Protein AF-0000000069596252 (afdb_homodimer)

Foldseek 3Di:
DDDPPPPPPLPLPPPPPDPPCPPDPPPPQPQPQPQPDDPDDPSRPRPGDGDQDKDAAPVRLAIATWDAPVVLVVQVFDFHDADPSRRTTGTAAEDKAPEEDQDFFYKYKYPPPPFWDFFADQDKGKYWYAHDPPFQFFKKKKAWQFWAAFFAQQQHPPFKWKDKDQADPVQDDDIAHGGAHGDMFMTGHRPTNGIMMIIIGGHGGDTTITIMTMGTDGPPHPPDDPPQAGAEEEDQKDKDWAGQQDLVCQPPNRGFHHAFDKGKHFYPQDPQFQKKKKFAPDLSQAAWFDADPVRHTLDDAQWKAWACSNAVFWFKAFLHITIHHREDAEPPPDDGNDHDMYMNRDRDTGMMITGHHNGGGGNTHMMMMGTHGDD/DDDPPPDPPLPLPPDPPDPPCPPPPPPPQPQPQPQPDDPDDPRRPRPGDGDQDKDAAPVRLAIFTWDAPVVLVVQVFDFHDADPSRRTTGTAAEDKAPEEDQDFFYKYKYPPPPFWDFFADQDKGKYWYAHDPPFQFFKKKKAWQFWAAFFAQQQHPPFKWKDKDQADPVQDDDIAHGGAHGDMFMTTRRPTNGIMMIIIGGHGGDTTITIMTMGTDGPPHPPDDPPQAGAEEEDQKDKDWAGQQDLVCQPPNRGFHHAFDKGKHFYPQDPQFQKKKKFAPDLSQAAWFDADPVRHTLDDAQWKAWACSNAVFWFKAFLHITIHHREDAEPPPGDGNDHDMYMNRDRDTGMMITGHHHGGGGNTHMMMMGTHGDD

Sequence (750 aa):
MPTRSSQWIFCVSTSVVLPHVLDGVASRLSVINSTLRLRSDRSVFTLVRFLNIPCSSPNGQLTGVCYSLSDCLRMQGTQIGTCASGFGVCCIFQRTCGATTNQNVTHFTNPGYPNPVSDSSDIACTLKLLRPNKLSICQVRLDFLDFSIANPTDGDCLDDRFNVQGTNINAPVPTLCGRNTGQHMYLDVDNTISPILLTVSTRGLGRRTWNIRVSYIECGSPSRAPSNCFQYYTGIQGRFSSFNFVQDEASAPNGGYLNNLNYAICFRKEVGRCSQTYIADSIDSFVLLNLNPNNSPTVGSGEAGLGIAECPHDYLRLEGDRYCGARLNPSTDRNPTTNAPVTDTSAGPFIARFRTNSENNAAGFNLQYTQNPCTMPTRSSQWIFCVSTSVVLPHVLDGVASRLSVINSTLRLRSDRSVFTLVRFLNIPCSSPNGQLTGVCYSLSDCLRMQGTQIGTCASGFGVCCIFQRTCGATTNQNVTHFTNPGYPNPVSDSSDIACTLKLLRPNKLSICQVRLDFLDFSIANPTDGDCLDDRFNVQGTNINAPVPTLCGRNTGQHMYLDVDNTISPILLTVSTRGLGRRTWNIRVSYIECGSPSRAPSNCFQYYTGIQGRFSSFNFVQDEASAPNGGYLNNLNYAICFRKEVGRCSQTYIADSIDSFVLLNLNPNNSPTVGSGEAGLGIAECPHDYLRLEGDRYCGARLNPSTDRNPTTNAPVTDTSAGPFIARFRTNSENNAAGFNLQYTQNPCT

InterPro domains:
  IPR000859 CUB domain [PS01180] (97-219)
  IPR000859 CUB domain [SM00042] (97-217)
  IPR035914 Spermadhesin, CUB domain superfamily [G3DSA:2.60.120.290] (92-212)
  IPR035914 Spermadhesin, CUB domain superfamily [G3DSA:2.60.120.290] (223-370)
  IPR035914 Spermadhesin, CUB domain superfamily [SSF49854] (97-195)
  IPR058698 CUB domain, metazoa [PF26080] (226-372)

Organism: Araneus ventricosus (NCBI:txid182803)

Structure (mmCIF, N/CA/C/O backbone):
data_AF-0000000069596252-model_v1
#
loop_
_entity.id
_entity.type
_entity.pdbx_description
1 polymer 'CUB domain-containing protein'
#
loop_
_atom_site.group_PDB
_atom_site.id
_atom_site.type_symbol
_atom_site.label_atom_id
_atom_site.label_alt_id
_atom_site.label_comp_id
_atom_site.label_asym_id
_atom_site.label_entity_id
_atom_site.label_seq_id
_atom_site.pdbx_PDB_ins_code
_atom_site.Cartn_x
_atom_site.Cartn_y
_atom_site.Cartn_z
_atom_site.occupancy
_atom_site.B_iso_or_equiv
_atom_site.auth_seq_id
_atom_site.auth_comp_id
_atom_site.auth_asym_id
_atom_site.auth_atom_id
_atom_site.pdbx_PDB_model_num
ATOM 1 N N . MET A 1 1 ? 51.969 -32.25 3.348 1 22 1 MET A N 1
ATOM 2 C CA . MET A 1 1 ? 51.5 -30.875 3.398 1 22 1 MET A CA 1
ATOM 3 C C . MET A 1 1 ? 51.406 -30.266 1.999 1 22 1 MET A C 1
ATOM 5 O O . MET A 1 1 ? 52.438 -29.953 1.403 1 22 1 MET A O 1
ATOM 9 N N . PRO A 1 2 ? 50.562 -30.734 1.054 1 26.08 2 PRO A N 1
ATOM 10 C CA . PRO A 1 2 ? 50.625 -30.484 -0.391 1 26.08 2 PRO A CA 1
ATOM 11 C C . PRO A 1 2 ? 50.344 -29.047 -0.766 1 26.08 2 PRO A C 1
ATOM 13 O O . PRO A 1 2 ? 49.469 -28.406 -0.157 1 26.08 2 PRO A O 1
ATOM 16 N N . THR A 1 3 ? 51.406 -28.281 -1.151 1 24.41 3 THR A N 1
ATOM 17 C CA . THR A 1 3 ? 51.469 -26.859 -1.48 1 24.41 3 THR A CA 1
ATOM 18 C C . THR A 1 3 ? 50.594 -26.531 -2.674 1 24.41 3 THR A C 1
ATOM 20 O O . THR A 1 3 ? 50.75 -27.125 -3.748 1 24.41 3 THR A O 1
ATOM 23 N N . ARG A 1 4 ? 49.281 -26.219 -2.432 1 24.34 4 ARG A N 1
ATOM 24 C CA . ARG A 1 4 ? 48.219 -25.891 -3.396 1 24.34 4 ARG A CA 1
ATOM 25 C C . ARG A 1 4 ? 48.688 -24.781 -4.348 1 24.34 4 ARG A C 1
ATOM 27 O O . ARG A 1 4 ? 48.875 -23.641 -3.934 1 24.34 4 ARG A O 1
ATOM 34 N N . SER A 1 5 ? 49.594 -25.172 -5.371 1 23.11 5 SER A N 1
ATOM 35 C CA . SER A 1 5 ? 50.188 -24.281 -6.348 1 23.11 5 SER A CA 1
ATOM 36 C C . SER A 1 5 ? 49.125 -23.562 -7.172 1 23.11 5 SER A C 1
ATOM 38 O O . SER A 1 5 ? 48.219 -24.188 -7.699 1 23.11 5 SER A O 1
ATOM 40 N N . SER A 1 6 ? 48.719 -22.328 -6.816 1 23.28 6 SER A N 1
ATOM 41 C CA . SER A 1 6 ? 47.812 -21.391 -7.453 1 23.28 6 SER A CA 1
ATOM 42 C C . SER A 1 6 ? 48.156 -21.172 -8.914 1 23.28 6 SER A C 1
ATOM 44 O O . SER A 1 6 ? 49.25 -20.719 -9.227 1 23.28 6 SER A O 1
ATOM 46 N N . GLN A 1 7 ? 47.844 -22.156 -9.852 1 21.23 7 GLN A N 1
ATOM 47 C CA . GLN A 1 7 ? 48.219 -22.094 -11.266 1 21.23 7 GLN A CA 1
ATOM 48 C C . GLN A 1 7 ? 47.594 -20.859 -11.93 1 21.23 7 GLN A C 1
ATOM 50 O O . GLN A 1 7 ? 46.406 -20.625 -11.805 1 21.23 7 GLN A O 1
ATOM 55 N N . TRP A 1 8 ? 48.438 -19.797 -12.141 1 23.69 8 TRP A N 1
ATOM 56 C CA . TRP A 1 8 ? 48.219 -18.531 -12.852 1 23.69 8 TRP A CA 1
ATOM 57 C C . TRP A 1 8 ? 48 -18.781 -14.336 1 23.69 8 TRP A C 1
ATOM 59 O O . TRP A 1 8 ? 48.75 -19.516 -14.977 1 23.69 8 TRP A O 1
ATOM 69 N N . ILE A 1 9 ? 46.812 -19.141 -14.812 1 22.77 9 ILE A N 1
ATOM 70 C CA . ILE A 1 9 ? 46.625 -19.344 -16.25 1 22.77 9 ILE A CA 1
ATOM 71 C C . ILE A 1 9 ? 46.688 -18 -16.969 1 22.77 9 ILE A C 1
ATOM 73 O O . ILE A 1 9 ? 45.938 -17.078 -16.641 1 22.77 9 ILE A O 1
ATOM 77 N N . PHE A 1 10 ? 47.844 -17.688 -17.641 1 24.67 10 PHE A N 1
ATOM 78 C CA . PHE A 1 10 ? 48.281 -16.562 -18.469 1 24.67 10 PHE A CA 1
ATOM 79 C C . PHE A 1 10 ? 47.625 -16.594 -19.828 1 24.67 10 PHE A C 1
ATOM 81 O O . PHE A 1 10 ? 47.875 -17.516 -20.625 1 24.67 10 PHE A O 1
ATOM 88 N N . CYS A 1 11 ? 46.281 -16.391 -20.047 1 22.62 11 CYS A N 1
ATOM 89 C CA . CYS A 1 11 ? 45.812 -16.469 -21.422 1 22.62 11 CYS A CA 1
ATOM 90 C C . CYS A 1 11 ? 46.125 -15.188 -22.188 1 22.62 11 CYS A C 1
ATOM 92 O O . CYS A 1 11 ? 45.719 -14.094 -21.75 1 22.62 11 CYS A O 1
ATOM 94 N N . VAL A 1 12 ? 47.219 -15.055 -22.969 1 24.88 12 VAL A N 1
ATOM 95 C CA . VAL A 1 12 ? 47.75 -13.992 -23.812 1 24.88 12 VAL A CA 1
ATOM 96 C C . VAL A 1 12 ? 46.875 -13.836 -25.047 1 24.88 12 VAL A C 1
ATOM 98 O O . VAL A 1 12 ? 46.969 -14.625 -25.984 1 24.88 12 VAL A O 1
ATOM 101 N N . SER A 1 13 ? 45.531 -13.875 -25.141 1 23.28 13 SER A N 1
ATOM 102 C CA . SER A 1 13 ? 44.969 -13.836 -26.484 1 23.28 13 SER A CA 1
ATOM 103 C C . SER A 1 13 ? 45 -12.422 -27.062 1 23.28 13 SER A C 1
ATOM 105 O O . SER A 1 13 ? 44.656 -11.461 -26.391 1 23.28 13 SER A O 1
ATOM 107 N N . THR A 1 14 ? 45.875 -12.078 -28.078 1 24.56 14 THR A N 1
ATOM 108 C CA . THR A 1 14 ? 46.156 -10.891 -28.875 1 24.56 14 THR A CA 1
ATOM 109 C C . THR A 1 14 ? 44.938 -10.531 -29.734 1 24.56 14 THR A C 1
ATOM 111 O O . THR A 1 14 ? 45.031 -9.672 -30.609 1 24.56 14 THR A O 1
ATOM 114 N N . SER A 1 15 ? 43.688 -11.016 -29.641 1 23.95 15 SER A N 1
ATOM 115 C CA . SER A 1 15 ? 42.844 -10.766 -30.797 1 23.95 15 SER A CA 1
ATOM 116 C C . SER A 1 15 ? 42.5 -9.281 -30.906 1 23.95 15 SER A C 1
ATOM 118 O O . SER A 1 15 ? 42.156 -8.633 -29.922 1 23.95 15 SER A O 1
ATOM 120 N N . VAL A 1 16 ? 43.031 -8.594 -31.969 1 24.75 16 VAL A N 1
ATOM 121 C CA . VAL A 1 16 ? 42.781 -7.254 -32.5 1 24.75 16 VAL A CA 1
ATOM 122 C C . VAL A 1 16 ? 41.312 -7.094 -32.844 1 24.75 16 VAL A C 1
ATOM 124 O O . VAL A 1 16 ? 40.812 -7.762 -33.75 1 24.75 16 VAL A O 1
ATOM 127 N N . VAL A 1 17 ? 40.375 -7.121 -31.922 1 26.16 17 VAL A N 1
ATOM 128 C CA . VAL A 1 17 ? 39 -6.98 -32.344 1 26.16 17 VAL A CA 1
ATOM 129 C C . VAL A 1 17 ? 38.75 -5.574 -32.875 1 26.16 17 VAL A C 1
ATOM 131 O O . VAL A 1 17 ? 39.125 -4.586 -32.25 1 26.16 17 VAL A O 1
ATOM 134 N N . LEU A 1 18 ? 38.562 -5.496 -34.25 1 25.44 18 LEU A N 1
ATOM 135 C CA . LEU A 1 18 ? 38.125 -4.355 -35.062 1 25.44 18 LEU A CA 1
ATOM 136 C C . LEU A 1 18 ? 36.812 -3.787 -34.531 1 25.44 18 LEU A C 1
ATOM 138 O O . LEU A 1 18 ? 35.906 -4.539 -34.156 1 25.44 18 LEU A O 1
ATOM 142 N N . PRO A 1 19 ? 36.75 -2.43 -34.25 1 26.45 19 PRO A N 1
ATOM 143 C CA . PRO A 1 19 ? 35.656 -1.652 -33.625 1 26.45 19 PRO A CA 1
ATOM 144 C C . PRO A 1 19 ? 34.375 -1.679 -34.469 1 26.45 19 PRO A C 1
ATOM 146 O O . PRO A 1 19 ? 34.344 -1.135 -35.562 1 26.45 19 PRO A O 1
ATOM 149 N N . HIS A 1 20 ? 33.75 -2.836 -34.875 1 24.77 20 HIS A N 1
ATOM 150 C CA . HIS A 1 20 ? 32.5 -2.588 -35.594 1 24.77 20 HIS A CA 1
ATOM 151 C C . HIS A 1 20 ? 31.531 -1.797 -34.719 1 24.77 20 HIS A C 1
ATOM 153 O O . HIS A 1 20 ? 31.344 -2.105 -33.562 1 24.77 20 HIS A O 1
ATOM 159 N N . VAL A 1 21 ? 31.188 -0.501 -35.125 1 26.02 21 VAL A N 1
ATOM 160 C CA . VAL A 1 21 ? 30.328 0.576 -34.656 1 26.02 21 VAL A CA 1
ATOM 161 C C . VAL A 1 21 ? 28.875 0.1 -34.625 1 26.02 21 VAL A C 1
ATOM 163 O O . VAL A 1 21 ? 28.188 0.123 -35.656 1 26.02 21 VAL A O 1
ATOM 166 N N . LEU A 1 22 ? 28.5 -1.125 -34.281 1 24.95 22 LEU A N 1
ATOM 167 C CA . LEU A 1 22 ? 27.047 -1.261 -34.344 1 24.95 22 LEU A CA 1
ATOM 168 C C . LEU A 1 22 ? 26.375 -0.313 -33.375 1 24.95 22 LEU A C 1
ATOM 170 O O . LEU A 1 22 ? 26.828 -0.148 -32.25 1 24.95 22 LEU A O 1
ATOM 174 N N . ASP A 1 23 ? 25.453 0.62 -33.781 1 25.09 23 ASP A N 1
ATOM 175 C CA . ASP A 1 23 ? 24.703 1.773 -33.281 1 25.09 23 ASP A CA 1
ATOM 176 C C . ASP A 1 23 ? 23.875 1.405 -32.062 1 25.09 23 ASP A C 1
ATOM 178 O O . ASP A 1 23 ? 23.109 2.225 -31.547 1 25.09 23 ASP A O 1
ATOM 182 N N . GLY A 1 24 ? 23.484 0.186 -31.875 1 26.06 24 GLY A N 1
ATOM 183 C CA . GLY A 1 24 ? 22.406 0.081 -30.922 1 26.06 24 GLY A CA 1
ATOM 184 C C . GLY A 1 24 ? 22.766 0.626 -29.547 1 26.06 24 GLY A C 1
ATOM 185 O O . GLY A 1 24 ? 23.938 0.913 -29.281 1 26.06 24 GLY A O 1
ATOM 186 N N . VAL A 1 25 ? 21.766 0.638 -28.469 1 27.61 25 VAL A N 1
ATOM 187 C CA . VAL A 1 25 ? 21.828 1.135 -27.109 1 27.61 25 VAL A CA 1
ATOM 188 C C . VAL A 1 25 ? 23.094 0.638 -26.422 1 27.61 25 VAL A C 1
ATOM 190 O O . VAL A 1 25 ? 23.203 -0.545 -26.094 1 27.61 25 VAL A O 1
ATOM 193 N N . ALA A 1 26 ? 24.172 1.138 -26.812 1 27 26 ALA A N 1
ATOM 194 C CA . ALA A 1 26 ? 25.547 0.902 -26.359 1 27 26 ALA A CA 1
ATOM 195 C C . ALA A 1 26 ? 25.703 1.273 -24.891 1 27 26 ALA A C 1
ATOM 197 O O . ALA A 1 26 ? 25.688 2.455 -24.531 1 27 26 ALA A O 1
ATOM 198 N N . SER A 1 27 ? 25.016 0.497 -24.062 1 28.59 27 SER A N 1
ATOM 199 C CA . SER A 1 27 ? 25.422 0.626 -22.672 1 28.59 27 SER A CA 1
ATOM 200 C C . SER A 1 27 ? 26.938 0.804 -22.562 1 28.59 27 SER A C 1
ATOM 202 O O . SER A 1 27 ? 27.703 0.101 -23.219 1 28.59 27 SER A O 1
ATOM 204 N N . ARG A 1 28 ? 27.391 2.021 -22.297 1 30.59 28 ARG A N 1
ATOM 205 C CA . ARG A 1 28 ? 28.781 2.396 -22.078 1 30.59 28 ARG A CA 1
ATOM 206 C C . ARG A 1 28 ? 29.516 1.339 -21.25 1 30.59 28 ARG A C 1
ATOM 208 O O . ARG A 1 28 ? 29.234 1.181 -20.047 1 30.59 28 ARG A O 1
ATOM 215 N N . LEU A 1 29 ? 29.766 0.179 -21.875 1 30.86 29 LEU A N 1
ATOM 216 C CA . LEU A 1 29 ? 30.672 -0.822 -21.312 1 30.86 29 LEU A CA 1
ATOM 217 C C . LEU A 1 29 ? 32.031 -0.206 -20.984 1 30.86 29 LEU A C 1
ATOM 219 O O . LEU A 1 29 ? 32.75 0.243 -21.875 1 30.86 29 LEU A O 1
ATOM 223 N N . SER A 1 30 ? 32.031 0.598 -19.953 1 30.66 30 SER A N 1
ATOM 224 C CA . SER A 1 30 ? 33.375 1.013 -19.594 1 30.66 30 SER A CA 1
ATOM 225 C C . SER A 1 30 ? 34.281 -0.192 -19.328 1 30.66 30 SER A C 1
ATOM 227 O O . SER A 1 30 ? 34.031 -0.971 -18.406 1 30.66 30 SER A O 1
ATOM 229 N N . VAL A 1 31 ? 34.75 -0.813 -20.391 1 33.97 31 VAL A N 1
ATOM 230 C CA . VAL A 1 31 ? 35.906 -1.696 -20.266 1 33.97 31 VAL A CA 1
ATOM 231 C C . VAL A 1 31 ? 37.031 -0.957 -19.578 1 33.97 31 VAL A C 1
ATOM 233 O O . VAL A 1 31 ? 37.5 0.095 -20.047 1 33.97 31 VAL A O 1
ATOM 236 N N . ILE A 1 32 ? 36.969 -0.899 -18.266 1 31.53 32 ILE A N 1
ATOM 237 C CA . ILE A 1 32 ? 38.188 -0.42 -17.609 1 31.53 32 ILE A CA 1
ATOM 238 C C . ILE A 1 32 ? 39.344 -1.357 -17.922 1 31.53 32 ILE A C 1
ATOM 240 O O . ILE A 1 32 ? 39.312 -2.531 -17.547 1 31.53 32 ILE A O 1
ATOM 244 N N . ASN A 1 33 ? 39.906 -1.162 -19.016 1 31.64 33 ASN A N 1
ATOM 245 C CA . ASN A 1 33 ? 41.188 -1.758 -19.375 1 31.64 33 ASN A CA 1
ATOM 246 C C . ASN A 1 33 ? 42.312 -1.298 -18.422 1 31.64 33 ASN A C 1
ATOM 248 O O . ASN A 1 33 ? 42.719 -0.133 -18.453 1 31.64 33 ASN A O 1
ATOM 252 N N . SER A 1 34 ? 42.188 -1.76 -17.188 1 32.5 34 SER A N 1
ATOM 253 C CA . SER A 1 34 ? 43.375 -1.474 -16.422 1 32.5 34 SER A CA 1
ATOM 254 C C . SER A 1 34 ? 44.562 -2.34 -16.859 1 32.5 34 SER A C 1
ATOM 256 O O . SER A 1 34 ? 44.438 -3.568 -16.891 1 32.5 34 SER A O 1
ATOM 258 N N . THR A 1 35 ? 45.344 -1.8 -17.703 1 31.58 35 THR A N 1
ATOM 259 C CA . THR A 1 35 ? 46.656 -2.355 -18.094 1 31.58 35 THR A CA 1
ATOM 260 C C . THR A 1 35 ? 47.594 -2.365 -16.906 1 31.58 35 THR A C 1
ATOM 262 O O . THR A 1 35 ? 47.938 -1.312 -16.344 1 31.58 35 THR A O 1
ATOM 265 N N . LEU A 1 36 ? 47.5 -3.297 -16.047 1 33.44 36 LEU A N 1
ATOM 266 C CA . LEU A 1 36 ? 48.594 -3.438 -15.102 1 33.44 36 LEU A CA 1
ATOM 267 C C . LEU A 1 36 ? 49.875 -3.84 -15.82 1 33.44 36 LEU A C 1
ATOM 269 O O . LEU A 1 36 ? 49.906 -4.859 -16.516 1 33.44 36 LEU A O 1
ATOM 273 N N . ARG A 1 37 ? 50.688 -2.906 -16.031 1 35.5 37 ARG A N 1
ATOM 274 C CA . ARG A 1 37 ? 52.031 -3.133 -16.562 1 35.5 37 ARG A CA 1
ATOM 275 C C . ARG A 1 37 ? 52.906 -3.854 -15.547 1 35.5 37 ARG A C 1
ATOM 277 O O . ARG A 1 37 ? 53.156 -3.34 -14.453 1 35.5 37 ARG A O 1
ATOM 284 N N . LEU A 1 38 ? 52.75 -5.133 -15.477 1 32.69 38 LEU A N 1
ATOM 285 C CA . LEU A 1 38 ? 53.875 -5.754 -14.742 1 32.69 38 LEU A CA 1
ATOM 286 C C . LEU A 1 38 ? 55.188 -5.441 -15.406 1 32.69 38 LEU A C 1
ATOM 288 O O . LEU A 1 38 ? 55.25 -5.254 -16.625 1 32.69 38 LEU A O 1
ATOM 292 N N . ARG A 1 39 ? 56.25 -5.199 -14.68 1 35.91 39 ARG A N 1
ATOM 293 C CA . ARG A 1 39 ? 57.562 -4.73 -15.086 1 35.91 39 ARG A CA 1
ATOM 294 C C . ARG A 1 39 ? 58.031 -5.438 -16.359 1 35.91 39 ARG A C 1
ATOM 296 O O . ARG A 1 39 ? 58.594 -4.809 -17.25 1 35.91 39 ARG A O 1
ATOM 303 N N . SER A 1 40 ? 58.562 -6.668 -16.234 1 36.44 40 SER A N 1
ATOM 304 C CA . SER A 1 40 ? 59.406 -7.164 -17.328 1 36.44 40 SER A CA 1
ATOM 305 C C . SER A 1 40 ? 58.562 -7.445 -18.578 1 36.44 40 SER A C 1
ATOM 307 O O . SER A 1 40 ? 58.969 -7.102 -19.688 1 36.44 40 SER A O 1
ATOM 309 N N . ASP A 1 41 ? 57.844 -8.703 -18.578 1 39.44 41 ASP A N 1
ATOM 310 C CA . ASP A 1 41 ? 57.281 -9.367 -19.75 1 39.44 41 ASP A CA 1
ATOM 311 C C . ASP A 1 41 ? 56 -8.672 -20.219 1 39.44 41 ASP A C 1
ATOM 313 O O . ASP A 1 41 ? 55.188 -8.242 -19.406 1 39.44 41 ASP A O 1
ATOM 317 N N . ARG A 1 42 ? 56 -8.125 -21.531 1 41.28 42 ARG A N 1
ATOM 318 C CA . ARG A 1 42 ? 55.094 -7.367 -22.391 1 41.28 42 ARG A CA 1
ATOM 319 C C . ARG A 1 42 ? 53.688 -7.898 -22.328 1 41.28 42 ARG A C 1
ATOM 321 O O . ARG A 1 42 ? 52.875 -7.613 -23.203 1 41.28 42 ARG A O 1
ATOM 328 N N . SER A 1 43 ? 53.562 -8.961 -21.594 1 35.69 43 SER A N 1
ATOM 329 C CA . SER A 1 43 ? 52.219 -9.5 -21.688 1 35.69 43 SER A CA 1
ATOM 330 C C . SER A 1 43 ? 51.188 -8.578 -21 1 35.69 43 SER A C 1
ATOM 332 O O . SER A 1 43 ? 51.438 -8.141 -19.859 1 35.69 43 SER A O 1
ATOM 334 N N . VAL A 1 44 ? 50.656 -7.691 -21.766 1 36.09 44 VAL A N 1
ATOM 335 C CA . VAL A 1 44 ? 49.562 -6.816 -21.328 1 36.09 44 VAL A CA 1
ATOM 336 C C . VAL A 1 44 ? 48.375 -7.656 -20.891 1 36.09 44 VAL A C 1
ATOM 338 O O . VAL A 1 44 ? 47.906 -8.531 -21.641 1 36.09 44 VAL A O 1
ATOM 341 N N . PHE A 1 45 ? 48.375 -8.008 -19.625 1 34.97 45 PHE A N 1
ATOM 342 C CA . PHE A 1 45 ? 47.188 -8.68 -19.109 1 34.97 45 PHE A CA 1
ATOM 343 C C . PHE A 1 45 ? 46 -7.727 -19.094 1 34.97 45 PHE A C 1
ATOM 345 O O . PHE A 1 45 ? 46.094 -6.59 -18.641 1 34.97 45 PHE A O 1
ATOM 352 N N . THR A 1 46 ? 45.125 -7.871 -20.172 1 35 46 THR A N 1
ATOM 353 C CA . THR A 1 46 ? 43.875 -7.105 -20.125 1 35 46 THR A CA 1
ATOM 354 C C . THR A 1 46 ? 42.844 -7.809 -19.25 1 35 46 THR A C 1
ATOM 356 O O . THR A 1 46 ? 42.5 -8.969 -19.484 1 35 46 THR A O 1
ATOM 359 N N . LEU A 1 47 ? 42.875 -7.59 -18.016 1 39.03 47 LEU A N 1
ATOM 360 C CA . LEU A 1 47 ? 41.781 -8.031 -17.188 1 39.03 47 LEU A CA 1
ATOM 361 C C . LEU A 1 47 ? 40.469 -7.367 -17.625 1 39.03 47 LEU A C 1
ATOM 363 O O . LEU A 1 47 ? 40.375 -6.137 -17.625 1 39.03 47 LEU A O 1
ATOM 367 N N . VAL A 1 48 ? 39.656 -8.109 -18.469 1 43.41 48 VAL A N 1
ATOM 368 C CA . VAL A 1 48 ? 38.375 -7.57 -18.875 1 43.41 48 VAL A CA 1
ATOM 369 C C . VAL A 1 48 ? 37.344 -7.82 -17.781 1 43.41 48 VAL A C 1
ATOM 371 O O . VAL A 1 48 ? 37.125 -8.961 -17.375 1 43.41 48 VAL A O 1
ATOM 374 N N . ARG A 1 49 ? 37.031 -6.934 -16.938 1 48.56 49 ARG A N 1
ATOM 375 C CA . ARG A 1 49 ? 35.906 -6.984 -16.016 1 48.56 49 ARG A CA 1
ATOM 376 C C . ARG A 1 49 ? 34.656 -6.441 -16.656 1 48.56 49 ARG A C 1
ATOM 378 O O . ARG A 1 49 ? 34.656 -5.383 -17.281 1 48.56 49 ARG A O 1
ATOM 385 N N . PHE A 1 50 ? 33.781 -7.5 -17.047 1 50.19 50 PHE A N 1
ATOM 386 C CA . PHE A 1 50 ? 32.531 -6.969 -17.562 1 50.19 50 PHE A CA 1
ATOM 387 C C . PHE A 1 50 ? 31.406 -7.184 -16.562 1 50.19 50 PHE A C 1
ATOM 389 O O . PHE A 1 50 ? 31.516 -8.031 -15.672 1 50.19 50 PHE A O 1
ATOM 396 N N . LEU A 1 51 ? 30.453 -6.293 -16.656 1 53.5 51 LEU A N 1
ATOM 397 C CA . LEU A 1 51 ? 29.266 -6.375 -15.805 1 53.5 51 LEU A CA 1
ATOM 398 C C . LEU A 1 51 ? 28.453 -7.617 -16.125 1 53.5 51 LEU A C 1
ATOM 400 O O . LEU A 1 51 ? 28.312 -7.988 -17.297 1 53.5 51 LEU A O 1
ATOM 404 N N . ASN A 1 52 ? 28.25 -8.398 -15.125 1 61 52 ASN A N 1
ATOM 405 C CA . ASN A 1 52 ? 27.344 -9.539 -15.25 1 61 52 ASN A CA 1
ATOM 406 C C . ASN A 1 52 ? 25.922 -9.094 -15.555 1 61 52 ASN A C 1
ATOM 408 O O . ASN A 1 52 ? 25.125 -8.836 -14.641 1 61 52 ASN A O 1
ATOM 412 N N . ILE A 1 53 ? 25.734 -8.836 -16.891 1 65.31 53 ILE A N 1
ATOM 413 C CA . ILE A 1 53 ? 24.438 -8.336 -17.328 1 65.31 53 ILE A CA 1
ATOM 414 C C . ILE A 1 53 ? 23.547 -9.5 -17.766 1 65.31 53 ILE A C 1
ATOM 416 O O . ILE A 1 53 ? 24.047 -10.555 -18.156 1 65.31 53 ILE A O 1
ATOM 420 N N . PRO A 1 54 ? 22.297 -9.336 -17.625 1 70.69 54 PRO A N 1
ATOM 421 C CA . PRO A 1 54 ? 21.375 -10.375 -18.078 1 70.69 54 PRO A CA 1
ATOM 422 C C . PRO A 1 54 ? 21.5 -10.664 -19.578 1 70.69 54 PRO A C 1
ATOM 424 O O . PRO A 1 54 ? 21.781 -9.758 -20.359 1 70.69 54 PRO A O 1
ATOM 427 N N . CYS A 1 55 ? 21.531 -11.898 -20.031 1 74.06 55 CYS A N 1
ATOM 428 C CA . CYS A 1 55 ? 21.562 -12.359 -21.406 1 74.06 55 CYS A CA 1
ATOM 429 C C . CYS A 1 55 ? 20.531 -13.453 -21.641 1 74.06 55 CYS A C 1
ATOM 431 O O . CYS A 1 55 ? 19.844 -13.875 -20.703 1 74.06 55 CYS A O 1
ATOM 433 N N . SER A 1 56 ? 20.203 -13.688 -22.859 1 72.62 56 SER A N 1
ATOM 434 C CA . SER A 1 56 ? 19.203 -14.703 -23.156 1 72.62 56 SER A CA 1
ATOM 435 C C . SER A 1 56 ? 19.719 -15.711 -24.172 1 72.62 56 SER A C 1
ATOM 437 O O . SER A 1 56 ? 20.609 -15.398 -24.969 1 72.62 56 SER A O 1
ATOM 439 N N . SER A 1 57 ? 19.172 -16.984 -24.047 1 67.19 57 SER A N 1
ATOM 440 C CA . SER A 1 57 ? 19.453 -17.984 -25.062 1 67.19 57 SER A CA 1
ATOM 441 C C . SER A 1 57 ? 18.922 -17.562 -26.422 1 67.19 57 SER A C 1
ATOM 443 O O . SER A 1 57 ? 18.047 -16.703 -26.516 1 67.19 57 SER A O 1
ATOM 445 N N . PRO A 1 58 ? 19.625 -18.125 -27.453 1 59.19 58 PRO A N 1
ATOM 446 C CA . PRO A 1 58 ? 19.172 -17.75 -28.781 1 59.19 58 PRO A CA 1
ATOM 447 C C . PRO A 1 58 ? 17.672 -17.953 -28.984 1 59.19 58 PRO A C 1
ATOM 449 O O . PRO A 1 58 ? 17.047 -17.188 -29.734 1 59.19 58 PRO A O 1
ATOM 452 N N . ASN A 1 59 ? 17.172 -18.984 -28.312 1 57.84 59 ASN A N 1
ATOM 453 C CA . ASN A 1 59 ? 15.742 -19.219 -28.484 1 57.84 59 ASN A CA 1
ATOM 454 C C . ASN A 1 59 ? 14.914 -18.391 -27.5 1 57.84 59 ASN A C 1
ATOM 456 O O . ASN A 1 59 ? 13.68 -18.422 -27.547 1 57.84 59 ASN A O 1
ATOM 460 N N . GLY A 1 60 ? 15.539 -17.641 -26.719 1 59.97 60 GLY A N 1
ATOM 461 C CA . GLY A 1 60 ? 14.891 -16.719 -25.828 1 59.97 60 GLY A CA 1
ATOM 462 C C . GLY A 1 60 ? 14.227 -17.391 -24.641 1 59.97 60 GLY A C 1
ATOM 463 O O . GLY A 1 60 ? 13.641 -16.734 -23.781 1 59.97 60 GLY A O 1
ATOM 464 N N . GLN A 1 61 ? 14.336 -18.656 -24.578 1 63.06 61 GLN A N 1
ATOM 465 C CA . GLN A 1 61 ? 13.578 -19.406 -23.578 1 63.06 61 GLN A CA 1
ATOM 466 C C . GLN A 1 61 ? 14.281 -19.359 -22.219 1 63.06 61 GLN A C 1
ATOM 468 O O . GLN A 1 61 ? 13.625 -19.438 -21.172 1 63.06 61 GLN A O 1
ATOM 473 N N . LEU A 1 62 ? 15.531 -19.281 -22.312 1 73.81 62 LEU A N 1
ATOM 474 C CA . LEU A 1 62 ? 16.297 -19.266 -21.062 1 73.81 62 LEU A CA 1
ATOM 475 C C . LEU A 1 62 ? 17.094 -17.969 -20.938 1 73.81 62 LEU A C 1
ATOM 477 O O . LEU A 1 62 ? 17.625 -17.453 -21.938 1 73.81 62 LEU A O 1
ATOM 481 N N . THR A 1 63 ? 16.969 -17.406 -19.75 1 77.56 63 THR A N 1
ATOM 482 C CA . THR A 1 63 ? 17.766 -16.219 -19.469 1 77.56 63 THR A CA 1
ATOM 483 C C . THR A 1 63 ? 18.969 -16.578 -18.594 1 77.56 63 THR A C 1
ATOM 485 O O . THR A 1 63 ? 18.906 -17.531 -17.812 1 77.56 63 THR A O 1
ATOM 488 N N . GLY A 1 64 ? 20.109 -15.938 -18.953 1 77.44 64 GLY A N 1
ATOM 489 C CA . GLY A 1 64 ? 21.328 -16.172 -18.203 1 77.44 64 GLY A CA 1
ATOM 490 C C . GLY A 1 64 ? 22.047 -14.891 -17.828 1 77.44 64 GLY A C 1
ATOM 491 O O . GLY A 1 64 ? 21.438 -13.82 -17.766 1 77.44 64 GLY A O 1
ATOM 492 N N . VAL A 1 65 ? 23.172 -15.109 -17.359 1 76.62 65 VAL A N 1
ATOM 493 C CA . VAL A 1 65 ? 24.031 -14.008 -16.953 1 76.62 65 VAL A CA 1
ATOM 494 C C . VAL A 1 65 ? 25.375 -14.102 -17.688 1 76.62 65 VAL A C 1
ATOM 496 O O . VAL A 1 65 ? 25.906 -15.203 -17.875 1 76.62 65 VAL A O 1
ATOM 499 N N . CYS A 1 66 ? 25.844 -12.961 -18.141 1 76.69 66 CYS A N 1
ATOM 500 C CA . CYS A 1 66 ? 27.109 -12.938 -18.875 1 76.69 66 CYS A CA 1
ATOM 501 C C . CYS A 1 66 ? 28.281 -13.188 -17.922 1 76.69 66 CYS A C 1
ATOM 503 O O . CYS A 1 66 ? 28.453 -12.461 -16.938 1 76.69 66 CYS A O 1
ATOM 505 N N . TYR A 1 67 ? 28.922 -14.195 -18.125 1 76.25 67 TYR A N 1
ATOM 506 C CA . TYR A 1 67 ? 30.125 -14.562 -17.391 1 76.25 67 TYR A CA 1
ATOM 507 C C . TYR A 1 67 ? 31.25 -14.953 -18.344 1 76.25 67 TYR A C 1
ATOM 509 O O . TYR A 1 67 ? 31.016 -15.164 -19.531 1 76.25 67 TYR A O 1
ATOM 517 N N . SER A 1 68 ? 32.469 -14.883 -17.797 1 75.62 68 SER A N 1
ATOM 518 C CA . SER A 1 68 ? 33.531 -15.547 -18.531 1 75.62 68 SER A CA 1
ATOM 519 C C . SER A 1 68 ? 33.25 -17.031 -18.672 1 75.62 68 SER A C 1
ATOM 521 O O . SER A 1 68 ? 32.562 -17.625 -17.844 1 75.62 68 SER A O 1
ATOM 523 N N . LEU A 1 69 ? 33.75 -17.578 -19.797 1 79.19 69 LEU A N 1
ATOM 524 C CA . LEU A 1 69 ? 33.531 -19 -20.031 1 79.19 69 LEU A CA 1
ATOM 525 C C . LEU A 1 69 ? 34.062 -19.828 -18.844 1 79.19 69 LEU A C 1
ATOM 527 O O . LEU A 1 69 ? 33.375 -20.75 -18.375 1 79.19 69 LEU A O 1
ATOM 531 N N . SER A 1 70 ? 35.219 -19.422 -18.297 1 76.5 70 SER A N 1
ATOM 532 C CA . SER A 1 70 ? 35.781 -20.156 -17.172 1 76.5 70 SER A CA 1
ATOM 533 C C . SER A 1 70 ? 34.906 -20.062 -15.938 1 76.5 70 SER A C 1
ATOM 535 O O . SER A 1 70 ? 34.688 -21.047 -15.25 1 76.5 70 SER A O 1
ATOM 537 N N . ASP A 1 71 ? 34.406 -18.938 -15.773 1 79.38 71 ASP A N 1
ATOM 538 C CA . ASP A 1 71 ? 33.531 -18.734 -14.617 1 79.38 71 ASP A CA 1
ATOM 539 C C . ASP A 1 71 ? 32.219 -19.484 -14.773 1 79.38 71 ASP A C 1
ATOM 541 O O . ASP A 1 71 ? 31.719 -20.078 -13.812 1 79.38 71 ASP A O 1
ATOM 545 N N . CYS A 1 72 ? 31.672 -19.422 -15.914 1 79.94 72 CYS A N 1
ATOM 546 C CA . CYS A 1 72 ? 30.422 -20.109 -16.188 1 79.94 72 CYS A CA 1
ATOM 547 C C . CYS A 1 72 ? 30.547 -21.609 -15.945 1 79.94 72 CYS A C 1
ATOM 549 O O . CYS A 1 72 ? 29.688 -22.219 -15.305 1 79.94 72 CYS A O 1
ATOM 551 N N . LEU A 1 73 ? 31.641 -22.188 -16.359 1 80.31 73 LEU A N 1
ATOM 552 C CA . LEU A 1 73 ? 31.875 -23.609 -16.188 1 80.31 73 LEU A CA 1
ATOM 553 C C . LEU A 1 73 ? 32.094 -23.953 -14.719 1 80.31 73 LEU A C 1
ATOM 555 O O . LEU A 1 73 ? 31.594 -24.969 -14.227 1 80.31 73 LEU A O 1
ATOM 559 N N . ARG A 1 74 ? 32.844 -23.062 -14.109 1 77.88 74 ARG A N 1
ATOM 560 C CA . ARG A 1 74 ? 33.125 -23.266 -12.688 1 77.88 74 ARG A CA 1
ATOM 561 C C . ARG A 1 74 ? 31.828 -23.281 -11.875 1 77.88 74 ARG A C 1
ATOM 563 O O . ARG A 1 74 ? 31.688 -24.062 -10.938 1 77.88 74 ARG A O 1
ATOM 570 N N . MET A 1 75 ? 30.969 -22.516 -12.383 1 76.88 75 MET A N 1
ATOM 571 C CA . MET A 1 75 ? 29.703 -22.359 -11.656 1 76.88 75 MET A CA 1
ATOM 572 C C . MET A 1 75 ? 28.672 -23.359 -12.18 1 76.88 75 MET A C 1
ATOM 574 O O . MET A 1 75 ? 27.5 -23.281 -11.812 1 76.88 75 MET A O 1
ATOM 578 N N . GLN A 1 76 ? 29.062 -24.234 -13.008 1 77.69 76 GLN A N 1
ATOM 579 C CA . GLN A 1 76 ? 28.234 -25.297 -13.57 1 77.69 76 GLN A CA 1
ATOM 580 C C . GLN A 1 76 ? 27.047 -24.719 -14.352 1 77.69 76 GLN A C 1
ATOM 582 O O . GLN A 1 76 ? 25.938 -25.219 -14.242 1 77.69 76 GLN A O 1
ATOM 587 N N . GLY A 1 77 ? 27.359 -23.688 -15.016 1 82.06 77 GLY A N 1
ATOM 588 C CA . GLY A 1 77 ? 26.375 -23.125 -15.945 1 82.06 77 GLY A CA 1
ATOM 589 C C . GLY A 1 77 ? 26.531 -23.656 -17.359 1 82.06 77 GLY A C 1
ATOM 590 O O . GLY A 1 77 ? 27.516 -24.344 -17.672 1 82.06 77 GLY A O 1
ATOM 591 N N . THR A 1 78 ? 25.484 -23.531 -18.031 1 79.38 78 THR A N 1
ATOM 592 C CA . THR A 1 78 ? 25.531 -23.891 -19.438 1 79.38 78 THR A CA 1
ATOM 593 C C . THR A 1 78 ? 25.781 -22.641 -20.297 1 79.38 78 THR A C 1
ATOM 595 O O . THR A 1 78 ? 25.062 -21.656 -20.172 1 79.38 78 THR A O 1
ATOM 598 N N . GLN A 1 79 ? 26.781 -22.734 -21.078 1 76.81 79 GLN A N 1
ATOM 599 C CA . GLN A 1 79 ? 27.141 -21.578 -21.891 1 76.81 79 GLN A CA 1
ATOM 600 C C . GLN A 1 79 ? 26.312 -21.547 -23.188 1 76.81 79 GLN A C 1
ATOM 602 O O . GLN A 1 79 ? 26.094 -22.594 -23.797 1 76.81 79 GLN A O 1
ATOM 607 N N . ILE A 1 80 ? 25.75 -20.469 -23.297 1 76.5 80 ILE A N 1
ATOM 608 C CA . ILE A 1 80 ? 25.047 -20.281 -24.562 1 76.5 80 ILE A CA 1
ATOM 609 C C . ILE A 1 80 ? 25.5 -18.969 -25.203 1 76.5 80 ILE A C 1
ATOM 611 O O . ILE A 1 80 ? 25.438 -17.906 -24.578 1 76.5 80 ILE A O 1
ATOM 615 N N . GLY A 1 81 ? 25.953 -19.109 -26.484 1 75.31 81 GLY A N 1
ATOM 616 C CA . GLY A 1 81 ? 26.312 -17.906 -27.219 1 75.31 81 GLY A CA 1
ATOM 617 C C . GLY A 1 81 ? 27.422 -17.109 -26.578 1 75.31 81 GLY A C 1
ATOM 618 O O . GLY A 1 81 ? 28.219 -17.656 -25.812 1 75.31 81 GLY A O 1
ATOM 619 N N . THR A 1 82 ? 27.672 -15.828 -27.109 1 75.81 82 THR A N 1
ATOM 620 C CA . THR A 1 82 ? 28.703 -14.945 -26.578 1 75.81 82 THR A CA 1
ATOM 621 C C . THR A 1 82 ? 28.094 -13.617 -26.125 1 75.81 82 THR A C 1
ATOM 623 O O . THR A 1 82 ? 27 -13.258 -26.547 1 75.81 82 THR A O 1
ATOM 626 N N . CYS A 1 83 ? 28.547 -13.164 -25.047 1 74.69 83 CYS A N 1
ATOM 627 C CA . CYS A 1 83 ? 28.188 -11.828 -24.578 1 74.69 83 CYS A CA 1
ATOM 628 C C . CYS A 1 83 ? 29.422 -11 -24.266 1 74.69 83 CYS A C 1
ATOM 630 O O . CYS A 1 83 ? 30.547 -11.484 -24.422 1 74.69 83 CYS A O 1
ATOM 632 N N . ALA A 1 84 ? 29.219 -9.648 -23.938 1 70.19 84 ALA A N 1
ATOM 633 C CA . ALA A 1 84 ? 30.312 -8.734 -23.609 1 70.19 84 ALA A CA 1
ATOM 634 C C . ALA A 1 84 ? 31.328 -8.672 -24.75 1 70.19 84 ALA A C 1
ATOM 636 O O . ALA A 1 84 ? 32.531 -8.82 -24.531 1 70.19 84 ALA A O 1
ATOM 637 N N . SER A 1 85 ? 30.797 -8.492 -25.859 1 66.31 85 SER A N 1
ATOM 638 C CA . SER A 1 85 ? 31.578 -8.312 -27.078 1 66.31 85 SER A CA 1
ATOM 639 C C . SER A 1 85 ? 32.5 -9.5 -27.312 1 66.31 85 SER A C 1
ATOM 641 O O . SER A 1 85 ? 33.656 -9.32 -27.703 1 66.31 85 SER A O 1
ATOM 643 N N . GLY A 1 86 ? 31.938 -10.656 -26.906 1 70.88 86 GLY A N 1
ATOM 644 C CA . GLY A 1 86 ? 32.688 -11.867 -27.219 1 70.88 86 GLY A CA 1
ATOM 645 C C . GLY A 1 86 ? 33.562 -12.336 -26.078 1 70.88 86 GLY A C 1
ATOM 646 O O . GLY A 1 86 ? 34.125 -13.43 -26.125 1 70.88 86 GLY A O 1
ATOM 647 N N . PHE A 1 87 ? 33.688 -11.445 -25.094 1 70.38 87 PHE A N 1
ATOM 648 C CA . PHE A 1 87 ? 34.562 -11.797 -23.984 1 70.38 87 PHE A CA 1
ATOM 649 C C . PHE A 1 87 ? 33.844 -12.656 -22.953 1 70.38 87 PHE A C 1
ATOM 651 O O . PHE A 1 87 ? 34.469 -13.273 -22.094 1 70.38 87 PHE A O 1
ATOM 658 N N . GLY A 1 88 ? 32.562 -12.688 -23.109 1 78.62 88 GLY A N 1
ATOM 659 C CA . GLY A 1 88 ? 31.781 -13.492 -22.188 1 78.62 88 GLY A CA 1
ATOM 660 C C . GLY A 1 88 ? 30.797 -14.406 -22.891 1 78.62 88 GLY A C 1
ATOM 661 O O . GLY A 1 88 ? 30.703 -14.398 -24.109 1 78.62 88 GLY A O 1
ATOM 662 N N . VAL A 1 89 ? 30.312 -15.359 -22.125 1 80 89 VAL A N 1
ATOM 663 C CA . VAL A 1 89 ? 29.25 -16.234 -22.594 1 80 89 VAL A CA 1
ATOM 664 C C . VAL A 1 89 ? 27.984 -16.016 -21.75 1 80 89 VAL A C 1
ATOM 666 O O . VAL A 1 89 ? 28.078 -15.578 -20.594 1 80 89 VAL A O 1
ATOM 669 N N . CYS A 1 90 ? 26.906 -16.234 -22.438 1 78.88 90 CYS A N 1
ATOM 670 C CA . CYS A 1 90 ? 25.672 -16.25 -21.656 1 78.88 90 CYS A CA 1
ATOM 671 C C . CYS A 1 90 ? 25.547 -17.531 -20.828 1 78.88 90 CYS A C 1
ATOM 673 O O . CYS A 1 90 ? 25.328 -18.609 -21.375 1 78.88 90 CYS A O 1
ATOM 675 N N . CYS A 1 91 ? 25.781 -17.359 -19.625 1 81.12 91 CYS A N 1
ATOM 676 C CA . CYS A 1 91 ? 25.781 -18.5 -18.703 1 81.12 91 CYS A CA 1
ATOM 677 C C . CYS A 1 91 ? 24.391 -18.75 -18.156 1 81.12 91 CYS A C 1
ATOM 679 O O . CYS A 1 91 ? 23.828 -17.906 -17.453 1 81.12 91 CYS A O 1
ATOM 681 N N . ILE A 1 92 ? 23.828 -19.922 -18.531 1 83.75 92 ILE A N 1
ATOM 682 C CA . ILE A 1 92 ? 22.5 -20.312 -18.062 1 83.75 92 ILE A CA 1
ATOM 683 C C . ILE A 1 92 ? 22.641 -21.297 -16.906 1 83.75 92 ILE A C 1
ATOM 685 O O . ILE A 1 92 ? 23.375 -22.281 -17.016 1 83.75 92 ILE A O 1
ATOM 689 N N . PHE A 1 93 ? 22 -20.953 -15.844 1 87.44 93 PHE A N 1
ATOM 690 C CA . PHE A 1 93 ? 21.984 -21.844 -14.695 1 87.44 93 PHE A CA 1
ATOM 691 C C . PHE A 1 93 ? 20.656 -22.594 -14.594 1 87.44 93 PHE A C 1
ATOM 693 O O . PHE A 1 93 ? 19.609 -21.969 -14.398 1 87.44 93 PHE A O 1
ATOM 700 N N . GLN A 1 94 ? 20.703 -23.828 -14.852 1 90.56 94 GLN A N 1
ATOM 701 C CA . GLN A 1 94 ? 19.547 -24.719 -14.695 1 90.56 94 GLN A CA 1
ATOM 702 C C . GLN A 1 94 ? 19.781 -25.734 -13.594 1 90.56 94 GLN A C 1
ATOM 704 O O . GLN A 1 94 ? 20.828 -26.375 -13.539 1 90.56 94 GLN A O 1
ATOM 709 N N . ARG A 1 95 ? 18.859 -25.719 -12.672 1 93.62 95 ARG A N 1
ATOM 710 C CA . ARG A 1 95 ? 18.938 -26.672 -11.562 1 93.62 95 ARG A CA 1
ATOM 711 C C . ARG A 1 95 ? 17.641 -27.484 -11.453 1 93.62 95 ARG A C 1
ATOM 713 O O . ARG A 1 95 ? 16.578 -27.031 -11.891 1 93.62 95 ARG A O 1
ATOM 720 N N . THR A 1 96 ? 17.766 -28.625 -10.898 1 93.19 96 THR A N 1
ATOM 721 C CA . THR A 1 96 ? 16.625 -29.516 -10.734 1 93.19 96 THR A CA 1
ATOM 722 C C . THR A 1 96 ? 16.578 -30.094 -9.328 1 93.19 96 THR A C 1
ATOM 724 O O . THR A 1 96 ? 17.156 -29.516 -8.398 1 93.19 96 THR A O 1
ATOM 727 N N . CYS A 1 97 ? 15.969 -31.297 -9.18 1 93.5 97 CYS A N 1
ATOM 728 C CA . CYS A 1 97 ? 15.648 -31.859 -7.871 1 93.5 97 CYS A CA 1
ATOM 729 C C . CYS A 1 97 ? 16.906 -32.062 -7.043 1 93.5 97 CYS A C 1
ATOM 731 O O . CYS A 1 97 ? 17.875 -32.688 -7.52 1 93.5 97 CYS A O 1
ATOM 733 N N . GLY A 1 98 ? 16.812 -31.484 -5.789 1 95.19 98 GLY A N 1
ATOM 734 C CA . GLY A 1 98 ? 17.875 -31.734 -4.828 1 95.19 98 GLY A CA 1
ATOM 735 C C . GLY A 1 98 ? 19.031 -30.781 -4.953 1 95.19 98 GLY A C 1
ATOM 736 O O . GLY A 1 98 ? 19.969 -30.812 -4.156 1 95.19 98 GLY A O 1
ATOM 737 N N . ALA A 1 99 ? 18.938 -29.891 -5.848 1 94.81 99 ALA A N 1
ATOM 738 C CA . ALA A 1 99 ? 20.047 -28.969 -6.102 1 94.81 99 ALA A CA 1
ATOM 739 C C . ALA A 1 99 ? 20.047 -27.828 -5.09 1 94.81 99 ALA A C 1
ATOM 741 O O . ALA A 1 99 ? 19.016 -27.516 -4.492 1 94.81 99 ALA A O 1
ATOM 742 N N . THR A 1 100 ? 21.188 -27.297 -4.84 1 95.75 100 THR A N 1
ATOM 743 C CA . THR A 1 100 ? 21.406 -26.094 -4.051 1 95.75 100 THR A CA 1
ATOM 744 C C . THR A 1 100 ? 22.125 -25.031 -4.883 1 95.75 100 THR A C 1
ATOM 746 O O . THR A 1 100 ? 23.031 -25.328 -5.641 1 95.75 100 THR A O 1
ATOM 749 N N . THR A 1 101 ? 21.641 -23.844 -4.734 1 93.5 101 THR A N 1
ATOM 750 C CA . THR A 1 101 ? 22.281 -22.797 -5.539 1 93.5 101 THR A CA 1
ATOM 751 C C . THR A 1 101 ? 22.25 -21.453 -4.816 1 93.5 101 THR A C 1
ATOM 753 O O . THR A 1 101 ? 21.375 -21.219 -3.977 1 93.5 101 THR A O 1
ATOM 756 N N . ASN A 1 102 ? 23.203 -20.594 -5.07 1 90.94 102 ASN A N 1
ATOM 757 C CA . ASN A 1 102 ? 23.203 -19.188 -4.672 1 90.94 102 ASN A CA 1
ATOM 758 C C . ASN A 1 102 ? 23.391 -18.266 -5.871 1 90.94 102 ASN A C 1
ATOM 760 O O . ASN A 1 102 ? 23.688 -17.078 -5.711 1 90.94 102 ASN A O 1
ATOM 764 N N . GLN A 1 103 ? 23.25 -18.891 -7.02 1 86.94 103 GLN A N 1
ATOM 765 C CA . GLN A 1 103 ? 23.422 -18.141 -8.258 1 86.94 103 GLN A CA 1
ATOM 766 C C . GLN A 1 103 ? 22.141 -17.391 -8.625 1 86.94 103 GLN A C 1
ATOM 768 O O . GLN A 1 103 ? 21.047 -17.953 -8.57 1 86.94 103 GLN A O 1
ATOM 773 N N . ASN A 1 104 ? 22.359 -16.109 -9 1 87.31 104 ASN A N 1
ATOM 774 C CA . ASN A 1 104 ? 21.203 -15.328 -9.445 1 87.31 104 ASN A CA 1
ATOM 775 C C . ASN A 1 104 ? 20.719 -15.789 -10.812 1 87.31 104 ASN A C 1
ATOM 777 O O . ASN A 1 104 ? 21.5 -16.297 -11.625 1 87.31 104 ASN A O 1
ATOM 781 N N . VAL A 1 105 ? 19.453 -15.711 -11.055 1 89.56 105 VAL A N 1
ATOM 782 C CA . VAL A 1 105 ? 18.781 -16.047 -12.312 1 89.56 105 VAL A CA 1
ATOM 783 C C . VAL A 1 105 ? 18.938 -17.531 -12.609 1 89.56 105 VAL A C 1
ATOM 785 O O . VAL A 1 105 ? 19.422 -17.906 -13.672 1 89.56 105 VAL A O 1
ATOM 788 N N . THR A 1 106 ? 18.609 -18.297 -11.68 1 92.5 106 THR A N 1
ATOM 789 C CA . THR A 1 106 ? 18.609 -19.75 -11.812 1 92.5 106 THR A CA 1
ATOM 790 C C . THR A 1 106 ? 17.234 -20.234 -12.289 1 92.5 106 THR A C 1
ATOM 792 O O . THR A 1 106 ? 16.203 -19.766 -11.812 1 92.5 106 THR A O 1
ATOM 795 N N . HIS A 1 107 ? 17.328 -21.188 -13.242 1 94 107 HIS A N 1
ATOM 796 C CA . HIS A 1 107 ? 16.109 -21.844 -13.68 1 94 107 HIS A CA 1
ATOM 797 C C . HIS A 1 107 ? 15.875 -23.141 -12.914 1 94 107 HIS A C 1
ATOM 799 O O . HIS A 1 107 ? 16.672 -24.078 -13.023 1 94 107 HIS A O 1
ATOM 805 N N . PHE A 1 108 ? 14.828 -23.141 -12.109 1 97.62 108 PHE A N 1
ATOM 806 C CA . PHE A 1 108 ? 14.375 -24.359 -11.461 1 97.62 108 PHE A CA 1
ATOM 807 C C . PHE A 1 108 ? 13.445 -25.156 -12.367 1 97.62 108 PHE A C 1
ATOM 809 O O . PHE A 1 108 ? 12.328 -24.719 -12.648 1 97.62 108 PHE A O 1
ATOM 816 N N . THR A 1 109 ? 13.906 -26.344 -12.82 1 94.94 109 THR A N 1
ATOM 817 C CA . THR A 1 109 ? 13.141 -27.094 -13.805 1 94.94 109 THR A CA 1
ATOM 818 C C . THR A 1 109 ? 12.906 -28.516 -13.328 1 94.94 109 THR A C 1
ATOM 820 O O . THR A 1 109 ? 13.57 -28.984 -12.398 1 94.94 109 THR A O 1
ATOM 823 N N . ASN A 1 110 ? 11.836 -29.125 -13.953 1 93.75 110 ASN A N 1
ATOM 824 C CA . ASN A 1 110 ? 11.719 -30.562 -13.758 1 93.75 110 ASN A CA 1
ATOM 825 C C . ASN A 1 110 ? 12.891 -31.312 -14.375 1 93.75 110 ASN A C 1
ATOM 827 O O . ASN A 1 110 ? 13.516 -30.828 -15.32 1 93.75 110 ASN A O 1
ATOM 831 N N . PRO A 1 111 ? 13.141 -32.531 -13.789 1 90 111 PRO A N 1
ATOM 832 C CA . PRO A 1 111 ? 14.188 -33.344 -14.422 1 90 111 PRO A CA 1
ATOM 833 C C . PRO A 1 111 ? 13.898 -33.625 -15.891 1 90 111 PRO A C 1
ATOM 835 O O . PRO A 1 111 ? 12.797 -34.062 -16.234 1 90 111 PRO A O 1
ATOM 838 N N . GLY A 1 112 ? 14.898 -33.375 -16.781 1 87.5 112 GLY A N 1
ATOM 839 C CA . GLY A 1 112 ? 14.734 -33.656 -18.203 1 87.5 112 GLY A CA 1
ATOM 840 C C . GLY A 1 112 ? 14.047 -32.562 -18.969 1 87.5 112 GLY A C 1
ATOM 841 O O . GLY A 1 112 ? 13.75 -32.688 -20.156 1 87.5 112 GLY A O 1
ATOM 842 N N . TYR A 1 113 ? 13.766 -31.469 -18.406 1 89.25 113 TYR A N 1
ATOM 843 C CA . TYR A 1 113 ? 13.125 -30.344 -19.094 1 89.25 113 TYR A CA 1
ATOM 844 C C . TYR A 1 113 ? 13.836 -30.047 -20.422 1 89.25 113 TYR A C 1
ATOM 846 O O . TYR A 1 113 ? 15.062 -30.094 -20.484 1 89.25 113 TYR A O 1
ATOM 854 N N . PRO A 1 114 ? 13.172 -29.766 -21.422 1 89.88 114 PRO A N 1
ATOM 855 C CA . PRO A 1 114 ? 11.766 -29.375 -21.516 1 89.88 114 PRO A CA 1
ATOM 856 C C . PRO A 1 114 ? 10.82 -30.578 -21.625 1 89.88 114 PRO A C 1
ATOM 858 O O . PRO A 1 114 ? 9.602 -30.406 -21.734 1 89.88 114 PRO A O 1
ATOM 861 N N . ASN A 1 115 ? 11.344 -31.75 -21.578 1 89.81 115 ASN A N 1
ATOM 862 C CA . ASN A 1 115 ? 10.469 -32.938 -21.578 1 89.81 115 ASN A CA 1
ATOM 863 C C . ASN A 1 115 ? 9.703 -33.031 -20.266 1 89.81 115 ASN A C 1
ATOM 865 O O . ASN A 1 115 ? 10.266 -32.812 -19.188 1 89.81 115 ASN A O 1
ATOM 869 N N . PRO A 1 116 ? 8.469 -33.344 -20.375 1 90.81 116 PRO A N 1
ATOM 870 C CA . PRO A 1 116 ? 7.68 -33.469 -19.156 1 90.81 116 PRO A CA 1
ATOM 871 C C . PRO A 1 116 ? 8.086 -34.688 -18.312 1 90.81 116 PRO A C 1
ATOM 873 O O . PRO A 1 116 ? 8.688 -35.625 -18.828 1 90.81 116 PRO A O 1
ATOM 876 N N . VAL A 1 117 ? 7.957 -34.5 -17.047 1 87 117 VAL A N 1
ATOM 877 C CA . VAL A 1 117 ? 8.086 -35.688 -16.172 1 87 117 VAL A CA 1
ATOM 878 C C . VAL A 1 117 ? 6.82 -36.531 -16.25 1 87 117 VAL A C 1
ATOM 880 O O . VAL A 1 117 ? 5.711 -36 -16.312 1 87 117 VAL A O 1
ATOM 883 N N . SER A 1 118 ? 7.133 -37.688 -16.75 1 72.75 118 SER A N 1
ATOM 884 C CA . SER A 1 118 ? 6.016 -38.562 -17 1 72.75 118 SER A CA 1
ATOM 885 C C . SER A 1 118 ? 5.449 -39.125 -15.703 1 72.75 118 SER A C 1
ATOM 887 O O . SER A 1 118 ? 6.09 -39.031 -14.656 1 72.75 118 SER A O 1
ATOM 889 N N . ASP A 1 119 ? 4.25 -39.844 -15.617 1 61.81 119 ASP A N 1
ATOM 890 C CA . ASP A 1 119 ? 3.02 -40.156 -14.891 1 61.81 119 ASP A CA 1
ATOM 891 C C . ASP A 1 119 ? 3.324 -40.719 -13.5 1 61.81 119 ASP A C 1
ATOM 893 O O . ASP A 1 119 ? 2.648 -40.375 -12.531 1 61.81 119 ASP A O 1
ATOM 897 N N . SER A 1 120 ? 4.008 -41.844 -13.297 1 59.97 120 SER A N 1
ATOM 898 C CA . SER A 1 120 ? 3.914 -42.562 -12.031 1 59.97 120 SER A CA 1
ATOM 899 C C . SER A 1 120 ? 4.902 -42.031 -11.008 1 59.97 120 SER A C 1
ATOM 901 O O . SER A 1 120 ? 5.16 -42.656 -9.984 1 59.97 120 SER A O 1
ATOM 903 N N . SER A 1 121 ? 5.219 -40.656 -11.234 1 62.97 121 SER A N 1
ATOM 904 C CA . SER A 1 121 ? 6.383 -40.281 -10.438 1 62.97 121 SER A CA 1
ATOM 905 C C . SER A 1 121 ? 5.98 -39.406 -9.242 1 62.97 121 SER A C 1
ATOM 907 O O . SER A 1 121 ? 5.543 -38.281 -9.406 1 62.97 121 SER A O 1
ATOM 909 N N . ASP A 1 122 ? 5.57 -40.156 -8.062 1 77.25 122 ASP A N 1
ATOM 910 C CA . ASP A 1 122 ? 5.496 -39.438 -6.793 1 77.25 122 ASP A CA 1
ATOM 911 C C . ASP A 1 122 ? 6.863 -38.875 -6.387 1 77.25 122 ASP A C 1
ATOM 913 O O . ASP A 1 122 ? 7.723 -39.625 -5.91 1 77.25 122 ASP A O 1
ATOM 917 N N . ILE A 1 123 ? 7.09 -37.656 -6.789 1 84.12 123 ILE A N 1
ATOM 918 C CA . ILE A 1 123 ? 8.398 -37.094 -6.496 1 84.12 123 ILE A CA 1
ATOM 919 C C . ILE A 1 123 ? 8.227 -35.781 -5.734 1 84.12 123 ILE A C 1
ATOM 921 O O . ILE A 1 123 ? 7.168 -35.156 -5.801 1 84.12 123 ILE A O 1
ATOM 925 N N . ALA A 1 124 ? 9.141 -35.562 -4.863 1 92.31 124 ALA A N 1
ATOM 926 C CA . ALA A 1 124 ? 9.367 -34.25 -4.281 1 92.31 124 ALA A CA 1
ATOM 927 C C . ALA A 1 124 ? 10.656 -33.625 -4.809 1 92.31 124 ALA A C 1
ATOM 929 O O . ALA A 1 124 ? 11.75 -34.062 -4.461 1 92.31 124 ALA A O 1
ATOM 930 N N . CYS A 1 125 ? 10.484 -32.719 -5.711 1 95.75 125 CYS A N 1
ATOM 931 C CA . CYS A 1 125 ? 11.609 -32.031 -6.316 1 95.75 125 CYS A CA 1
ATOM 932 C C . CYS A 1 125 ? 11.867 -30.703 -5.625 1 95.75 125 CYS A C 1
ATOM 934 O O . CYS A 1 125 ? 11.047 -29.781 -5.723 1 95.75 125 CYS A O 1
ATOM 936 N N . THR A 1 126 ? 12.969 -30.562 -4.918 1 97.88 126 THR A N 1
ATOM 937 C CA . THR A 1 126 ? 13.25 -29.375 -4.113 1 97.88 126 THR A CA 1
ATOM 938 C C . THR A 1 126 ? 14.5 -28.672 -4.613 1 97.88 126 THR A C 1
ATOM 940 O O . THR A 1 126 ? 15.492 -29.312 -4.945 1 97.88 126 THR A O 1
ATOM 943 N N . LEU A 1 127 ? 14.422 -27.391 -4.746 1 98.12 127 LEU A N 1
ATOM 944 C CA . LEU A 1 127 ? 15.57 -26.516 -4.945 1 98.12 127 LEU A CA 1
ATOM 945 C C . LEU A 1 127 ? 15.844 -25.688 -3.693 1 98.12 127 LEU A C 1
ATOM 947 O O . LEU A 1 127 ? 14.945 -25.047 -3.16 1 98.12 127 LEU A O 1
ATOM 951 N N . LYS A 1 128 ? 17.047 -25.781 -3.242 1 98.06 128 LYS A N 1
ATOM 952 C CA . LYS A 1 128 ? 17.484 -25 -2.086 1 98.06 128 LYS A CA 1
ATOM 953 C C . LYS A 1 128 ? 18.234 -23.75 -2.52 1 98.06 128 LYS A C 1
ATOM 955 O O . LYS A 1 128 ? 19.25 -23.828 -3.207 1 98.06 128 LYS A O 1
ATOM 960 N N . LEU A 1 129 ? 17.688 -22.609 -2.092 1 97.5 129 LEU A N 1
ATOM 961 C CA . LEU A 1 129 ? 18.297 -21.312 -2.412 1 97.5 129 LEU A CA 1
ATOM 962 C C . LEU A 1 129 ? 19.094 -20.781 -1.228 1 97.5 129 LEU A C 1
ATOM 964 O O . LEU A 1 129 ? 18.547 -20.594 -0.141 1 97.5 129 LEU A O 1
ATOM 968 N N . LEU A 1 130 ? 20.312 -20.547 -1.509 1 94.94 130 LEU A N 1
ATOM 969 C CA . LEU A 1 130 ? 21.188 -19.906 -0.535 1 94.94 130 LEU A CA 1
ATOM 970 C C . LEU A 1 130 ? 21.406 -18.438 -0.9 1 94.94 130 LEU A C 1
ATOM 972 O O . LEU A 1 130 ? 21.547 -18.094 -2.078 1 94.94 130 LEU A O 1
ATOM 976 N N . ARG A 1 131 ? 21.359 -17.656 0.052 1 90.12 131 ARG A N 1
ATOM 977 C CA . ARG A 1 131 ? 21.625 -16.25 -0.194 1 90.12 131 ARG A CA 1
ATOM 978 C C . ARG A 1 131 ? 23.062 -16.016 -0.615 1 90.12 131 ARG A C 1
ATOM 980 O O . ARG A 1 131 ? 23.984 -16.625 -0.054 1 90.12 131 ARG A O 1
ATOM 987 N N . PRO A 1 132 ? 23.172 -15.156 -1.633 1 86.75 132 PRO A N 1
ATOM 988 C CA . PRO A 1 132 ? 24.547 -14.82 -2.012 1 86.75 132 PRO A CA 1
ATOM 989 C C . PRO A 1 132 ? 25.297 -14.086 -0.904 1 86.75 132 PRO A C 1
ATOM 991 O O . PRO A 1 132 ? 24.703 -13.344 -0.127 1 86.75 132 PRO A O 1
ATOM 994 N N . ASN A 1 133 ? 26.562 -14.211 -0.889 1 78.69 133 ASN A N 1
ATOM 995 C CA . ASN A 1 133 ? 27.406 -13.602 0.139 1 78.69 133 ASN A CA 1
ATOM 996 C C . ASN A 1 133 ? 27.516 -12.086 -0.047 1 78.69 133 ASN A C 1
ATOM 998 O O . ASN A 1 133 ? 27.531 -11.602 -1.177 1 78.69 133 ASN A O 1
ATOM 1002 N N . LYS A 1 134 ? 27.5 -11.312 0.93 1 80.94 134 LYS A N 1
ATOM 1003 C CA . LYS A 1 134 ? 27.844 -9.891 1.001 1 80.94 134 LYS A CA 1
ATOM 1004 C C . LYS A 1 134 ? 26.734 -9.031 0.407 1 80.94 134 LYS A C 1
ATOM 1006 O O . LYS A 1 134 ? 26.953 -7.875 0.049 1 80.94 134 LYS A O 1
ATOM 1011 N N . LEU A 1 135 ? 25.688 -9.688 -0.124 1 84.62 135 LEU A N 1
ATOM 1012 C CA . LEU A 1 135 ? 24.578 -8.891 -0.629 1 84.62 135 LEU A CA 1
ATOM 1013 C C . LEU A 1 135 ? 23.391 -8.953 0.32 1 84.62 135 LEU A C 1
ATOM 1015 O O . LEU A 1 135 ? 23.094 -10.008 0.886 1 84.62 135 LEU A O 1
ATOM 1019 N N . SER A 1 136 ? 22.828 -7.836 0.483 1 89.62 136 SER A N 1
ATOM 1020 C CA . SER A 1 136 ? 21.594 -7.781 1.271 1 89.62 136 SER A CA 1
ATOM 1021 C C . SER A 1 136 ? 20.375 -8.047 0.404 1 89.62 136 SER A C 1
ATOM 1023 O O . SER A 1 136 ? 19.859 -7.133 -0.245 1 89.62 136 SER A O 1
ATOM 1025 N N . ILE A 1 137 ? 19.984 -9.32 0.441 1 94 137 ILE A N 1
ATOM 1026 C CA . ILE A 1 137 ? 18.812 -9.711 -0.355 1 94 137 ILE A CA 1
ATOM 1027 C C . ILE A 1 137 ? 17.547 -9.5 0.452 1 94 137 ILE A C 1
ATOM 1029 O O . ILE A 1 137 ? 17.422 -9.992 1.572 1 94 137 ILE A O 1
ATOM 1033 N N . CYS A 1 138 ? 16.656 -8.805 -0.19 1 95.12 138 CYS A N 1
ATOM 1034 C CA . CYS A 1 138 ? 15.422 -8.5 0.526 1 95.12 138 CYS A CA 1
ATOM 1035 C C . CYS A 1 138 ? 14.242 -9.25 -0.084 1 95.12 138 CYS A C 1
ATOM 1037 O O . CYS A 1 138 ? 13.234 -9.484 0.585 1 95.12 138 CYS A O 1
ATOM 1039 N N . GLN A 1 139 ? 14.391 -9.602 -1.401 1 97.5 139 GLN A N 1
ATOM 1040 C CA . GLN A 1 139 ? 13.305 -10.297 -2.074 1 97.5 139 GLN A CA 1
ATOM 1041 C C . GLN A 1 139 ? 13.836 -11.305 -3.09 1 97.5 139 GLN A C 1
ATOM 1043 O O . GLN A 1 139 ? 14.969 -11.172 -3.568 1 97.5 139 GLN A O 1
ATOM 1048 N N . VAL A 1 140 ? 13.086 -12.32 -3.314 1 97.69 140 VAL A N 1
ATOM 1049 C CA . VAL A 1 140 ? 13.281 -13.25 -4.422 1 97.69 140 VAL A CA 1
ATOM 1050 C C . VAL A 1 140 ? 12.062 -13.227 -5.34 1 97.69 140 VAL A C 1
ATOM 1052 O O . VAL A 1 140 ? 10.922 -13.344 -4.875 1 97.69 140 VAL A O 1
ATOM 1055 N N . ARG A 1 141 ? 12.32 -13.008 -6.566 1 98.19 141 ARG A N 1
ATOM 1056 C CA . ARG A 1 141 ? 11.242 -13.047 -7.543 1 98.19 141 ARG A CA 1
ATOM 1057 C C . ARG A 1 141 ? 11.219 -14.383 -8.281 1 98.19 141 ARG A C 1
ATOM 1059 O O . ARG A 1 141 ? 12.266 -14.875 -8.703 1 98.19 141 ARG A O 1
ATOM 1066 N N . LEU A 1 142 ? 10.094 -14.961 -8.359 1 98.62 142 LEU A N 1
ATOM 1067 C CA . LEU A 1 142 ? 9.875 -16.156 -9.156 1 98.62 142 LEU A CA 1
ATOM 1068 C C . LEU A 1 142 ? 9.055 -15.852 -10.398 1 98.62 142 LEU A C 1
ATOM 1070 O O . LEU A 1 142 ? 7.961 -15.281 -10.297 1 98.62 142 LEU A O 1
ATOM 1074 N N . ASP A 1 143 ? 9.617 -16.172 -11.523 1 97.69 143 ASP A N 1
ATOM 1075 C CA . ASP A 1 143 ? 8.883 -16.094 -12.781 1 97.69 143 ASP A CA 1
ATOM 1076 C C . ASP A 1 143 ? 8.539 -17.484 -13.305 1 97.69 143 ASP A C 1
ATOM 1078 O O . ASP A 1 143 ? 9.43 -18.297 -13.57 1 97.69 143 ASP A O 1
ATOM 1082 N N . PHE A 1 144 ? 7.266 -17.703 -13.438 1 97.94 144 PHE A N 1
ATOM 1083 C CA . PHE A 1 144 ? 6.824 -19 -13.953 1 97.94 144 PHE A CA 1
ATOM 1084 C C . PHE A 1 144 ? 6.836 -19 -15.477 1 97.94 144 PHE A C 1
ATOM 1086 O O . PHE A 1 144 ? 5.805 -18.781 -16.109 1 97.94 144 PHE A O 1
ATOM 1093 N N . LEU A 1 145 ? 7.953 -19.375 -16.016 1 95.69 145 LEU A N 1
ATOM 1094 C CA . LEU A 1 145 ? 8.094 -19.375 -17.469 1 95.69 145 LEU A CA 1
ATOM 1095 C C . LEU A 1 145 ? 7.312 -20.531 -18.094 1 95.69 145 LEU A C 1
ATOM 1097 O O . LEU A 1 145 ? 6.781 -20.391 -19.203 1 95.69 145 LEU A O 1
ATOM 1101 N N . ASP A 1 146 ? 7.32 -21.594 -17.469 1 95.56 146 ASP A N 1
ATOM 1102 C CA . ASP A 1 146 ? 6.512 -22.781 -17.719 1 95.56 146 ASP A CA 1
ATOM 1103 C C . ASP A 1 146 ? 6.066 -23.438 -16.406 1 95.56 146 ASP A C 1
ATOM 1105 O O . ASP A 1 146 ? 6.883 -23.656 -15.516 1 95.56 146 ASP A O 1
ATOM 1109 N N . PHE A 1 147 ? 4.809 -23.641 -16.328 1 96.81 147 PHE A N 1
ATOM 1110 C CA . PHE A 1 147 ? 4.336 -24.266 -15.094 1 96.81 147 PHE A CA 1
ATOM 1111 C C . PHE A 1 147 ? 2.986 -24.938 -15.312 1 96.81 147 PHE A C 1
ATOM 1113 O O . PHE A 1 147 ? 1.95 -24.266 -15.336 1 96.81 147 PHE A O 1
ATOM 1120 N N . SER A 1 148 ? 3.012 -26.156 -15.453 1 94.62 148 SER A N 1
ATOM 1121 C CA . SER A 1 148 ? 1.824 -26.969 -15.648 1 94.62 148 SER A CA 1
ATOM 1122 C C . SER A 1 148 ? 1.93 -28.281 -14.867 1 94.62 148 SER A C 1
ATOM 1124 O O . SER A 1 148 ? 2.684 -29.188 -15.258 1 94.62 148 SER A O 1
ATOM 1126 N N . ILE A 1 149 ? 1.258 -28.297 -13.75 1 94.5 149 ILE A N 1
ATOM 1127 C CA . ILE A 1 149 ? 1.179 -29.531 -12.961 1 94.5 149 ILE A CA 1
ATOM 1128 C C . ILE A 1 149 ? -0.284 -29.906 -12.758 1 94.5 149 ILE A C 1
ATOM 1130 O O . ILE A 1 149 ? -1.173 -29.391 -13.43 1 94.5 149 ILE A O 1
ATOM 1134 N N . ALA A 1 150 ? -0.537 -30.906 -11.922 1 92.5 150 ALA A N 1
ATOM 1135 C CA . ALA A 1 150 ? -1.907 -31.391 -11.781 1 92.5 150 ALA A CA 1
ATOM 1136 C C . ALA A 1 150 ? -2.834 -30.281 -11.281 1 92.5 150 ALA A C 1
ATOM 1138 O O . ALA A 1 150 ? -2.461 -29.5 -10.406 1 92.5 150 ALA A O 1
ATOM 1139 N N . ASN A 1 151 ? -4.016 -30.266 -11.797 1 92.31 151 ASN A N 1
ATOM 1140 C CA . ASN A 1 151 ? -5.027 -29.297 -11.406 1 92.31 151 ASN A CA 1
ATOM 1141 C C . ASN A 1 151 ? -5.504 -29.531 -9.977 1 92.31 151 ASN A C 1
ATOM 1143 O O . ASN A 1 151 ? -5.383 -30.625 -9.445 1 92.31 151 ASN A O 1
ATOM 1147 N N . PRO A 1 152 ? -6.035 -28.438 -9.438 1 93.38 152 PRO A N 1
ATOM 1148 C CA . PRO A 1 152 ? -6.641 -28.625 -8.117 1 93.38 152 PRO A CA 1
ATOM 1149 C C . PRO A 1 152 ? -7.941 -29.422 -8.18 1 93.38 152 PRO A C 1
ATOM 1151 O O . PRO A 1 152 ? -8.547 -29.547 -9.25 1 93.38 152 PRO A O 1
ATOM 1154 N N . THR A 1 153 ? -8.25 -30.062 -7.047 1 91.94 153 THR A N 1
ATOM 1155 C CA . THR A 1 153 ? -9.57 -30.656 -6.855 1 91.94 153 THR A CA 1
ATOM 1156 C C . THR A 1 153 ? -10.43 -29.781 -5.953 1 91.94 153 THR A C 1
ATOM 1158 O O . THR A 1 153 ? -10.141 -29.625 -4.762 1 91.94 153 THR A O 1
ATOM 1161 N N . ASP A 1 154 ? -11.453 -29.156 -6.5 1 89.81 154 ASP A N 1
ATOM 1162 C CA . ASP A 1 154 ? -12.344 -28.266 -5.773 1 89.81 154 ASP A CA 1
ATOM 1163 C C . ASP A 1 154 ? -11.562 -27.156 -5.078 1 89.81 154 ASP A C 1
ATOM 1165 O O . ASP A 1 154 ? -11.773 -26.875 -3.896 1 89.81 154 ASP A O 1
ATOM 1169 N N . GLY A 1 155 ? -10.547 -26.688 -5.801 1 93.56 155 GLY A N 1
ATOM 1170 C CA . GLY A 1 155 ? -9.797 -25.547 -5.32 1 93.56 155 GLY A CA 1
ATOM 1171 C C . GLY A 1 155 ? -8.625 -25.938 -4.438 1 93.56 155 GLY A C 1
ATOM 1172 O O . GLY A 1 155 ? -7.816 -25.078 -4.062 1 93.56 155 GLY A O 1
ATOM 1173 N N . ASP A 1 156 ? -8.453 -27.25 -4.09 1 95.38 156 ASP A N 1
ATOM 1174 C CA . ASP A 1 156 ? -7.379 -27.703 -3.211 1 95.38 156 ASP A CA 1
ATOM 1175 C C . ASP A 1 156 ? -6.324 -28.484 -3.988 1 95.38 156 ASP A C 1
ATOM 1177 O O . ASP A 1 156 ? -6.66 -29.312 -4.836 1 95.38 156 ASP A O 1
ATOM 1181 N N . CYS A 1 157 ? -5.109 -28.172 -3.709 1 95.75 157 CYS A N 1
ATOM 1182 C CA . CYS A 1 157 ? -4.004 -28.891 -4.34 1 95.75 157 CYS A CA 1
ATOM 1183 C C . CYS A 1 157 ? -3.775 -30.234 -3.678 1 95.75 157 CYS A C 1
ATOM 1185 O O . CYS A 1 157 ? -2.83 -30.406 -2.904 1 95.75 157 CYS A O 1
ATOM 1187 N N . LEU A 1 158 ? -4.504 -31.234 -4.059 1 93.81 158 LEU A N 1
ATOM 1188 C CA . LEU A 1 158 ? -4.488 -32.531 -3.367 1 93.81 158 LEU A CA 1
ATOM 1189 C C . LEU A 1 158 ? -3.4 -33.438 -3.93 1 93.81 158 LEU A C 1
ATOM 1191 O O . LEU A 1 158 ? -2.83 -34.25 -3.203 1 93.81 158 LEU A O 1
ATOM 1195 N N . ASP A 1 159 ? -3.072 -33.344 -5.23 1 93.06 159 ASP A N 1
ATOM 1196 C CA . ASP A 1 159 ? -2.08 -34.188 -5.883 1 93.06 159 ASP A CA 1
ATOM 1197 C C . ASP A 1 159 ? -0.742 -33.438 -6.016 1 93.06 159 ASP A C 1
ATOM 1199 O O . ASP A 1 159 ? 0.139 -33.594 -5.168 1 93.06 159 ASP A O 1
ATOM 1203 N N . ASP A 1 160 ? -0.754 -32.5 -6.992 1 94.88 160 ASP A N 1
ATOM 1204 C CA . ASP A 1 160 ? 0.48 -31.75 -7.168 1 94.88 160 ASP A CA 1
ATOM 1205 C C . ASP A 1 160 ? 0.462 -30.469 -6.34 1 94.88 160 ASP A C 1
ATOM 1207 O O . ASP A 1 160 ? -0.598 -29.875 -6.129 1 94.88 160 ASP A O 1
ATOM 1211 N N . ARG A 1 161 ? 1.648 -30.078 -5.867 1 96.94 161 ARG A N 1
ATOM 1212 C CA . ARG A 1 161 ? 1.772 -28.875 -5.062 1 96.94 161 ARG A CA 1
ATOM 1213 C C . ARG A 1 161 ? 3.109 -28.188 -5.316 1 96.94 161 ARG A C 1
ATOM 1215 O O . ARG A 1 161 ? 4.141 -28.844 -5.453 1 96.94 161 ARG A O 1
ATOM 1222 N N . PHE A 1 162 ? 3.025 -26.922 -5.402 1 98.38 162 PHE A N 1
ATOM 1223 C CA . PHE A 1 162 ? 4.207 -26.062 -5.293 1 98.38 162 PHE A CA 1
ATOM 1224 C C . PHE A 1 162 ? 4.207 -25.312 -3.971 1 98.38 162 PHE A C 1
ATOM 1226 O O . PHE A 1 162 ? 3.26 -24.578 -3.668 1 98.38 162 PHE A O 1
ATOM 1233 N N . ASN A 1 163 ? 5.281 -25.484 -3.197 1 98.12 163 ASN A N 1
ATOM 1234 C CA . ASN A 1 163 ? 5.41 -24.875 -1.88 1 98.12 163 ASN A CA 1
ATOM 1235 C C . ASN A 1 163 ? 6.73 -24.125 -1.733 1 98.12 163 ASN A C 1
ATOM 1237 O O . ASN A 1 163 ? 7.75 -24.547 -2.289 1 98.12 163 ASN A O 1
ATOM 1241 N N . VAL A 1 164 ? 6.645 -23.094 -0.966 1 98.44 164 VAL A N 1
ATOM 1242 C CA . VAL A 1 164 ? 7.836 -22.297 -0.663 1 98.44 164 VAL A CA 1
ATOM 1243 C C . VAL A 1 164 ? 8.023 -22.219 0.85 1 98.44 164 VAL A C 1
ATOM 1245 O O . VAL A 1 164 ? 7.066 -21.984 1.592 1 98.44 164 VAL A O 1
ATOM 1248 N N . GLN A 1 165 ? 9.211 -22.438 1.291 1 97.25 165 GLN A N 1
ATOM 1249 C CA . GLN A 1 165 ? 9.578 -22.281 2.693 1 97.25 165 GLN A CA 1
ATOM 1250 C C . GLN A 1 165 ? 10.758 -21.328 2.854 1 97.25 165 GLN A C 1
ATOM 1252 O O . GLN A 1 165 ? 11.492 -21.062 1.894 1 97.25 165 GLN A O 1
ATOM 1257 N N . GLY A 1 166 ? 10.891 -20.734 4.035 1 96.69 166 GLY A N 1
ATOM 1258 C CA . GLY A 1 166 ? 12.047 -19.906 4.34 1 96.69 166 GLY A CA 1
ATOM 1259 C C . GLY A 1 166 ? 11.812 -18.438 4.055 1 96.69 166 GLY A C 1
ATOM 1260 O O . GLY A 1 166 ? 12.766 -17.672 3.908 1 96.69 166 GLY A O 1
ATOM 1261 N N . THR A 1 167 ? 10.586 -18.047 3.916 1 96.94 167 THR A N 1
ATOM 1262 C CA . THR A 1 167 ? 10.234 -16.641 3.695 1 96.94 167 THR A CA 1
ATOM 1263 C C . THR A 1 167 ? 9.805 -15.984 5 1 96.94 167 THR A C 1
ATOM 1265 O O . THR A 1 167 ? 9.703 -16.641 6.035 1 96.94 167 THR A O 1
ATOM 1268 N N . ASN A 1 168 ? 9.648 -14.656 4.949 1 97.12 168 ASN A N 1
ATOM 1269 C CA . ASN A 1 168 ? 9.148 -13.961 6.129 1 97.12 168 ASN A CA 1
ATOM 1270 C C . ASN A 1 168 ? 7.832 -14.562 6.613 1 97.12 168 ASN A C 1
ATOM 1272 O O . ASN A 1 168 ? 6.93 -14.805 5.812 1 97.12 168 ASN A O 1
ATOM 1276 N N . ILE A 1 169 ? 7.715 -14.727 7.859 1 95.94 169 ILE A N 1
ATOM 1277 C CA . ILE A 1 169 ? 6.531 -15.383 8.406 1 95.94 169 ILE A CA 1
ATOM 1278 C C . ILE A 1 169 ? 5.309 -14.492 8.203 1 95.94 169 ILE A C 1
ATOM 1280 O O . ILE A 1 169 ? 4.18 -14.984 8.141 1 95.94 169 ILE A O 1
ATOM 1284 N N . ASN A 1 170 ? 5.492 -13.172 8.141 1 96.56 170 ASN A N 1
ATOM 1285 C CA . ASN A 1 170 ? 4.367 -12.258 7.992 1 96.56 170 ASN A CA 1
ATOM 1286 C C . ASN A 1 170 ? 4.035 -12.008 6.523 1 96.56 170 ASN A C 1
ATOM 1288 O O . ASN A 1 170 ? 3.285 -11.086 6.203 1 96.56 170 ASN A O 1
ATOM 1292 N N . ALA A 1 171 ? 4.664 -12.68 5.648 1 96 171 ALA A N 1
ATOM 1293 C CA . ALA A 1 171 ? 4.352 -12.703 4.223 1 96 171 ALA A CA 1
ATOM 1294 C C . ALA A 1 171 ? 4.141 -14.125 3.725 1 96 171 ALA A C 1
ATOM 1296 O O . ALA A 1 171 ? 4.91 -14.617 2.895 1 96 171 ALA A O 1
ATOM 1297 N N . PRO A 1 172 ? 3.104 -14.672 4.117 1 94.88 172 PRO A N 1
ATOM 1298 C CA . PRO A 1 172 ? 2.881 -16.078 3.781 1 94.88 172 PRO A CA 1
ATOM 1299 C C . PRO A 1 172 ? 2.691 -16.312 2.283 1 94.88 172 PRO A C 1
ATOM 1301 O O . PRO A 1 172 ? 2.082 -15.477 1.603 1 94.88 172 PRO A O 1
ATOM 1304 N N . VAL A 1 173 ? 3.199 -17.438 1.832 1 97.31 173 VAL A N 1
ATOM 1305 C CA . VAL A 1 173 ? 3.08 -17.844 0.436 1 97.31 173 VAL A CA 1
ATOM 1306 C C . VAL A 1 173 ? 2.1 -19.016 0.319 1 97.31 173 VAL A C 1
ATOM 1308 O O . VAL A 1 173 ? 2.283 -20.047 0.956 1 97.31 173 VAL A O 1
ATOM 1311 N N . PRO A 1 174 ? 1.081 -18.812 -0.472 1 97.56 174 PRO A N 1
ATOM 1312 C CA . PRO A 1 174 ? 0.124 -19.906 -0.61 1 97.56 174 PRO A CA 1
ATOM 1313 C C . PRO A 1 174 ? 0.682 -21.078 -1.415 1 97.56 174 PRO A C 1
ATOM 1315 O O . PRO A 1 174 ? 1.574 -20.891 -2.246 1 97.56 174 PRO A O 1
ATOM 1318 N N . THR A 1 175 ? 0.143 -22.25 -1.111 1 97.81 175 THR A N 1
ATOM 1319 C CA . THR A 1 175 ? 0.416 -23.422 -1.943 1 97.81 175 THR A CA 1
ATOM 1320 C C . THR A 1 175 ? -0.252 -23.281 -3.309 1 97.81 175 THR A C 1
ATOM 1322 O O . THR A 1 175 ? -1.43 -22.922 -3.395 1 97.81 175 THR A O 1
ATOM 1325 N N . LEU A 1 176 ? 0.49 -23.516 -4.371 1 98.19 176 LEU A N 1
ATOM 1326 C CA . LEU A 1 176 ? -0.056 -23.375 -5.715 1 98.19 176 LEU A CA 1
ATOM 1327 C C . LEU A 1 176 ? -0.066 -24.703 -6.445 1 98.19 176 LEU A C 1
ATOM 1329 O O . LEU A 1 176 ? 0.703 -25.609 -6.109 1 98.19 176 LEU A O 1
ATOM 1333 N N . CYS A 1 177 ? -0.902 -24.875 -7.359 1 96.75 177 CYS A N 1
ATOM 1334 C CA . CYS A 1 177 ? -0.953 -25.984 -8.305 1 96.75 177 CYS A CA 1
ATOM 1335 C C . CYS A 1 177 ? -1.646 -25.562 -9.594 1 96.75 177 CYS A C 1
ATOM 1337 O O . CYS A 1 177 ? -1.919 -24.391 -9.805 1 96.75 177 CYS A O 1
ATOM 1339 N N . GLY A 1 178 ? -1.698 -26.469 -10.516 1 94.94 178 GLY A N 1
ATOM 1340 C CA . GLY A 1 178 ? -2.4 -26.203 -11.766 1 94.94 178 GLY A CA 1
ATOM 1341 C C . GLY A 1 178 ? -1.527 -25.547 -12.812 1 94.94 178 GLY A C 1
ATOM 1342 O O . GLY A 1 178 ? -0.354 -25.891 -12.961 1 94.94 178 GLY A O 1
ATOM 1343 N N . ARG A 1 179 ? -2.156 -24.703 -13.609 1 94.56 179 ARG A N 1
ATOM 1344 C CA . ARG A 1 179 ? -1.498 -24.031 -14.719 1 94.56 179 ARG A CA 1
ATOM 1345 C C . ARG A 1 179 ? -1.23 -22.562 -14.391 1 94.56 179 ARG A C 1
ATOM 1347 O O . ARG A 1 179 ? -2.166 -21.781 -14.195 1 94.56 179 ARG A O 1
ATOM 1354 N N . ASN A 1 180 ? 0.063 -22.203 -14.359 1 96.75 180 ASN A N 1
ATOM 1355 C CA . ASN A 1 180 ? 0.399 -20.844 -13.945 1 96.75 180 ASN A CA 1
ATOM 1356 C C . ASN A 1 180 ? 1.502 -20.25 -14.812 1 96.75 180 ASN A C 1
ATOM 1358 O O . ASN A 1 180 ? 2.201 -19.328 -14.391 1 96.75 180 ASN A O 1
ATOM 1362 N N . THR A 1 181 ? 1.673 -20.828 -16 1 95.94 181 THR A N 1
ATOM 1363 C CA . THR A 1 181 ? 2.66 -20.281 -16.922 1 95.94 181 THR A CA 1
ATOM 1364 C C . THR A 1 181 ? 2.406 -18.797 -17.172 1 95.94 181 THR A C 1
ATOM 1366 O O . THR A 1 181 ? 1.27 -18.391 -17.438 1 95.94 181 THR A O 1
ATOM 1369 N N . GLY A 1 182 ? 3.461 -17.969 -17.016 1 95.31 182 GLY A N 1
ATOM 1370 C CA . GLY A 1 182 ? 3.346 -16.547 -17.266 1 95.31 182 GLY A CA 1
ATOM 1371 C C . GLY A 1 182 ? 3.117 -15.734 -16 1 95.31 182 GLY A C 1
ATOM 1372 O O . GLY A 1 182 ? 3.217 -14.508 -16.016 1 95.31 182 GLY A O 1
ATOM 1373 N N . GLN A 1 183 ? 2.842 -16.375 -14.906 1 97.56 183 GLN A N 1
ATOM 1374 C CA . GLN A 1 183 ? 2.645 -15.695 -13.625 1 97.56 183 GLN A CA 1
ATOM 1375 C C . GLN A 1 183 ? 3.98 -15.383 -12.953 1 97.56 183 GLN A C 1
ATOM 1377 O O . GLN A 1 183 ? 5.027 -15.867 -13.391 1 97.56 183 GLN A O 1
ATOM 1382 N N . HIS A 1 184 ? 3.955 -14.523 -11.945 1 98.31 184 HIS A N 1
ATOM 1383 C CA . HIS A 1 184 ? 5.125 -14.25 -11.117 1 98.31 184 HIS A CA 1
ATOM 1384 C C . HIS A 1 184 ? 4.734 -14.055 -9.656 1 98.31 184 HIS A C 1
ATOM 1386 O O . HIS A 1 184 ? 3.555 -13.898 -9.344 1 98.31 184 HIS A O 1
ATOM 1392 N N . MET A 1 185 ? 5.652 -14.109 -8.789 1 98.38 185 MET A N 1
ATOM 1393 C CA . MET A 1 185 ? 5.418 -13.805 -7.383 1 98.38 185 MET A CA 1
ATOM 1394 C C . MET A 1 185 ? 6.688 -13.273 -6.727 1 98.38 185 MET A C 1
ATOM 1396 O O . MET A 1 185 ? 7.793 -13.547 -7.188 1 98.38 185 MET A O 1
ATOM 1400 N N . TYR A 1 186 ? 6.547 -12.5 -5.734 1 98.62 186 TYR A N 1
ATOM 1401 C CA . TYR A 1 186 ? 7.621 -11.953 -4.914 1 98.62 186 TYR A CA 1
ATOM 1402 C C . TYR A 1 186 ? 7.633 -12.586 -3.531 1 98.62 186 TYR A C 1
ATOM 1404 O O . TYR A 1 186 ? 6.586 -12.695 -2.885 1 98.62 186 TYR A O 1
ATOM 1412 N N . LEU A 1 187 ? 8.805 -13.008 -3.123 1 98.38 187 LEU A N 1
ATOM 1413 C CA . LEU A 1 187 ? 9.016 -13.57 -1.792 1 98.38 187 LEU A CA 1
ATOM 1414 C C . LEU A 1 187 ? 9.805 -12.602 -0.915 1 98.38 187 LEU A C 1
ATOM 1416 O O . LEU A 1 187 ? 10.938 -12.234 -1.247 1 98.38 187 LEU A O 1
ATOM 1420 N N . ASP A 1 188 ? 9.195 -12.188 0.203 1 97.75 188 ASP A N 1
ATOM 1421 C CA . ASP A 1 188 ? 9.938 -11.383 1.173 1 97.75 188 ASP A CA 1
ATOM 1422 C C . ASP A 1 188 ? 10.836 -12.266 2.045 1 97.75 188 ASP A C 1
ATOM 1424 O O . ASP A 1 188 ? 10.359 -13.211 2.676 1 97.75 188 ASP A O 1
ATOM 1428 N N . VAL A 1 189 ? 12.156 -11.875 2.07 1 97.06 189 VAL A N 1
ATOM 1429 C CA . VAL A 1 189 ? 13.086 -12.758 2.768 1 97.06 189 VAL A CA 1
ATOM 1430 C C . VAL A 1 189 ? 14.047 -11.93 3.615 1 97.06 189 VAL A C 1
ATOM 1432 O O . VAL A 1 189 ? 15.094 -12.43 4.047 1 97.06 189 VAL A O 1
ATOM 1435 N N . ASP A 1 190 ? 13.758 -10.703 3.898 1 93.44 190 ASP A N 1
ATOM 1436 C CA . ASP A 1 190 ? 14.695 -9.789 4.547 1 93.44 190 ASP A CA 1
ATOM 1437 C C . ASP A 1 190 ? 14.758 -10.039 6.051 1 93.44 190 ASP A C 1
ATOM 1439 O O . ASP A 1 190 ? 15.703 -9.617 6.719 1 93.44 190 ASP A O 1
ATOM 1443 N N . ASN A 1 191 ? 13.828 -10.75 6.586 1 92.19 191 ASN A N 1
ATOM 1444 C CA . ASN A 1 191 ? 13.82 -10.977 8.023 1 92.19 191 ASN A CA 1
ATOM 1445 C C . ASN A 1 191 ? 14.062 -12.445 8.359 1 92.19 191 ASN A C 1
ATOM 1447 O O . ASN A 1 191 ? 13.664 -12.922 9.422 1 92.19 191 ASN A O 1
ATOM 1451 N N . THR A 1 192 ? 14.602 -13.156 7.441 1 90 192 THR A N 1
ATOM 1452 C CA . THR A 1 192 ? 14.914 -14.562 7.652 1 90 192 THR A CA 1
ATOM 1453 C C . THR A 1 192 ? 16.344 -14.867 7.242 1 90 192 THR A C 1
ATOM 1455 O O . THR A 1 192 ? 16.922 -14.18 6.391 1 90 192 THR A O 1
ATOM 1458 N N . ILE A 1 193 ? 16.875 -15.906 7.926 1 86.75 193 ILE A N 1
ATOM 1459 C CA . ILE A 1 193 ? 18.234 -16.312 7.602 1 86.75 193 ILE A CA 1
ATOM 1460 C C . ILE A 1 193 ? 18.219 -17.719 6.992 1 86.75 193 ILE A C 1
ATOM 1462 O O . ILE A 1 193 ? 19.219 -18.156 6.406 1 86.75 193 ILE A O 1
ATOM 1466 N N . SER A 1 194 ? 17.141 -18.344 7.094 1 90.88 194 SER A N 1
ATOM 1467 C CA . SER A 1 194 ? 17.031 -19.719 6.59 1 90.88 194 SER A CA 1
ATOM 1468 C C . SER A 1 194 ? 17.062 -19.75 5.066 1 90.88 194 SER A C 1
ATOM 1470 O O . SER A 1 194 ? 16.656 -18.781 4.414 1 90.88 194 SER A O 1
ATOM 1472 N N . PRO A 1 195 ? 17.578 -20.875 4.582 1 96.06 195 PRO A N 1
ATOM 1473 C CA . PRO A 1 195 ? 17.484 -21.031 3.131 1 96.06 195 PRO A CA 1
ATOM 1474 C C . PRO A 1 195 ? 16.031 -21.062 2.641 1 96.06 195 PRO A C 1
ATOM 1476 O O . PRO A 1 195 ? 15.125 -21.438 3.398 1 96.06 195 PRO A O 1
ATOM 1479 N N . ILE A 1 196 ? 15.906 -20.625 1.478 1 97.56 196 ILE A N 1
ATOM 1480 C CA . ILE A 1 196 ? 14.594 -20.703 0.842 1 97.56 196 ILE A CA 1
ATOM 1481 C C . ILE A 1 196 ? 14.453 -22.031 0.105 1 97.56 196 ILE A C 1
ATOM 1483 O O . ILE A 1 196 ? 15.336 -22.422 -0.664 1 97.56 196 ILE A O 1
ATOM 1487 N N . LEU A 1 197 ? 13.438 -22.766 0.349 1 98.5 197 LEU A N 1
ATOM 1488 C CA . LEU A 1 197 ? 13.18 -24.047 -0.298 1 98.5 197 LEU A CA 1
ATOM 1489 C C . LEU A 1 197 ? 12 -23.938 -1.256 1 98.5 197 LEU A C 1
ATOM 1491 O O . LEU A 1 197 ? 10.898 -23.578 -0.849 1 98.5 197 LEU A O 1
ATOM 1495 N N . LEU A 1 198 ? 12.234 -24.172 -2.467 1 98.69 198 LEU A N 1
ATOM 1496 C CA . LEU A 1 198 ? 11.188 -24.328 -3.471 1 98.69 198 LEU A CA 1
ATOM 1497 C C . LEU A 1 198 ? 10.93 -25.812 -3.748 1 98.69 198 LEU A C 1
ATOM 1499 O O . LEU A 1 198 ? 11.836 -26.531 -4.164 1 98.69 198 LEU A O 1
ATOM 1503 N N . THR A 1 199 ? 9.727 -26.25 -3.535 1 98.38 199 THR A N 1
ATOM 1504 C CA . THR A 1 199 ? 9.453 -27.672 -3.67 1 98.38 199 THR A CA 1
ATOM 1505 C C . THR A 1 199 ? 8.234 -27.906 -4.555 1 98.38 199 THR A C 1
ATOM 1507 O O . THR A 1 199 ? 7.164 -27.359 -4.309 1 98.38 199 THR A O 1
ATOM 1510 N N . VAL A 1 200 ? 8.414 -28.672 -5.582 1 97.19 200 VAL A N 1
ATOM 1511 C CA . VAL A 1 200 ? 7.301 -29.203 -6.367 1 97.19 200 VAL A CA 1
ATOM 1512 C C . VAL A 1 200 ? 7.074 -30.672 -6.012 1 97.19 200 VAL A C 1
ATOM 1514 O O . VAL A 1 200 ? 7.965 -31.516 -6.203 1 97.19 200 VAL A O 1
ATOM 1517 N N . SER A 1 201 ? 5.898 -30.922 -5.48 1 96 201 SER A N 1
ATOM 1518 C CA . SER A 1 201 ? 5.52 -32.281 -5.164 1 96 201 SER A CA 1
ATOM 1519 C C . SER A 1 201 ? 4.445 -32.812 -6.117 1 96 201 SER A C 1
ATOM 1521 O O . SER A 1 201 ? 3.459 -32.125 -6.383 1 96 201 SER A O 1
ATOM 1523 N N . THR A 1 202 ? 4.676 -33.969 -6.648 1 93.56 202 THR A N 1
ATOM 1524 C CA . THR A 1 202 ? 3.721 -34.531 -7.586 1 93.56 202 THR A CA 1
ATOM 1525 C C . THR A 1 202 ? 3.205 -35.875 -7.074 1 93.56 202 THR A C 1
ATOM 1527 O O . THR A 1 202 ? 3.92 -36.594 -6.375 1 93.56 202 THR A O 1
ATOM 1530 N N . ARG A 1 203 ? 1.971 -36.062 -7.328 1 90.31 203 ARG A N 1
ATOM 1531 C CA . ARG A 1 203 ? 1.349 -37.344 -6.965 1 90.31 203 ARG A CA 1
ATOM 1532 C C . ARG A 1 203 ? 0.416 -37.812 -8.07 1 90.31 203 ARG A C 1
ATOM 1534 O O . ARG A 1 203 ? -0.331 -37.031 -8.648 1 90.31 203 ARG A O 1
ATOM 1541 N N . GLY A 1 204 ? 0.476 -39.125 -8.344 1 85.19 204 GLY A N 1
ATOM 1542 C CA . GLY A 1 204 ? -0.443 -39.719 -9.289 1 85.19 204 GLY A CA 1
ATOM 1543 C C . GLY A 1 204 ? 0.015 -39.594 -10.734 1 85.19 204 GLY A C 1
ATOM 1544 O O . GLY A 1 204 ? 1.172 -39.281 -11 1 85.19 204 GLY A O 1
ATOM 1545 N N . LEU A 1 205 ? -0.9 -39.969 -11.672 1 82 205 LEU A N 1
ATOM 1546 C CA . LEU A 1 205 ? -0.579 -40 -13.094 1 82 205 LEU A CA 1
ATOM 1547 C C . LEU A 1 205 ? -0.761 -38.625 -13.734 1 82 205 LEU A C 1
ATOM 1549 O O . LEU A 1 205 ? -1.626 -37.844 -13.32 1 82 205 LEU A O 1
ATOM 1553 N N . GLY A 1 206 ? 0.144 -38.281 -14.617 1 86 206 GLY A N 1
ATOM 1554 C CA . GLY A 1 206 ? -0.015 -37.031 -15.383 1 86 206 GLY A CA 1
ATOM 1555 C C . GLY A 1 206 ? 1.302 -36.469 -15.867 1 86 206 GLY A C 1
ATOM 1556 O O . GLY A 1 206 ? 2.369 -36.844 -15.398 1 86 206 GLY A O 1
ATOM 1557 N N . ARG A 1 207 ? 1.229 -35.688 -16.828 1 88.94 207 ARG A N 1
ATOM 1558 C CA . ARG A 1 207 ? 2.381 -35 -17.375 1 88.94 207 ARG A CA 1
ATOM 1559 C C . ARG A 1 207 ? 2.566 -33.625 -16.672 1 88.94 207 ARG A C 1
ATOM 1561 O O . ARG A 1 207 ? 1.616 -32.875 -16.547 1 88.94 207 ARG A O 1
ATOM 1568 N N . ARG A 1 208 ? 3.773 -33.469 -16.203 1 93.19 208 ARG A N 1
ATOM 1569 C CA . ARG A 1 208 ? 4.078 -32.219 -15.5 1 93.19 208 ARG A CA 1
ATOM 1570 C C . ARG A 1 208 ? 5.289 -31.531 -16.109 1 93.19 208 ARG A C 1
ATOM 1572 O O . ARG A 1 208 ? 6.262 -32.188 -16.5 1 93.19 208 ARG A O 1
ATOM 1579 N N . THR A 1 209 ? 5.242 -30.266 -16.234 1 94.88 209 THR A N 1
ATOM 1580 C CA . THR A 1 209 ? 6.387 -29.453 -16.656 1 94.88 209 THR A CA 1
ATOM 1581 C C . THR A 1 209 ? 6.477 -28.172 -15.82 1 94.88 209 THR A C 1
ATOM 1583 O O . THR A 1 209 ? 5.453 -27.578 -15.477 1 94.88 209 THR A O 1
ATOM 1586 N N . TRP A 1 210 ? 7.684 -27.797 -15.469 1 96.25 210 TRP A N 1
ATOM 1587 C CA . TRP A 1 210 ? 7.859 -26.484 -14.852 1 96.25 210 TRP A CA 1
ATOM 1588 C C . TRP A 1 210 ? 9.242 -25.922 -15.164 1 96.25 210 TRP A C 1
ATOM 1590 O O . TRP A 1 210 ? 10.195 -26.672 -15.375 1 96.25 210 TRP A O 1
ATOM 1600 N N . ASN A 1 211 ? 9.336 -24.703 -15.312 1 96.44 211 ASN A N 1
ATOM 1601 C CA . ASN A 1 211 ? 10.5 -23.844 -15.422 1 96.44 211 ASN A CA 1
ATOM 1602 C C . ASN A 1 211 ? 10.289 -22.516 -14.695 1 96.44 211 ASN A C 1
ATOM 1604 O O . ASN A 1 211 ? 9.594 -21.625 -15.203 1 96.44 211 ASN A O 1
ATOM 1608 N N . ILE A 1 212 ? 10.836 -22.391 -13.516 1 97.94 212 ILE A N 1
ATOM 1609 C CA . ILE A 1 212 ? 10.688 -21.203 -12.672 1 97.94 212 ILE A CA 1
ATOM 1610 C C . ILE A 1 212 ? 12.016 -20.453 -12.617 1 97.94 212 ILE A C 1
ATOM 1612 O O . ILE A 1 212 ? 13.016 -20.969 -12.133 1 97.94 212 ILE A O 1
ATOM 1616 N N . ARG A 1 213 ? 12.039 -19.281 -13.117 1 96.12 213 ARG A N 1
ATOM 1617 C CA . ARG A 1 213 ? 13.234 -18.453 -13.008 1 96.12 213 ARG A CA 1
ATOM 1618 C C . ARG A 1 213 ? 13.289 -17.766 -11.656 1 96.12 213 ARG A C 1
ATOM 1620 O O . ARG A 1 213 ? 12.336 -17.094 -11.258 1 96.12 213 ARG A O 1
ATOM 1627 N N . VAL A 1 214 ? 14.406 -17.891 -11.008 1 96.81 214 VAL A N 1
ATOM 1628 C CA . VAL A 1 214 ? 14.609 -17.344 -9.672 1 96.81 214 VAL A CA 1
ATOM 1629 C C . VAL A 1 214 ? 15.57 -16.156 -9.734 1 96.81 214 VAL A C 1
ATOM 1631 O O . VAL A 1 214 ? 16.719 -16.312 -10.18 1 96.81 214 VAL A O 1
ATOM 1634 N N . SER A 1 215 ? 15.125 -15.008 -9.242 1 94.31 215 SER A N 1
ATOM 1635 C CA . SER A 1 215 ? 15.961 -13.805 -9.234 1 94.31 215 SER A CA 1
ATOM 1636 C C . SER A 1 215 ? 16.062 -13.211 -7.828 1 94.31 215 SER A C 1
ATOM 1638 O O . SER A 1 215 ? 15.031 -12.961 -7.188 1 94.31 215 SER A O 1
ATOM 1640 N N . TYR A 1 216 ? 17.281 -12.984 -7.391 1 94.44 216 TYR A N 1
ATOM 1641 C CA . TYR A 1 216 ? 17.484 -12.297 -6.125 1 94.44 216 TYR A CA 1
ATOM 1642 C C . TYR A 1 216 ? 17.344 -10.789 -6.297 1 94.44 216 TYR A C 1
ATOM 1644 O O . TYR A 1 216 ? 17.812 -10.227 -7.289 1 94.44 216 TYR A O 1
ATOM 1652 N N . ILE A 1 217 ? 16.703 -10.188 -5.332 1 95.06 217 ILE A N 1
ATOM 1653 C CA . ILE A 1 217 ? 16.516 -8.742 -5.371 1 95.06 217 ILE A CA 1
ATOM 1654 C C . ILE A 1 217 ? 17.125 -8.109 -4.121 1 95.06 217 ILE A C 1
ATOM 1656 O O . ILE A 1 217 ? 16.703 -8.398 -3.002 1 95.06 217 ILE A O 1
ATOM 1660 N N . GLU A 1 218 ? 18.047 -7.223 -4.41 1 92.62 218 GLU A N 1
ATOM 1661 C CA . GLU A 1 218 ? 18.703 -6.52 -3.311 1 92.62 218 GLU A CA 1
ATOM 1662 C C . GLU A 1 218 ? 17.781 -5.473 -2.693 1 92.62 218 GLU A C 1
ATOM 1664 O O . GLU A 1 218 ? 16.859 -4.98 -3.352 1 92.62 218 GLU A O 1
ATOM 1669 N N . CYS A 1 219 ? 18.078 -5.066 -1.458 1 89.81 219 CYS A N 1
ATOM 1670 C CA . CYS A 1 219 ? 17.25 -4.141 -0.705 1 89.81 219 CYS A CA 1
ATOM 1671 C C . CYS A 1 219 ? 17.188 -2.777 -1.386 1 89.81 219 CYS A C 1
ATOM 1673 O O . CYS A 1 219 ? 16.156 -2.104 -1.352 1 89.81 219 CYS A O 1
ATOM 1675 N N . GLY A 1 220 ? 18.203 -2.385 -1.968 1 84.62 220 GLY A N 1
ATOM 1676 C CA . GLY A 1 220 ? 18.25 -1.076 -2.602 1 84.62 220 GLY A CA 1
ATOM 1677 C C . GLY A 1 220 ? 17.906 -1.119 -4.082 1 84.62 220 GLY A C 1
ATOM 1678 O O . GLY A 1 220 ? 18.031 -0.11 -4.777 1 84.62 220 GLY A O 1
ATOM 1679 N N . SER A 1 221 ? 17.422 -2.279 -4.539 1 87.62 221 SER A N 1
ATOM 1680 C CA . SER A 1 221 ? 17.156 -2.443 -5.965 1 87.62 221 SER A CA 1
ATOM 1681 C C . SER A 1 221 ? 15.859 -1.73 -6.367 1 87.62 221 SER A C 1
ATOM 1683 O O . SER A 1 221 ? 14.859 -1.803 -5.652 1 87.62 221 SER A O 1
ATOM 1685 N N . PRO A 1 222 ? 15.836 -1.051 -7.496 1 83.94 222 PRO A N 1
ATOM 1686 C CA . PRO A 1 222 ? 14.609 -0.422 -7.992 1 83.94 222 PRO A CA 1
ATOM 1687 C C . PRO A 1 222 ? 13.562 -1.44 -8.43 1 83.94 222 PRO A C 1
ATOM 1689 O O . PRO A 1 222 ? 12.391 -1.088 -8.625 1 83.94 222 PRO A O 1
ATOM 1692 N N . SER A 1 223 ? 13.984 -2.645 -8.594 1 88.94 223 SER A N 1
ATOM 1693 C CA . SER A 1 223 ? 13.055 -3.674 -9.039 1 88.94 223 SER A CA 1
ATOM 1694 C C . SER A 1 223 ? 12.336 -4.316 -7.863 1 88.94 223 SER A C 1
ATOM 1696 O O . SER A 1 223 ? 11.453 -5.164 -8.055 1 88.94 223 SER A O 1
ATOM 1698 N N . ARG A 1 224 ? 12.727 -3.887 -6.719 1 93.75 224 ARG A N 1
ATOM 1699 C CA . ARG A 1 224 ? 12.086 -4.422 -5.523 1 93.75 224 ARG A CA 1
ATOM 1700 C C . ARG A 1 224 ? 10.625 -4.012 -5.457 1 93.75 224 ARG A C 1
ATOM 1702 O O . ARG A 1 224 ? 10.281 -2.859 -5.734 1 93.75 224 ARG A O 1
ATOM 1709 N N . ALA A 1 225 ? 9.75 -4.941 -5.176 1 97.12 225 ALA A N 1
ATOM 1710 C CA . ALA A 1 225 ? 8.344 -4.652 -4.91 1 97.12 225 ALA A CA 1
ATOM 1711 C C . ALA A 1 225 ? 8.148 -4.129 -3.49 1 97.12 225 ALA A C 1
ATOM 1713 O O . ALA A 1 225 ? 8.984 -4.371 -2.613 1 97.12 225 ALA A O 1
ATOM 1714 N N . PRO A 1 226 ? 7.039 -3.322 -3.34 1 95.94 226 PRO A N 1
ATOM 1715 C CA . PRO A 1 226 ? 6.742 -2.984 -1.945 1 95.94 226 PRO A CA 1
ATOM 1716 C C . PRO A 1 226 ? 6.562 -4.219 -1.065 1 95.94 226 PRO A C 1
ATOM 1718 O O . PRO A 1 226 ? 6.102 -5.258 -1.542 1 95.94 226 PRO A O 1
ATOM 1721 N N . SER A 1 227 ? 6.945 -4.098 0.177 1 95.81 227 SER A N 1
ATOM 1722 C CA . SER A 1 227 ? 6.836 -5.219 1.103 1 95.81 227 SER A CA 1
ATOM 1723 C C . SER A 1 227 ? 5.41 -5.766 1.143 1 95.81 227 SER A C 1
ATOM 1725 O O . SER A 1 227 ? 4.445 -5 1.131 1 95.81 227 SER A O 1
ATOM 1727 N N . ASN A 1 228 ? 5.281 -7.074 1.12 1 97.81 228 ASN A N 1
ATOM 1728 C CA . ASN A 1 228 ? 4.039 -7.812 1.304 1 97.81 228 ASN A CA 1
ATOM 1729 C C . ASN A 1 228 ? 3.168 -7.766 0.052 1 97.81 228 ASN A C 1
ATOM 1731 O O . ASN A 1 228 ? 1.993 -8.133 0.094 1 97.81 228 ASN A O 1
ATOM 1735 N N . CYS A 1 229 ? 3.725 -7.285 -1.034 1 98.25 229 CYS A N 1
ATOM 1736 C CA . CYS A 1 229 ? 3.074 -7.453 -2.33 1 98.25 229 CYS A CA 1
ATOM 1737 C C . CYS A 1 229 ? 3.465 -8.781 -2.969 1 98.25 229 CYS A C 1
ATOM 1739 O O . CYS A 1 229 ? 4.621 -8.977 -3.346 1 98.25 229 CYS A O 1
ATOM 1741 N N . PHE A 1 230 ? 2.516 -9.633 -3.104 1 98.62 230 PHE A N 1
ATOM 1742 C CA . PHE A 1 230 ? 2.76 -10.969 -3.631 1 98.62 230 PHE A CA 1
ATOM 1743 C C . PHE A 1 230 ? 3.049 -10.922 -5.125 1 98.62 230 PHE A C 1
ATOM 1745 O O . PHE A 1 230 ? 3.869 -11.688 -5.633 1 98.62 230 PHE A O 1
ATOM 1752 N N . GLN A 1 231 ? 2.385 -10.109 -5.789 1 98.69 231 GLN A N 1
ATOM 1753 C CA . GLN A 1 231 ? 2.646 -9.75 -7.18 1 98.69 231 GLN A CA 1
ATOM 1754 C C . GLN A 1 231 ? 2.805 -8.234 -7.336 1 98.69 231 GLN A C 1
ATOM 1756 O O . GLN A 1 231 ? 2.266 -7.465 -6.539 1 98.69 231 GLN A O 1
ATOM 1761 N N . TYR A 1 232 ? 3.592 -7.914 -8.312 1 98.56 232 TYR A N 1
ATOM 1762 C CA . TYR A 1 232 ? 3.863 -6.5 -8.539 1 98.56 232 TYR A CA 1
ATOM 1763 C C . TYR A 1 232 ? 4 -6.211 -10.031 1 98.56 232 TYR A C 1
ATOM 1765 O O . TYR A 1 232 ? 4.797 -6.848 -10.727 1 98.56 232 TYR A O 1
ATOM 1773 N N . TYR A 1 233 ? 3.164 -5.27 -10.469 1 98.56 233 TYR A N 1
ATOM 1774 C CA . TYR A 1 233 ? 3.146 -4.898 -11.875 1 98.56 233 TYR A CA 1
ATOM 1775 C C . TYR A 1 233 ? 3.629 -3.465 -12.07 1 98.56 233 TYR A C 1
ATOM 1777 O O . TYR A 1 233 ? 3.377 -2.6 -11.227 1 98.56 233 TYR A O 1
ATOM 1785 N N . THR A 1 234 ? 4.355 -3.27 -13.141 1 97.19 234 THR A N 1
ATOM 1786 C CA . THR A 1 234 ? 4.797 -1.94 -13.547 1 97.19 234 THR A CA 1
ATOM 1787 C C . THR A 1 234 ? 4.289 -1.607 -14.945 1 97.19 234 THR A C 1
ATOM 1789 O O . THR A 1 234 ? 3.879 -2.5 -15.695 1 97.19 234 THR A O 1
ATOM 1792 N N . GLY A 1 235 ? 4.215 -0.405 -15.266 1 97.25 235 GLY A N 1
ATOM 1793 C CA . GLY A 1 235 ? 3.709 0.022 -16.562 1 97.25 235 GLY A CA 1
ATOM 1794 C C . GLY A 1 235 ? 2.318 0.621 -16.484 1 97.25 235 GLY A C 1
ATOM 1795 O O . GLY A 1 235 ? 1.572 0.365 -15.539 1 97.25 235 GLY A O 1
ATOM 1796 N N . ILE A 1 236 ? 1.882 1.325 -17.531 1 97.81 236 ILE A N 1
ATOM 1797 C CA . ILE A 1 236 ? 0.638 2.088 -17.516 1 97.81 236 ILE A CA 1
ATOM 1798 C C . ILE A 1 236 ? -0.527 1.177 -17.891 1 97.81 236 ILE A C 1
ATOM 1800 O O . ILE A 1 236 ? -1.691 1.541 -17.719 1 97.81 236 ILE A O 1
ATOM 1804 N N . GLN A 1 237 ? -0.162 0.09 -18.453 1 98.38 237 GLN A N 1
ATOM 1805 C CA . GLN A 1 237 ? -1.208 -0.862 -18.812 1 98.38 237 GLN A CA 1
ATOM 1806 C C . GLN A 1 237 ? -0.691 -2.297 -18.75 1 98.38 237 GLN A C 1
ATOM 1808 O O . GLN A 1 237 ? 0.516 -2.531 -18.828 1 98.38 237 GLN A O 1
ATOM 1813 N N . GLY A 1 238 ? -1.589 -3.244 -18.578 1 97.88 238 GLY A N 1
ATOM 1814 C CA . GLY A 1 238 ? -1.243 -4.652 -18.5 1 97.88 238 GLY A CA 1
ATOM 1815 C C . GLY A 1 238 ? -2.422 -5.539 -18.156 1 97.88 238 GLY A C 1
ATOM 1816 O O . GLY A 1 238 ? -3.574 -5.113 -18.234 1 97.88 238 GLY A O 1
ATOM 1817 N N . ARG A 1 239 ? -2.07 -6.828 -17.953 1 96.88 239 ARG A N 1
ATOM 1818 C CA . ARG A 1 239 ? -3.062 -7.82 -17.562 1 96.88 239 ARG A CA 1
ATOM 1819 C C . ARG A 1 239 ? -2.615 -8.57 -16.297 1 96.88 239 ARG A C 1
ATOM 1821 O O . ARG A 1 239 ? -1.418 -8.75 -16.078 1 96.88 239 ARG A O 1
ATOM 1828 N N . PHE A 1 240 ? -3.547 -8.914 -15.477 1 97.75 240 PHE A N 1
ATOM 1829 C CA . PHE A 1 240 ? -3.277 -9.742 -14.312 1 97.75 240 PHE A CA 1
ATOM 1830 C C . PHE A 1 240 ? -4.406 -10.734 -14.078 1 97.75 240 PHE A C 1
ATOM 1832 O O . PHE A 1 240 ? -5.551 -10.484 -14.477 1 97.75 240 PHE A O 1
ATOM 1839 N N . SER A 1 241 ? -4.062 -11.867 -13.531 1 97 241 SER A N 1
ATOM 1840 C CA . SER A 1 241 ? -5.043 -12.938 -13.367 1 97 241 SER A CA 1
ATOM 1841 C C . SER A 1 241 ? -4.824 -13.695 -12.062 1 97 241 SER A C 1
ATOM 1843 O O . SER A 1 241 ? -3.764 -13.586 -11.445 1 97 241 SER A O 1
ATOM 1845 N N . SER A 1 242 ? -5.887 -14.352 -11.633 1 97.12 242 SER A N 1
ATOM 1846 C CA . SER A 1 242 ? -5.719 -15.289 -10.531 1 97.12 242 SER A CA 1
ATOM 1847 C C . SER A 1 242 ? -4.848 -16.469 -10.938 1 97.12 242 SER A C 1
ATOM 1849 O O . SER A 1 242 ? -4.734 -16.797 -12.125 1 97.12 242 SER A O 1
ATOM 1851 N N . PHE A 1 243 ? -4.172 -17.047 -10.008 1 96.88 243 PHE A N 1
ATOM 1852 C CA . PHE A 1 243 ? -3.447 -18.281 -10.281 1 96.88 243 PHE A CA 1
ATOM 1853 C C . PHE A 1 243 ? -4.398 -19.375 -10.758 1 96.88 243 PHE A C 1
ATOM 1855 O O . PHE A 1 243 ? -5.516 -19.484 -10.25 1 96.88 243 PHE A O 1
ATOM 1862 N N . ASN A 1 244 ? -3.938 -20.109 -11.742 1 95.44 244 ASN A N 1
ATOM 1863 C CA . ASN A 1 244 ? -4.645 -21.234 -12.352 1 95.44 244 ASN A CA 1
ATOM 1864 C C . ASN A 1 244 ? -5.848 -20.766 -13.164 1 95.44 244 ASN A C 1
ATOM 1866 O O . ASN A 1 244 ? -6.852 -21.469 -13.25 1 95.44 244 ASN A O 1
ATOM 1870 N N . PHE A 1 245 ? -5.793 -19.547 -13.578 1 94.06 245 PHE A N 1
ATOM 1871 C CA . PHE A 1 245 ? -6.805 -19.094 -14.523 1 94.06 245 PHE A CA 1
ATOM 1872 C C . PHE A 1 245 ? -6.5 -19.609 -15.93 1 94.06 245 PHE A C 1
ATOM 1874 O O . PHE A 1 245 ? -5.477 -19.25 -16.516 1 94.06 245 PHE A O 1
ATOM 1881 N N . VAL A 1 246 ? -7.316 -20.391 -16.469 1 84 246 VAL A N 1
ATOM 1882 C CA . VAL A 1 246 ? -7.188 -20.891 -17.828 1 84 246 VAL A CA 1
ATOM 1883 C C . VAL A 1 246 ? -8.422 -20.5 -18.641 1 84 246 VAL A C 1
ATOM 1885 O O . VAL A 1 246 ? 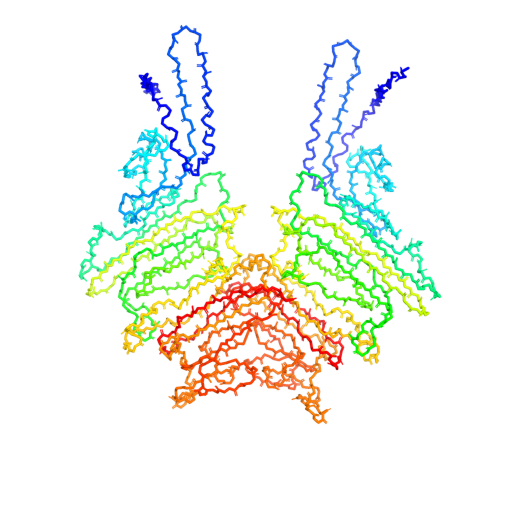-9.531 -20.969 -18.359 1 84 246 VAL A O 1
ATOM 1888 N N . GLN A 1 247 ? -8.258 -19.531 -19.531 1 71.38 247 GLN A N 1
ATOM 1889 C CA . GLN A 1 247 ? -9.383 -18.969 -20.266 1 71.38 247 GLN A CA 1
ATOM 1890 C C . GLN A 1 247 ? -10.266 -20.062 -20.844 1 71.38 247 GLN A C 1
ATOM 1892 O O . GLN A 1 247 ? -11.492 -20.016 -20.719 1 71.38 247 GLN A O 1
ATOM 1897 N N . ASP A 1 248 ? -9.703 -20.953 -21.609 1 62.41 248 ASP A N 1
ATOM 1898 C CA . ASP A 1 248 ? -10.484 -21.938 -22.359 1 62.41 248 ASP A CA 1
ATOM 1899 C C . ASP A 1 248 ? -10.945 -23.078 -21.469 1 62.41 248 ASP A C 1
ATOM 1901 O O . ASP A 1 248 ? -11.711 -23.938 -21.891 1 62.41 248 ASP A O 1
ATOM 1905 N N . GLU A 1 249 ? -10.555 -23 -20.188 1 59.22 249 GLU A N 1
ATOM 1906 C CA . GLU A 1 249 ? -10.906 -24.094 -19.297 1 59.22 249 GLU A CA 1
ATOM 1907 C C . GLU A 1 249 ? -11.68 -23.578 -18.078 1 59.22 249 GLU A C 1
ATOM 1909 O O . GLU A 1 249 ? -11.773 -24.281 -17.062 1 59.22 249 GLU A O 1
ATOM 1914 N N . ALA A 1 250 ? -12.055 -22.359 -18.094 1 52.97 250 ALA A N 1
ATOM 1915 C CA . ALA A 1 250 ? -12.695 -21.703 -16.953 1 52.97 250 ALA A CA 1
ATOM 1916 C C . ALA A 1 250 ? -13.836 -22.547 -16.391 1 52.97 250 ALA A C 1
ATOM 1918 O O . ALA A 1 250 ? -14.117 -22.5 -15.195 1 52.97 250 ALA A O 1
ATOM 1919 N N . SER A 1 251 ? -14.438 -23.359 -17.203 1 50.25 251 SER A N 1
ATOM 1920 C CA . SER A 1 251 ? -15.578 -24.172 -16.797 1 50.25 251 SER A CA 1
ATOM 1921 C C . SER A 1 251 ? -15.141 -25.578 -16.391 1 50.25 251 SER A C 1
ATOM 1923 O O . SER A 1 251 ? -15.977 -26.422 -16.078 1 50.25 251 SER A O 1
ATOM 1925 N N . ALA A 1 252 ? -13.914 -25.766 -16.328 1 54 252 ALA A N 1
ATOM 1926 C CA . ALA A 1 252 ? -13.562 -27.172 -16.125 1 54 252 ALA A CA 1
ATOM 1927 C C . ALA A 1 252 ? -13.617 -27.547 -14.648 1 54 252 ALA A C 1
ATOM 1929 O O . ALA A 1 252 ? -13.305 -26.734 -13.781 1 54 252 ALA A O 1
ATOM 1930 N N . PRO A 1 253 ? -14.383 -28.594 -14.227 1 55.78 253 PRO A N 1
ATOM 1931 C CA . PRO A 1 253 ? -14.531 -29.094 -12.852 1 55.78 253 PRO A CA 1
ATOM 1932 C C . PRO A 1 253 ? -13.227 -29.016 -12.055 1 55.78 253 PRO A C 1
ATOM 1934 O O . PRO A 1 253 ? -13.25 -28.797 -10.844 1 55.78 253 PRO A O 1
ATOM 1937 N N . ASN A 1 254 ? -12.117 -29.188 -12.742 1 63.62 254 ASN A N 1
ATOM 1938 C CA . ASN A 1 254 ? -10.82 -29.281 -12.078 1 63.62 254 ASN A CA 1
ATOM 1939 C C . ASN A 1 254 ? -9.961 -28.047 -12.336 1 63.62 254 ASN A C 1
ATOM 1941 O O . ASN A 1 254 ? -8.734 -28.109 -12.25 1 63.62 254 ASN A O 1
ATOM 1945 N N . GLY A 1 255 ? -10.836 -26.969 -12.508 1 79.19 255 GLY A N 1
ATOM 1946 C CA . GLY A 1 255 ? -10.109 -25.75 -12.789 1 79.19 255 GLY A CA 1
ATOM 1947 C C . GLY A 1 255 ? -10.508 -24.594 -11.883 1 79.19 255 GLY A C 1
ATOM 1948 O O . GLY A 1 255 ? -11.141 -24.797 -10.852 1 79.19 255 GLY A O 1
ATOM 1949 N N . GLY A 1 256 ? -9.883 -23.531 -12.039 1 91.06 256 GLY A N 1
ATOM 1950 C CA . GLY A 1 256 ? -10.258 -22.312 -11.336 1 91.06 256 GLY A CA 1
ATOM 1951 C C . GLY A 1 256 ? -9.25 -21.891 -10.281 1 91.06 256 GLY A C 1
ATOM 1952 O O . GLY A 1 256 ? -8.219 -22.547 -10.102 1 91.06 256 GLY A O 1
ATOM 1953 N N . TYR A 1 257 ? -9.633 -20.875 -9.57 1 95.5 257 TYR A N 1
ATOM 1954 C CA . TYR A 1 257 ? -8.727 -20.344 -8.562 1 95.5 257 TYR A CA 1
ATOM 1955 C C . TYR A 1 257 ? -8.688 -21.25 -7.336 1 95.5 257 TYR A C 1
ATOM 1957 O O . TYR A 1 257 ? -9.531 -22.125 -7.172 1 95.5 257 TYR A O 1
ATOM 1965 N N . LEU A 1 258 ? -7.703 -21.078 -6.531 1 96.88 258 LEU A N 1
ATOM 1966 C CA . LEU A 1 258 ? -7.441 -21.969 -5.395 1 96.88 258 LEU A CA 1
ATOM 1967 C C . LEU A 1 258 ? -8.164 -21.469 -4.148 1 96.88 258 LEU A C 1
ATOM 1969 O O . LEU A 1 258 ? -8.625 -20.328 -4.102 1 96.88 258 LEU A O 1
ATOM 1973 N N . ASN A 1 259 ? -8.312 -22.406 -3.158 1 96.75 259 ASN A N 1
ATOM 1974 C CA . ASN A 1 259 ? -8.922 -22.078 -1.874 1 96.75 259 ASN A CA 1
ATOM 1975 C C . ASN A 1 259 ? -7.902 -21.469 -0.912 1 96.75 259 ASN A C 1
ATOM 1977 O O . ASN A 1 259 ? -6.695 -21.641 -1.09 1 96.75 259 ASN A O 1
ATOM 1981 N N . ASN A 1 260 ? -8.383 -20.688 0.057 1 97.38 260 ASN A N 1
ATOM 1982 C CA . ASN A 1 260 ? -7.629 -20.141 1.176 1 97.38 260 ASN A CA 1
ATOM 1983 C C . ASN A 1 260 ? -6.543 -19.188 0.699 1 97.38 260 ASN A C 1
ATOM 1985 O O . ASN A 1 260 ? -5.422 -19.203 1.208 1 97.38 260 ASN A O 1
ATOM 1989 N N . LEU A 1 261 ? -6.91 -18.438 -0.283 1 98.12 261 LEU A N 1
ATOM 1990 C CA . LEU A 1 261 ? -5.98 -17.422 -0.783 1 98.12 261 LEU A CA 1
ATOM 1991 C C . LEU A 1 261 ? -6.133 -16.109 -0.011 1 98.12 261 LEU A C 1
ATOM 1993 O O . LEU A 1 261 ? -7.227 -15.789 0.453 1 98.12 261 LEU A O 1
ATOM 1997 N N . ASN A 1 262 ? -5.105 -15.453 0.209 1 98.19 262 ASN A N 1
ATOM 1998 C CA . ASN A 1 262 ? -4.992 -14.133 0.824 1 98.19 262 ASN A CA 1
ATOM 1999 C C . ASN A 1 262 ? -3.711 -13.422 0.399 1 98.19 262 ASN A C 1
ATOM 2001 O O . ASN A 1 262 ? -2.664 -13.594 1.026 1 98.19 262 ASN A O 1
ATOM 2005 N N . TYR A 1 263 ? -3.822 -12.672 -0.708 1 98.31 263 TYR A N 1
ATOM 2006 C CA . TYR A 1 263 ? -2.602 -12.008 -1.156 1 98.31 263 TYR A CA 1
ATOM 2007 C C . TYR A 1 263 ? -2.92 -10.711 -1.879 1 98.31 263 TYR A C 1
ATOM 2009 O O . TYR A 1 263 ? -4.055 -10.492 -2.307 1 98.31 263 TYR A O 1
ATOM 2017 N N . ALA A 1 264 ? -1.906 -9.875 -1.934 1 98.56 264 ALA A N 1
ATOM 2018 C CA . ALA A 1 264 ? -2.045 -8.562 -2.549 1 98.56 264 ALA A CA 1
ATOM 2019 C C . ALA A 1 264 ? -1.324 -8.5 -3.893 1 98.56 264 ALA A C 1
ATOM 2021 O O . ALA A 1 264 ? -0.233 -9.055 -4.043 1 98.56 264 ALA A O 1
ATOM 2022 N N . ILE A 1 265 ? -1.959 -7.906 -4.816 1 98.75 265 ILE A N 1
ATOM 2023 C CA . ILE A 1 265 ? -1.408 -7.574 -6.125 1 98.75 265 ILE A CA 1
ATOM 2024 C C . ILE A 1 265 ? -1.201 -6.062 -6.23 1 98.75 265 ILE A C 1
ATOM 2026 O O . ILE A 1 265 ? -2.168 -5.301 -6.281 1 98.75 265 ILE A O 1
ATOM 2030 N N . CYS A 1 266 ? 0.034 -5.695 -6.297 1 98.69 266 CYS A N 1
ATOM 2031 C CA . CYS A 1 266 ? 0.338 -4.27 -6.266 1 98.69 266 CYS A CA 1
ATOM 2032 C C . CYS A 1 266 ? 0.739 -3.766 -7.645 1 98.69 266 CYS A C 1
ATOM 2034 O O . CYS A 1 266 ? 1.27 -4.523 -8.461 1 98.69 266 CYS A O 1
ATOM 2036 N N . PHE A 1 267 ? 0.491 -2.498 -7.883 1 98.62 267 PHE A N 1
ATOM 2037 C CA . PHE A 1 267 ? 0.832 -1.822 -9.133 1 98.62 267 PHE A CA 1
ATOM 2038 C C . PHE A 1 267 ? 1.625 -0.551 -8.859 1 98.62 267 PHE A C 1
ATOM 2040 O O . PHE A 1 267 ? 1.221 0.276 -8.039 1 98.62 267 PHE A O 1
ATOM 2047 N N . ARG A 1 268 ? 2.734 -0.481 -9.5 1 97.44 268 ARG A N 1
ATOM 2048 C CA . ARG A 1 268 ? 3.449 0.785 -9.375 1 97.44 268 ARG A CA 1
ATOM 2049 C C . ARG A 1 268 ? 2.629 1.935 -9.953 1 97.44 268 ARG A C 1
ATOM 2051 O O . ARG A 1 268 ? 2.158 1.86 -11.094 1 97.44 268 ARG A O 1
ATOM 2058 N N . LYS A 1 269 ? 2.363 2.854 -9.141 1 97.38 269 LYS A N 1
ATOM 2059 C CA . LYS A 1 269 ? 1.711 4.062 -9.641 1 97.38 269 LYS A CA 1
ATOM 2060 C C . LYS A 1 269 ? 2.664 4.883 -10.5 1 97.38 269 LYS A C 1
ATOM 2062 O O . LYS A 1 269 ? 3.551 5.562 -9.984 1 97.38 269 LYS A O 1
ATOM 2067 N N . GLU A 1 270 ? 2.445 4.898 -11.789 1 97.25 270 GLU A N 1
ATOM 2068 C CA . GLU A 1 270 ? 3.379 5.484 -12.742 1 97.25 270 GLU A CA 1
ATOM 2069 C C . GLU A 1 270 ? 3.316 7.008 -12.711 1 97.25 270 GLU A C 1
ATOM 2071 O O . GLU A 1 270 ? 2.312 7.586 -12.297 1 97.25 270 GLU A O 1
ATOM 2076 N N . VAL A 1 271 ? 4.43 7.652 -13.164 1 95.62 271 VAL A N 1
ATOM 2077 C CA . VAL A 1 271 ? 4.559 9.102 -13.141 1 95.62 271 VAL A CA 1
ATOM 2078 C C . VAL A 1 271 ? 3.398 9.742 -13.898 1 95.62 271 VAL A C 1
ATOM 2080 O O . VAL A 1 271 ? 3.074 9.328 -15.016 1 95.62 271 VAL A O 1
ATOM 2083 N N . GLY A 1 272 ? 2.766 10.648 -13.25 1 96 272 GLY A N 1
ATOM 2084 C CA . GLY A 1 272 ? 1.717 11.422 -13.898 1 96 272 GLY A CA 1
ATOM 2085 C C . GLY A 1 272 ? 0.4 10.68 -14 1 96 272 GLY A C 1
ATOM 2086 O O . GLY A 1 272 ? -0.513 11.109 -14.703 1 96 272 GLY A O 1
ATOM 2087 N N . ARG A 1 273 ? 0.259 9.516 -13.375 1 98.06 273 ARG A N 1
ATOM 2088 C CA . ARG A 1 273 ? -0.976 8.742 -13.391 1 98.06 273 ARG A CA 1
ATOM 2089 C C . ARG A 1 273 ? -1.694 8.828 -12.047 1 98.06 273 ARG A C 1
ATOM 2091 O O . ARG A 1 273 ? -1.08 8.641 -10.992 1 98.06 273 ARG A O 1
ATOM 2098 N N . CYS A 1 274 ? -3.006 9.055 -12.094 1 97.88 274 CYS A N 1
ATOM 2099 C CA . CYS A 1 274 ? -3.688 9.383 -10.844 1 97.88 274 CYS A CA 1
ATOM 2100 C C . CYS A 1 274 ? -4.812 8.391 -10.555 1 97.88 274 CYS A C 1
ATOM 2102 O O . CYS A 1 274 ? -5.352 8.367 -9.453 1 97.88 274 CYS A O 1
ATOM 2104 N N . SER A 1 275 ? -5.184 7.613 -11.523 1 98.44 275 SER A N 1
ATOM 2105 C CA . SER A 1 275 ? -6.211 6.594 -11.336 1 98.44 275 SER A CA 1
ATOM 2106 C C . SER A 1 275 ? -5.93 5.363 -12.195 1 98.44 275 SER A C 1
ATOM 2108 O O . SER A 1 275 ? -5.098 5.414 -13.102 1 98.44 275 SER A O 1
ATOM 2110 N N . GLN A 1 276 ? -6.516 4.273 -11.844 1 98.69 276 GLN A N 1
ATOM 2111 C CA . GLN A 1 276 ? -6.344 3.023 -12.586 1 98.69 276 GLN A CA 1
ATOM 2112 C C . GLN A 1 276 ? -7.691 2.355 -12.852 1 98.69 276 GLN A C 1
ATOM 2114 O O . GLN A 1 276 ? -8.492 2.168 -11.93 1 98.69 276 GLN A O 1
ATOM 2119 N N . THR A 1 277 ? -7.867 2.01 -14.125 1 98.75 277 THR A N 1
ATOM 2120 C CA . THR A 1 277 ? -9.117 1.389 -14.547 1 98.75 277 THR A CA 1
ATOM 2121 C C . THR A 1 277 ? -8.922 -0.099 -14.82 1 98.75 277 THR A C 1
ATOM 2123 O O . THR A 1 277 ? -7.938 -0.495 -15.445 1 98.75 277 THR A O 1
ATOM 2126 N N . TYR A 1 278 ? -9.812 -0.93 -14.273 1 98.62 278 TYR A N 1
ATOM 2127 C CA . TYR A 1 278 ? -9.836 -2.371 -14.492 1 98.62 278 TYR A CA 1
ATOM 2128 C C . TYR A 1 278 ? -10.992 -2.768 -15.398 1 98.62 278 TYR A C 1
ATOM 2130 O O . TYR A 1 278 ? -12.117 -2.295 -15.219 1 98.62 278 TYR A O 1
ATOM 2138 N N . ILE A 1 279 ? -10.703 -3.658 -16.328 1 97.62 279 ILE A N 1
ATOM 2139 C CA . ILE A 1 279 ? -11.719 -4.066 -17.281 1 97.62 279 ILE A CA 1
ATOM 2140 C C . ILE A 1 279 ? -11.719 -5.586 -17.422 1 97.62 279 ILE A C 1
ATOM 2142 O O . ILE A 1 279 ? -10.664 -6.211 -17.547 1 97.62 279 ILE A O 1
ATOM 2146 N N . ALA A 1 280 ? -12.867 -6.137 -17.281 1 95.12 280 ALA A N 1
ATOM 2147 C CA . ALA A 1 280 ? -13.078 -7.527 -17.672 1 95.12 280 ALA A CA 1
ATOM 2148 C C . ALA A 1 280 ? -13.508 -7.629 -19.141 1 95.12 280 ALA A C 1
ATOM 2150 O O . ALA A 1 280 ? -14.562 -7.117 -19.516 1 95.12 280 ALA A O 1
ATOM 2151 N N . ASP A 1 281 ? -12.781 -8.328 -19.922 1 90 281 ASP A N 1
ATOM 2152 C CA . ASP A 1 281 ? -13.016 -8.383 -21.359 1 90 281 ASP A CA 1
ATOM 2153 C C . ASP A 1 281 ? -14.328 -9.102 -21.672 1 90 281 ASP A C 1
ATOM 2155 O O . ASP A 1 281 ? -14.984 -8.789 -22.672 1 90 281 ASP A O 1
ATOM 2159 N N . SER A 1 282 ? -14.641 -10.094 -20.938 1 85.44 282 SER A N 1
ATOM 2160 C CA . SER A 1 282 ? -15.836 -10.891 -21.156 1 85.44 282 SER A CA 1
ATOM 2161 C C . SER A 1 282 ? -16.375 -11.453 -19.844 1 85.44 282 SER A C 1
ATOM 2163 O O . SER A 1 282 ? -15.75 -11.312 -18.797 1 85.44 282 SER A O 1
ATOM 2165 N N . ILE A 1 283 ? -17.484 -12.039 -20.016 1 81.5 283 ILE A N 1
ATOM 2166 C CA . ILE A 1 283 ? -18.125 -12.625 -18.844 1 81.5 283 ILE A CA 1
ATOM 2167 C C . ILE A 1 283 ? -17.297 -13.797 -18.328 1 81.5 283 ILE A C 1
ATOM 2169 O O . ILE A 1 283 ? -17.359 -14.148 -17.156 1 81.5 283 ILE A O 1
ATOM 2173 N N . ASP A 1 284 ? -16.453 -14.305 -19.172 1 84.25 284 ASP A N 1
ATOM 2174 C CA . ASP A 1 284 ? -15.648 -15.461 -18.797 1 84.25 284 ASP A CA 1
ATOM 2175 C C . ASP A 1 284 ? -14.336 -15.023 -18.141 1 84.25 284 ASP A C 1
ATOM 2177 O O . ASP A 1 284 ? -13.602 -15.852 -17.609 1 84.25 284 ASP A O 1
ATOM 2181 N N . SER A 1 285 ? -14.164 -13.742 -18.172 1 91 285 S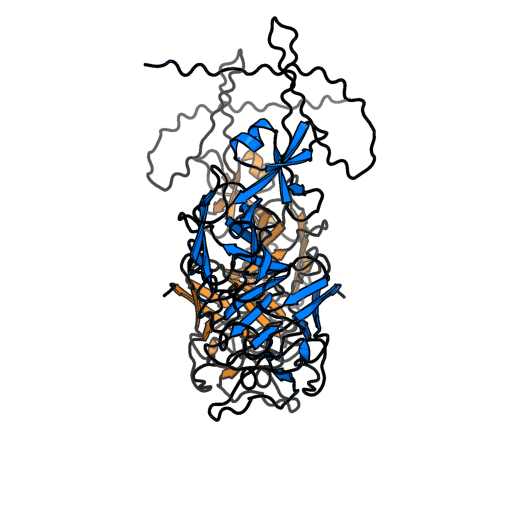ER A N 1
ATOM 2182 C CA . SER A 1 285 ? -12.883 -13.258 -17.672 1 91 285 SER A CA 1
ATOM 2183 C C . SER A 1 285 ? -12.961 -12.938 -16.188 1 91 285 SER A C 1
ATOM 2185 O O . SER A 1 285 ? -11.961 -12.578 -15.562 1 91 285 SER A O 1
ATOM 2187 N N . PHE A 1 286 ? -14.133 -13.078 -15.656 1 94.69 286 PHE A N 1
ATOM 2188 C CA . PHE A 1 286 ? -14.336 -12.773 -14.25 1 94.69 286 PHE A CA 1
ATOM 2189 C C . PHE A 1 286 ? -15.469 -13.609 -13.672 1 94.69 286 PHE A C 1
ATOM 2191 O O . PHE A 1 286 ? -16.641 -13.375 -13.977 1 94.69 286 PHE A O 1
ATOM 2198 N N . VAL A 1 287 ? -15.102 -14.57 -12.852 1 93.81 287 VAL A N 1
ATOM 2199 C CA . VAL A 1 287 ? -16.109 -15.414 -12.203 1 93.81 287 VAL A CA 1
ATOM 2200 C C . VAL A 1 287 ? -15.625 -15.797 -10.805 1 93.81 287 VAL A C 1
ATOM 2202 O O . VAL A 1 287 ? -14.719 -16.609 -10.656 1 93.81 287 VAL A O 1
ATOM 2205 N N . LEU A 1 288 ? -16.188 -15.195 -9.828 1 95.81 288 LEU A N 1
ATOM 2206 C CA . LEU A 1 288 ? -15.938 -15.508 -8.422 1 95.81 288 LEU A CA 1
ATOM 2207 C C . LEU A 1 288 ? -17.234 -15.914 -7.723 1 95.81 288 LEU A C 1
ATOM 2209 O O . LEU A 1 288 ? -18.203 -15.164 -7.727 1 95.81 288 LEU A O 1
ATOM 2213 N N . LEU A 1 289 ? -17.188 -17.031 -7.07 1 94.88 289 LEU A N 1
ATOM 2214 C CA . LEU A 1 289 ? -18.406 -17.656 -6.586 1 94.88 289 LEU A CA 1
ATOM 2215 C C . LEU A 1 289 ? -18.531 -17.516 -5.07 1 94.88 289 LEU A C 1
ATOM 2217 O O . LEU A 1 289 ? -17.562 -17.781 -4.344 1 94.88 289 LEU A O 1
ATOM 2221 N N . ASN A 1 290 ? -19.656 -17.047 -4.645 1 96.81 290 ASN A N 1
ATOM 2222 C CA . ASN A 1 290 ? -20.078 -17.078 -3.25 1 96.81 290 ASN A CA 1
ATOM 2223 C C . ASN A 1 290 ? -21.422 -17.781 -3.08 1 96.81 290 ASN A C 1
ATOM 2225 O O . ASN A 1 290 ? -22.344 -17.578 -3.877 1 96.81 290 ASN A O 1
ATOM 2229 N N . LEU A 1 291 ? -21.516 -18.625 -2.055 1 95.69 291 LEU A N 1
ATOM 2230 C CA . LEU A 1 291 ? -22.75 -19.359 -1.811 1 95.69 291 LEU A CA 1
ATOM 2231 C C . LEU A 1 291 ? -23.328 -19.016 -0.444 1 95.69 291 LEU A C 1
ATOM 2233 O O . LEU A 1 291 ? -22.594 -18.828 0.521 1 95.69 291 LEU A O 1
ATOM 2237 N N . ASN A 1 292 ? -24.625 -18.984 -0.423 1 93.75 292 ASN A N 1
ATOM 2238 C CA . ASN A 1 292 ? -25.359 -18.906 0.837 1 93.75 292 ASN A CA 1
ATOM 2239 C C . ASN A 1 292 ? -25.312 -20.219 1.601 1 93.75 292 ASN A C 1
ATOM 2241 O O . ASN A 1 292 ? -24.922 -21.25 1.048 1 93.75 292 ASN A O 1
ATOM 2245 N N . PRO A 1 293 ? -25.75 -20.156 2.848 1 90.69 293 PRO A N 1
ATOM 2246 C CA . PRO A 1 293 ? -25.781 -21.406 3.623 1 90.69 293 PRO A CA 1
ATOM 2247 C C . PRO A 1 293 ? -26.641 -22.484 2.973 1 90.69 293 PRO A C 1
ATOM 2249 O O . PRO A 1 293 ? -26.375 -23.672 3.16 1 90.69 293 PRO A O 1
ATOM 2252 N N . ASN A 1 294 ? -27.688 -22.109 2.178 1 93.94 294 ASN A N 1
ATOM 2253 C CA . ASN A 1 294 ? -28.562 -23.062 1.492 1 93.94 294 ASN A CA 1
ATOM 2254 C C . ASN A 1 294 ? -27.969 -23.484 0.144 1 93.94 294 ASN A C 1
ATOM 2256 O O . ASN A 1 294 ? -28.688 -24.047 -0.695 1 93.94 294 ASN A O 1
ATOM 2260 N N . ASN A 1 295 ? -26.734 -23.062 -0.179 1 92.19 295 ASN A N 1
ATOM 2261 C CA . ASN A 1 295 ? -25.953 -23.438 -1.359 1 92.19 295 ASN A CA 1
ATOM 2262 C C . ASN A 1 295 ? -26.422 -22.672 -2.596 1 92.19 295 ASN A C 1
ATOM 2264 O O . ASN A 1 295 ? -26.078 -23.031 -3.721 1 92.19 295 ASN A O 1
ATOM 2268 N N . SER A 1 296 ? -27.266 -21.672 -2.373 1 94.56 296 SER A N 1
ATOM 2269 C CA . SER A 1 296 ? -27.594 -20.797 -3.488 1 94.56 296 SER A CA 1
ATOM 2270 C C . SER A 1 296 ? -26.562 -19.672 -3.639 1 94.56 296 SER A C 1
ATOM 2272 O O . SER A 1 296 ? -25.984 -19.219 -2.648 1 94.56 296 SER A O 1
ATOM 2274 N N . PRO A 1 297 ? -26.328 -19.328 -4.875 1 95.12 297 PRO A N 1
ATOM 2275 C CA . PRO A 1 297 ? -25.391 -18.234 -5.047 1 95.12 297 PRO A CA 1
ATOM 2276 C C . PRO A 1 297 ? -25.859 -16.938 -4.383 1 95.12 297 PRO A C 1
ATOM 2278 O O . PRO A 1 297 ? -27.062 -16.672 -4.332 1 95.12 297 PRO A O 1
ATOM 2281 N N . THR A 1 298 ? -24.922 -16.109 -3.926 1 96.56 298 THR A N 1
ATOM 2282 C CA . THR A 1 298 ? -25.25 -14.859 -3.268 1 96.56 298 THR A CA 1
ATOM 2283 C C . THR A 1 298 ? -25.594 -13.781 -4.297 1 96.56 298 THR A C 1
ATOM 2285 O O . THR A 1 298 ? -26.141 -12.742 -3.947 1 96.56 298 THR A O 1
ATOM 2288 N N . VAL A 1 299 ? -25.188 -14.031 -5.523 1 95.5 299 VAL A N 1
ATOM 2289 C CA . VAL A 1 299 ? -25.422 -13.102 -6.625 1 95.5 299 VAL A CA 1
ATOM 2290 C C . VAL A 1 299 ? -26.203 -13.797 -7.734 1 95.5 299 VAL A C 1
ATOM 2292 O O . VAL A 1 299 ? -26.047 -15 -7.961 1 95.5 299 VAL A O 1
ATOM 2295 N N . GLY A 1 300 ? -27.094 -13.062 -8.383 1 93.56 300 GLY A N 1
ATOM 2296 C CA . GLY A 1 300 ? -27.844 -13.633 -9.492 1 93.56 300 GLY A CA 1
ATOM 2297 C C . GLY A 1 300 ? -26.953 -14.164 -10.602 1 93.56 300 GLY A C 1
ATOM 2298 O O . GLY A 1 300 ? -25.859 -13.648 -10.82 1 93.56 300 GLY A O 1
ATOM 2299 N N . SER A 1 301 ? -27.484 -15.188 -11.312 1 90.25 301 SER A N 1
ATOM 2300 C CA . SER A 1 301 ? -26.703 -15.789 -12.391 1 90.25 301 SER A CA 1
ATOM 2301 C C . SER A 1 301 ? -26.328 -14.742 -13.438 1 90.25 301 SER A C 1
ATOM 2303 O O . SER A 1 301 ? -27.172 -13.992 -13.914 1 90.25 301 SER A O 1
ATOM 2305 N N . GLY A 1 302 ? -25.031 -14.695 -13.664 1 91.56 302 GLY A N 1
ATOM 2306 C CA . GLY A 1 302 ? -24.547 -13.789 -14.695 1 91.56 302 GLY A CA 1
ATOM 2307 C C . GLY A 1 302 ? -24.438 -12.352 -14.234 1 91.56 302 GLY A C 1
ATOM 2308 O O . GLY A 1 302 ? -24.25 -11.445 -15.047 1 91.56 302 GLY A O 1
ATOM 2309 N N . GLU A 1 303 ? -24.578 -12.141 -12.984 1 95.81 303 GLU A N 1
ATOM 2310 C CA . GLU A 1 303 ? -24.594 -10.766 -12.5 1 95.81 303 GLU A CA 1
ATOM 2311 C C . GLU A 1 303 ? -23.312 -10.422 -11.75 1 95.81 303 GLU A C 1
ATOM 2313 O O . GLU A 1 303 ? -22.547 -11.32 -11.367 1 95.81 303 GLU A O 1
ATOM 2318 N N . ALA A 1 304 ? -23.094 -9.094 -11.648 1 97.38 304 ALA A N 1
ATOM 2319 C CA . ALA A 1 304 ? -21.969 -8.57 -10.883 1 97.38 304 ALA A CA 1
ATOM 2320 C C . ALA A 1 304 ? -22.312 -8.477 -9.398 1 97.38 304 ALA A C 1
ATOM 2322 O O . ALA A 1 304 ? -23.344 -7.93 -9.023 1 97.38 304 ALA A O 1
ATOM 2323 N N . GLY A 1 305 ? -21.438 -9.102 -8.602 1 97.81 305 GLY A N 1
ATOM 2324 C CA . GLY A 1 305 ? -21.562 -8.93 -7.164 1 97.81 305 GLY A CA 1
ATOM 2325 C C . GLY A 1 305 ? -20.688 -7.82 -6.617 1 97.81 305 GLY A C 1
ATOM 2326 O O . GLY A 1 305 ? -19.609 -7.566 -7.141 1 97.81 305 GLY A O 1
ATOM 2327 N N . LEU A 1 306 ? -21.203 -7.199 -5.535 1 97.62 306 LEU A N 1
ATOM 2328 C CA . LEU A 1 306 ? -20.516 -6.059 -4.945 1 97.62 306 LEU A CA 1
ATOM 2329 C C . LEU A 1 306 ? -20.75 -5.992 -3.443 1 97.62 306 LEU A C 1
ATOM 2331 O O . LEU A 1 306 ? -21.891 -6.117 -2.99 1 97.62 306 LEU A O 1
ATOM 2335 N N . GLY A 1 307 ? -19.594 -5.828 -2.676 1 96.38 307 GLY A N 1
ATOM 2336 C CA . GLY A 1 307 ? -19.734 -5.523 -1.263 1 96.38 307 GLY A CA 1
ATOM 2337 C C . GLY A 1 307 ? -19.75 -6.758 -0.383 1 96.38 307 GLY A C 1
ATOM 2338 O O . GLY A 1 307 ? -19.656 -7.879 -0.879 1 96.38 307 GLY A O 1
ATOM 2339 N N . ILE A 1 308 ? -19.953 -6.531 0.866 1 95.25 308 ILE A N 1
ATOM 2340 C CA . ILE A 1 308 ? -19.797 -7.539 1.908 1 95.25 308 ILE A CA 1
ATOM 2341 C C . ILE A 1 308 ? -20.922 -8.562 1.813 1 95.25 308 ILE A C 1
ATOM 2343 O O . ILE A 1 308 ? -20.688 -9.766 1.97 1 95.25 308 ILE A O 1
ATOM 2347 N N . ALA A 1 309 ? -22.125 -8.094 1.581 1 93.56 309 ALA A N 1
ATOM 2348 C CA . ALA A 1 309 ? -23.281 -8.984 1.571 1 93.56 309 ALA A CA 1
ATOM 2349 C C . ALA A 1 309 ? -23.25 -9.914 0.365 1 93.56 309 ALA A C 1
ATOM 2351 O O . ALA A 1 309 ? -23.531 -11.109 0.49 1 93.56 309 ALA A O 1
ATOM 2352 N N . GLU A 1 310 ? -22.844 -9.383 -0.769 1 96.56 310 GLU A N 1
ATOM 2353 C CA . GLU A 1 310 ? -22.859 -10.164 -2 1 96.56 310 GLU A CA 1
ATOM 2354 C C . GLU A 1 310 ? -21.562 -10.945 -2.174 1 96.56 310 GLU A C 1
ATOM 2356 O O . GLU A 1 310 ? -21.547 -11.992 -2.822 1 96.56 310 GLU A O 1
ATOM 2361 N N . CYS A 1 311 ? -20.516 -10.453 -1.63 1 97.19 311 CYS A N 1
ATOM 2362 C CA . CYS A 1 311 ? -19.203 -11.07 -1.769 1 97.19 311 CYS A CA 1
ATOM 2363 C C . CYS A 1 311 ? -18.562 -11.312 -0.405 1 97.19 311 CYS A C 1
ATOM 2365 O O . CYS A 1 311 ? -17.5 -10.758 -0.107 1 97.19 311 CYS A O 1
ATOM 2367 N N . PRO A 1 312 ? -19.047 -12.219 0.363 1 95.56 312 PRO A N 1
ATOM 2368 C CA . PRO A 1 312 ? -18.609 -12.359 1.754 1 95.56 312 PRO A CA 1
ATOM 2369 C C . PRO A 1 312 ? -17.281 -13.102 1.883 1 95.56 312 PRO A C 1
ATOM 2371 O O . PRO A 1 312 ? -16.5 -12.805 2.779 1 95.56 312 PRO A O 1
ATOM 2374 N N . HIS A 1 313 ? -17.031 -14.07 0.974 1 95.56 313 HIS A N 1
ATOM 2375 C CA . HIS A 1 313 ? -15.906 -14.969 1.234 1 95.56 313 HIS A CA 1
ATOM 2376 C C . HIS A 1 313 ? -14.867 -14.883 0.125 1 95.56 313 HIS A C 1
ATOM 2378 O O . HIS A 1 313 ? -13.695 -14.602 0.388 1 95.56 313 HIS A O 1
ATOM 2384 N N . ASP A 1 314 ? -15.289 -15.18 -1.108 1 97.62 314 ASP A N 1
ATOM 2385 C CA . ASP A 1 314 ? -14.383 -15.086 -2.252 1 97.62 314 ASP A CA 1
ATOM 2386 C C . ASP A 1 314 ? -14.578 -13.766 -2.994 1 97.62 314 ASP A C 1
ATOM 2388 O O . ASP A 1 314 ? -15.633 -13.531 -3.586 1 97.62 314 ASP A O 1
ATOM 2392 N N . TYR A 1 315 ? -13.531 -12.953 -2.971 1 98.38 315 TYR A N 1
ATOM 2393 C CA . TYR A 1 315 ? -13.703 -11.648 -3.604 1 98.38 315 TYR A CA 1
ATOM 2394 C C . TYR A 1 315 ? -12.352 -11.07 -4.031 1 98.38 315 TYR A C 1
ATOM 2396 O O . TYR A 1 315 ? -11.312 -11.453 -3.492 1 98.38 315 TYR A O 1
ATOM 2404 N N . LEU A 1 316 ? -12.414 -10.258 -5.031 1 98.62 316 LEU A N 1
ATOM 2405 C CA . LEU A 1 316 ? -11.32 -9.391 -5.449 1 98.62 316 LEU A CA 1
ATOM 2406 C C . LEU A 1 316 ? -11.594 -7.941 -5.043 1 98.62 316 LEU A C 1
ATOM 2408 O O . LEU A 1 316 ? -12.625 -7.375 -5.406 1 98.62 316 LEU A O 1
ATOM 2412 N N . ARG A 1 317 ? -10.672 -7.422 -4.242 1 98.31 317 ARG A N 1
ATOM 2413 C CA . ARG A 1 317 ? -10.82 -6.02 -3.867 1 98.31 317 ARG A CA 1
ATOM 2414 C C . ARG A 1 317 ? -10.156 -5.109 -4.898 1 98.31 317 ARG A C 1
ATOM 2416 O O . ARG A 1 317 ? -8.984 -5.289 -5.23 1 98.31 317 ARG A O 1
ATOM 2423 N N . LEU A 1 318 ? -10.898 -4.207 -5.383 1 98.12 318 LEU A N 1
ATOM 2424 C CA . LEU A 1 318 ? -10.422 -3.109 -6.215 1 98.12 318 LEU A CA 1
ATOM 2425 C C . LEU A 1 318 ? -10.766 -1.762 -5.59 1 98.12 318 LEU A C 1
ATOM 2427 O O . LEU A 1 318 ? -11.906 -1.532 -5.191 1 98.12 318 LEU A O 1
ATOM 2431 N N . GLU A 1 319 ? -9.727 -0.902 -5.391 1 94.19 319 GLU A N 1
ATOM 2432 C CA . GLU A 1 319 ? -9.836 0.337 -4.629 1 94.19 319 GLU A CA 1
ATOM 2433 C C . GLU A 1 319 ? -10.25 0.062 -3.186 1 94.19 319 GLU A C 1
ATOM 2435 O O . GLU A 1 319 ? -10.32 0.98 -2.367 1 94.19 319 GLU A O 1
ATOM 2440 N N . GLY A 1 320 ? -10.562 -1.1 -2.906 1 95.25 320 GLY A N 1
ATOM 2441 C CA . GLY A 1 320 ? -10.969 -1.484 -1.563 1 95.25 320 GLY A CA 1
ATOM 2442 C C . GLY A 1 320 ? -12.305 -2.205 -1.524 1 95.25 320 GLY A C 1
ATOM 2443 O O . GLY A 1 320 ? -12.578 -2.965 -0.594 1 95.25 320 GLY A O 1
ATOM 2444 N N . ASP A 1 321 ? -13.148 -2.037 -2.496 1 97.56 321 ASP A N 1
ATOM 2445 C CA . ASP A 1 321 ? -14.461 -2.682 -2.51 1 97.56 321 ASP A CA 1
ATOM 2446 C C . ASP A 1 321 ? -14.344 -4.145 -2.934 1 97.56 321 ASP A C 1
ATOM 2448 O O . ASP A 1 321 ? -13.484 -4.5 -3.738 1 97.56 321 ASP A O 1
ATOM 2452 N N . ARG A 1 322 ? -15.258 -4.945 -2.467 1 98.12 322 ARG A N 1
ATOM 2453 C CA . ARG A 1 322 ? -15.273 -6.371 -2.787 1 98.12 322 ARG A CA 1
ATOM 2454 C C . ARG A 1 322 ? -16.062 -6.633 -4.062 1 98.12 322 ARG A C 1
ATOM 2456 O O . ARG A 1 322 ? -17.234 -6.246 -4.172 1 98.12 322 ARG A O 1
ATOM 2463 N N . TYR A 1 323 ? -15.477 -7.297 -4.996 1 98.38 323 TYR A N 1
ATOM 2464 C CA . TYR A 1 323 ? -16.156 -7.684 -6.23 1 98.38 323 TYR A CA 1
ATOM 2465 C C . TYR A 1 323 ? -16.172 -9.195 -6.391 1 98.38 323 TYR A C 1
ATOM 2467 O O . TYR A 1 323 ? -15.203 -9.875 -6.07 1 98.38 323 TYR A O 1
ATOM 2475 N N . CYS A 1 324 ? -17.25 -9.719 -6.859 1 97.81 324 CYS A N 1
ATOM 2476 C CA . CYS A 1 324 ? -17.438 -11.125 -7.168 1 97.81 324 CYS A CA 1
ATOM 2477 C C . CYS A 1 324 ? -18.531 -11.32 -8.211 1 97.81 324 CYS A C 1
ATOM 2479 O O . CYS A 1 324 ? -18.969 -10.359 -8.844 1 97.81 324 CYS A O 1
ATOM 2481 N N . GLY A 1 325 ? -18.875 -12.508 -8.5 1 96 325 GLY A N 1
ATOM 2482 C CA . GLY A 1 325 ? -19.906 -12.797 -9.484 1 96 325 GLY A CA 1
ATOM 2483 C C . GLY A 1 325 ? -19.344 -13.078 -10.867 1 96 325 GLY A C 1
ATOM 2484 O O . GLY A 1 325 ? -18.266 -13.633 -11 1 96 325 GLY A O 1
ATOM 2485 N N . ALA A 1 326 ? -20.188 -12.742 -11.883 1 93.75 326 ALA A N 1
ATOM 2486 C CA . ALA A 1 326 ? -19.812 -13.117 -13.242 1 93.75 326 ALA A CA 1
ATOM 2487 C C . ALA A 1 326 ? -19.516 -11.891 -14.094 1 93.75 326 ALA A C 1
ATOM 2489 O O . ALA A 1 326 ? -19.297 -12 -15.297 1 93.75 326 ALA A O 1
ATOM 2490 N N . ARG A 1 327 ? -19.609 -10.742 -13.422 1 95.56 327 ARG A N 1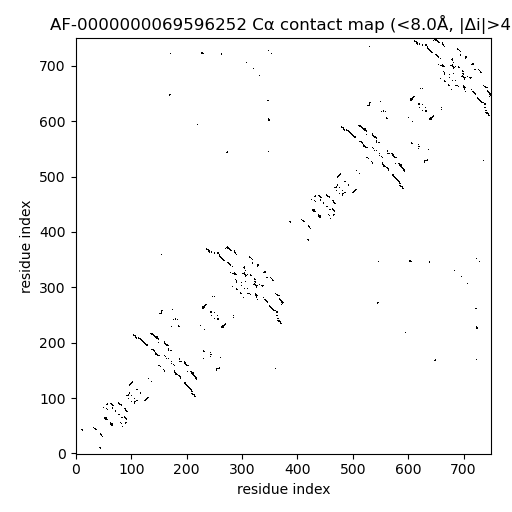
ATOM 2491 C CA . ARG A 1 327 ? -19.328 -9.484 -14.102 1 95.56 327 ARG A CA 1
ATOM 2492 C C . ARG A 1 327 ? -18.641 -8.5 -13.164 1 95.56 327 ARG A C 1
ATOM 2494 O O . ARG A 1 327 ? -18.719 -8.633 -11.938 1 95.56 327 ARG A O 1
ATOM 2501 N N . LEU A 1 328 ? -17.969 -7.609 -13.789 1 96.38 328 LEU A N 1
ATOM 2502 C CA . LEU A 1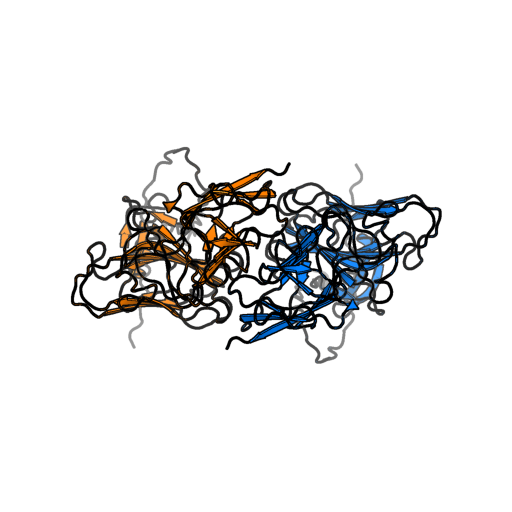 328 ? -17.422 -6.465 -13.062 1 96.38 328 LEU A CA 1
ATOM 2503 C C . LEU A 1 328 ? -18.297 -5.227 -13.281 1 96.38 328 LEU A C 1
ATOM 2505 O O . LEU A 1 328 ? -18.641 -4.902 -14.414 1 96.38 328 LEU A O 1
ATOM 2509 N N . ASN A 1 329 ? -18.688 -4.621 -12.234 1 96.81 329 ASN A N 1
ATOM 2510 C CA . ASN A 1 329 ? -19.484 -3.402 -12.289 1 96.81 329 ASN A CA 1
ATOM 2511 C C . ASN A 1 329 ? -19.203 -2.49 -11.094 1 96.81 329 ASN A C 1
ATOM 2513 O O . ASN A 1 329 ? -19.172 -2.949 -9.953 1 96.81 329 ASN A O 1
ATOM 2517 N N . PRO A 1 330 ? -18.969 -1.245 -11.352 1 95.88 330 PRO A N 1
ATOM 2518 C CA . PRO A 1 330 ? -18.562 -0.336 -10.273 1 95.88 330 PRO A CA 1
ATOM 2519 C C . PRO A 1 330 ? -19.688 -0.026 -9.297 1 95.88 330 PRO A C 1
ATOM 2521 O O . PRO A 1 330 ? -20.859 -0.351 -9.57 1 95.88 330 PRO A O 1
ATOM 2524 N N . SER A 1 331 ? -19.281 0.574 -8.195 1 91.88 331 SER A N 1
ATOM 2525 C CA . SER A 1 331 ? -20.25 0.955 -7.172 1 91.88 331 SER A CA 1
ATOM 2526 C C . SER A 1 331 ? -21.031 2.193 -7.59 1 91.88 331 SER A C 1
ATOM 2528 O O . SER A 1 331 ? -22.172 2.387 -7.164 1 91.88 331 SER A O 1
ATOM 2530 N N . THR A 1 332 ? -20.406 3.045 -8.406 1 89.31 332 THR A N 1
ATOM 2531 C CA . THR A 1 332 ? -21.078 4.23 -8.922 1 89.31 332 THR A CA 1
ATOM 2532 C C . THR A 1 332 ? -21.953 3.875 -10.125 1 89.31 332 THR A C 1
ATOM 2534 O O . THR A 1 332 ? -21.516 3.16 -11.023 1 89.31 332 THR A O 1
ATOM 2537 N N . ASP A 1 333 ? -23.172 4.293 -10.219 1 88.94 333 ASP A N 1
ATOM 2538 C CA . ASP A 1 333 ? -24.109 3.973 -11.289 1 88.94 333 ASP A CA 1
ATOM 2539 C C . ASP A 1 333 ? -24.25 2.463 -11.477 1 88.94 333 ASP A C 1
ATOM 2541 O O . ASP A 1 333 ? -24.109 1.954 -12.594 1 88.94 333 ASP A O 1
ATOM 2545 N N . ARG A 1 334 ? -24.531 1.791 -10.477 1 93.12 334 ARG A N 1
ATOM 2546 C CA . ARG A 1 334 ? -24.516 0.335 -10.375 1 93.12 334 ARG A CA 1
ATOM 2547 C C . ARG A 1 334 ? -25.562 -0.29 -11.297 1 93.12 334 ARG A C 1
ATOM 2549 O O . ARG A 1 334 ? -26.734 0.102 -11.289 1 93.12 334 ARG A O 1
ATOM 2556 N N . ASN A 1 335 ? -25.109 -1.167 -12.203 1 95.56 335 ASN A N 1
ATOM 2557 C CA . ASN A 1 335 ? -25.922 -2.043 -13.039 1 95.56 335 ASN A CA 1
ATOM 2558 C C . ASN A 1 335 ? -25.359 -3.461 -13.078 1 95.56 335 ASN A C 1
ATOM 2560 O O . ASN A 1 335 ? -24.516 -3.775 -13.914 1 95.56 335 ASN A O 1
ATOM 2564 N N . PRO A 1 336 ? -25.859 -4.32 -12.211 1 95.19 336 PRO A N 1
ATOM 2565 C CA . PRO A 1 336 ? -25.266 -5.641 -12.039 1 95.19 336 PRO A CA 1
ATOM 2566 C C . PRO A 1 336 ? -25.328 -6.496 -13.305 1 95.19 336 PRO A C 1
ATOM 2568 O O . PRO A 1 336 ? -24.656 -7.527 -13.391 1 95.19 336 PRO A O 1
ATOM 2571 N N . THR A 1 337 ? -26.156 -6.184 -14.281 1 95.06 337 THR A N 1
ATOM 2572 C CA . THR A 1 337 ? -26.359 -7.027 -15.453 1 95.06 337 THR A CA 1
ATOM 2573 C C . THR A 1 337 ? -25.406 -6.613 -16.578 1 95.06 337 THR A C 1
ATOM 2575 O O . THR A 1 337 ? -25.422 -7.191 -17.656 1 95.06 337 THR A O 1
ATOM 2578 N N . THR A 1 338 ? -24.562 -5.645 -16.297 1 94 338 THR A N 1
ATOM 2579 C CA . THR A 1 338 ? -23.641 -5.172 -17.328 1 94 338 THR A CA 1
ATOM 2580 C C . THR A 1 338 ? -22.203 -5.211 -16.828 1 94 338 THR A C 1
ATOM 2582 O O . THR A 1 338 ? -21.938 -4.883 -15.672 1 94 338 THR A O 1
ATOM 2585 N N . ASN A 1 339 ? -21.359 -5.648 -17.734 1 94.31 339 ASN A N 1
ATOM 2586 C CA . ASN A 1 339 ? -19.922 -5.48 -17.484 1 94.31 339 ASN A CA 1
ATOM 2587 C C . ASN A 1 339 ? -19.484 -4.035 -17.688 1 94.31 339 ASN A C 1
ATOM 2589 O O . ASN A 1 339 ? -19.719 -3.451 -18.75 1 94.31 339 ASN A O 1
ATOM 2593 N N . ALA A 1 340 ? -18.938 -3.475 -16.625 1 96.31 340 ALA A N 1
ATOM 2594 C CA . ALA A 1 340 ? -18.5 -2.088 -16.719 1 96.31 340 ALA A CA 1
ATOM 2595 C C . ALA A 1 340 ? -17.156 -1.894 -16.031 1 96.31 340 ALA A C 1
ATOM 2597 O O . ALA A 1 340 ? -16.844 -2.592 -15.062 1 96.31 340 ALA A O 1
ATOM 2598 N N . PRO A 1 341 ? -16.375 -0.939 -16.547 1 97.12 341 PRO A N 1
ATOM 2599 C CA . PRO A 1 341 ? -15.062 -0.686 -15.969 1 97.12 341 PRO A CA 1
ATOM 2600 C C . PRO A 1 341 ? -15.148 -0.194 -14.523 1 97.12 341 PRO A C 1
ATOM 2602 O O . PRO A 1 341 ? -16.062 0.542 -14.172 1 97.12 341 PRO A O 1
ATOM 2605 N N . VAL A 1 342 ? -14.227 -0.668 -13.719 1 98.06 342 VAL A N 1
ATOM 2606 C CA . VAL A 1 342 ? -14.062 -0.199 -12.352 1 98.06 342 VAL A CA 1
ATOM 2607 C C . VAL A 1 342 ? -12.781 0.633 -12.242 1 98.06 342 VAL A C 1
ATOM 2609 O O . VAL A 1 342 ? -11.703 0.171 -12.609 1 98.06 342 VAL A O 1
ATOM 2612 N N . THR A 1 343 ? -12.898 1.87 -11.711 1 98.25 343 THR A N 1
ATOM 2613 C CA . THR A 1 343 ? -11.75 2.762 -11.656 1 98.25 343 THR A CA 1
ATOM 2614 C C . THR A 1 343 ? -11.359 3.053 -10.203 1 98.25 343 THR A C 1
ATOM 2616 O O . THR A 1 343 ? -12.203 3.445 -9.398 1 98.25 343 THR A O 1
ATOM 2619 N N . ASP A 1 344 ? -10.109 2.742 -9.867 1 97.94 344 ASP A N 1
ATOM 2620 C CA . ASP A 1 344 ? -9.5 3.135 -8.602 1 97.94 344 ASP A CA 1
ATOM 2621 C C . ASP A 1 344 ? -9.031 4.59 -8.641 1 97.94 344 ASP A C 1
ATOM 2623 O O . ASP A 1 344 ? -8.078 4.922 -9.344 1 97.94 344 ASP A O 1
ATOM 2627 N N . THR A 1 345 ? -9.672 5.453 -7.91 1 96.88 345 THR A N 1
ATOM 2628 C CA . THR A 1 345 ? -9.352 6.875 -7.91 1 96.88 345 THR A CA 1
ATOM 2629 C C . THR A 1 345 ? -8.648 7.27 -6.609 1 96.88 345 THR A C 1
ATOM 2631 O O . THR A 1 345 ? -8.539 8.461 -6.293 1 96.88 345 THR A O 1
ATOM 2634 N N . SER A 1 346 ? -8.242 6.293 -5.812 1 95.44 346 SER A N 1
ATOM 2635 C CA . SER A 1 346 ? -7.578 6.582 -4.543 1 95.44 346 SER A CA 1
ATOM 2636 C C . SER A 1 346 ? -6.234 7.27 -4.766 1 95.44 346 SER A C 1
ATOM 2638 O O . SER A 1 346 ? -5.516 6.949 -5.715 1 95.44 346 SER A O 1
ATOM 2640 N N . ALA A 1 347 ? -5.902 8.172 -3.85 1 96.31 347 ALA A N 1
ATOM 2641 C CA . ALA A 1 347 ? -4.613 8.852 -3.916 1 96.31 347 ALA A CA 1
ATOM 2642 C C . ALA A 1 347 ? -3.496 7.965 -3.375 1 96.31 347 ALA A C 1
ATOM 2644 O O . ALA A 1 347 ? -2.314 8.234 -3.607 1 96.31 347 ALA A O 1
ATOM 2645 N N . GLY A 1 348 ? -3.805 6.93 -2.666 1 96.62 348 GLY A N 1
ATOM 2646 C CA . GLY A 1 348 ? -2.818 5.996 -2.148 1 96.62 348 GLY A CA 1
ATOM 2647 C C . GLY A 1 348 ? -2.311 5.023 -3.195 1 96.62 348 GLY A C 1
ATOM 2648 O O . GLY A 1 348 ? -2.564 5.199 -4.391 1 96.62 348 GLY A O 1
ATOM 2649 N N . PRO A 1 349 ? -1.565 4.008 -2.77 1 97.19 349 PRO A N 1
ATOM 2650 C CA . PRO A 1 349 ? -1.068 2.996 -3.707 1 97.19 349 PRO A CA 1
ATOM 2651 C C . PRO A 1 349 ? -2.191 2.219 -4.387 1 97.19 349 PRO A C 1
ATOM 2653 O O . PRO A 1 349 ? -3.25 2.006 -3.791 1 97.19 349 PRO A O 1
ATOM 2656 N N . PHE A 1 350 ? -1.902 1.849 -5.656 1 98.31 350 PHE A N 1
ATOM 2657 C CA . PHE A 1 350 ? -2.826 0.958 -6.348 1 98.31 350 PHE A CA 1
ATOM 2658 C C . PHE A 1 350 ? -2.604 -0.489 -5.926 1 98.31 350 PHE A C 1
ATOM 2660 O O . PHE A 1 350 ? -1.533 -1.052 -6.16 1 98.31 350 PHE A O 1
ATOM 2667 N N . ILE A 1 351 ? -3.613 -1.078 -5.281 1 98.31 351 ILE A N 1
ATOM 2668 C CA . ILE A 1 351 ? -3.484 -2.438 -4.766 1 98.31 351 ILE A CA 1
ATOM 2669 C C . ILE A 1 351 ? -4.793 -3.197 -4.98 1 98.31 351 ILE A C 1
ATOM 2671 O O . ILE A 1 351 ? -5.867 -2.697 -4.648 1 98.31 351 ILE A O 1
ATOM 2675 N N . ALA A 1 352 ? -4.711 -4.297 -5.602 1 98.62 352 ALA A N 1
ATOM 2676 C CA . ALA A 1 352 ? -5.793 -5.277 -5.609 1 98.62 352 ALA A CA 1
ATOM 2677 C C . ALA A 1 352 ? -5.527 -6.391 -4.598 1 98.62 352 ALA A C 1
ATOM 2679 O O . ALA A 1 352 ? -4.375 -6.719 -4.312 1 98.62 352 ALA A O 1
ATOM 2680 N N . ARG A 1 353 ? -6.559 -6.969 -4.004 1 98.5 353 ARG A N 1
ATOM 2681 C CA . ARG A 1 353 ? -6.426 -8.047 -3.033 1 98.5 353 ARG A CA 1
ATOM 2682 C C . ARG A 1 353 ? -7.375 -9.195 -3.357 1 98.5 353 ARG A C 1
ATOM 2684 O O . ARG A 1 353 ? -8.562 -8.977 -3.623 1 98.5 353 ARG A O 1
ATOM 2691 N N . PHE A 1 354 ? -6.832 -10.336 -3.361 1 98.69 354 PHE A N 1
ATOM 2692 C CA . PHE A 1 354 ? -7.645 -11.516 -3.652 1 98.69 354 PHE A CA 1
ATOM 2693 C C . PHE A 1 354 ? -7.746 -12.422 -2.432 1 98.69 354 PHE A C 1
ATOM 2695 O O . PHE A 1 354 ? -6.727 -12.82 -1.864 1 98.69 354 PHE A O 1
ATOM 2702 N N . ARG A 1 355 ? -9.016 -12.688 -2.035 1 98.12 355 ARG A N 1
ATOM 2703 C CA . ARG A 1 355 ? -9.297 -13.531 -0.877 1 98.12 355 ARG A CA 1
ATOM 2704 C C . ARG A 1 355 ? -10.297 -14.625 -1.229 1 98.12 355 ARG A C 1
ATOM 2706 O O . ARG A 1 355 ? -11.281 -14.375 -1.937 1 98.12 355 ARG A O 1
ATOM 2713 N N . THR A 1 356 ? -9.977 -15.852 -0.795 1 97.81 356 THR A N 1
ATOM 2714 C CA . THR A 1 356 ? -10.898 -16.969 -0.958 1 97.81 356 THR A CA 1
ATOM 2715 C C . THR A 1 356 ? -11.016 -17.766 0.335 1 97.81 356 THR A C 1
ATOM 2717 O O . THR A 1 356 ? -10.07 -17.828 1.125 1 97.81 356 THR A O 1
ATOM 2720 N N . ASN A 1 357 ? -12.117 -18.297 0.591 1 96.81 357 ASN A N 1
ATOM 2721 C CA . ASN A 1 357 ? -12.266 -19.188 1.741 1 96.81 357 ASN A CA 1
ATOM 2722 C C . ASN A 1 357 ? -11.883 -20.625 1.396 1 96.81 357 ASN A C 1
ATOM 2724 O O . ASN A 1 357 ? -11.172 -20.859 0.415 1 96.81 357 ASN A O 1
ATOM 2728 N N . SER A 1 358 ? -12.32 -21.578 2.211 1 95.88 358 SER A N 1
ATOM 2729 C CA . SER A 1 358 ? -11.82 -22.953 2.088 1 95.88 358 SER A CA 1
ATOM 2730 C C . SER A 1 358 ? -12.711 -23.781 1.17 1 95.88 358 SER A C 1
ATOM 2732 O O . SER A 1 358 ? -12.484 -24.984 1.002 1 95.88 358 SER A O 1
ATOM 2734 N N . GLU A 1 359 ? -13.742 -23.078 0.614 1 92.19 359 GLU A N 1
ATOM 2735 C CA . GLU A 1 359 ? -14.68 -23.891 -0.153 1 92.19 359 GLU A CA 1
ATOM 2736 C C . GLU A 1 359 ? -15.141 -23.156 -1.411 1 92.19 359 GLU A C 1
ATOM 2738 O O . GLU A 1 359 ? -15.078 -21.938 -1.483 1 92.19 359 GLU A O 1
ATOM 2743 N N . ASN A 1 360 ? -15.555 -23.922 -2.322 1 86.5 360 ASN A N 1
ATOM 2744 C CA . ASN A 1 360 ? -16.25 -23.469 -3.52 1 86.5 360 ASN A CA 1
ATOM 2745 C C . ASN A 1 360 ? -15.406 -22.5 -4.336 1 86.5 360 ASN A C 1
ATOM 2747 O O . ASN A 1 360 ? -14.961 -21.469 -3.824 1 86.5 360 ASN A O 1
ATOM 2751 N N . ASN A 1 361 ? -14.953 -22.938 -5.422 1 90.62 361 ASN A N 1
ATOM 2752 C CA . ASN A 1 361 ? -14.211 -22.094 -6.34 1 90.62 361 ASN A CA 1
ATOM 2753 C C . ASN A 1 361 ? -14.906 -21.984 -7.695 1 90.62 361 ASN A C 1
ATOM 2755 O O . ASN A 1 361 ? -15.922 -22.641 -7.93 1 90.62 361 ASN A O 1
ATOM 2759 N N . ALA A 1 362 ? -14.5 -21.062 -8.422 1 92.19 362 ALA A N 1
ATOM 2760 C CA . ALA A 1 362 ? -14.922 -20.844 -9.805 1 92.19 362 ALA A CA 1
ATOM 2761 C C . ALA A 1 362 ? -13.734 -20.5 -10.695 1 92.19 362 ALA A C 1
ATOM 2763 O O . ALA A 1 362 ? -12.594 -20.875 -10.391 1 92.19 362 ALA A O 1
ATOM 2764 N N . ALA A 1 363 ? -13.938 -19.922 -11.852 1 91.81 363 ALA A N 1
ATOM 2765 C CA . ALA A 1 363 ? -12.898 -19.766 -12.867 1 91.81 363 ALA A CA 1
ATOM 2766 C C . ALA A 1 363 ? -11.82 -18.781 -12.398 1 91.81 363 ALA A C 1
ATOM 2768 O O . ALA A 1 363 ? -10.641 -18.984 -12.68 1 91.81 363 ALA A O 1
ATOM 2769 N N . GLY A 1 364 ? -12.195 -17.766 -11.742 1 95.19 364 GLY A N 1
ATOM 2770 C CA . GLY A 1 364 ? -11.25 -16.734 -11.344 1 95.19 364 GLY A CA 1
ATOM 2771 C C . GLY A 1 364 ? -11.367 -15.469 -12.164 1 95.19 364 GLY A C 1
ATOM 2772 O O . GLY A 1 364 ? -12.477 -15.055 -12.523 1 95.19 364 GLY A O 1
ATOM 2773 N N . PHE A 1 365 ? -10.289 -14.828 -12.328 1 96.31 365 PHE A N 1
ATOM 2774 C CA . PHE A 1 365 ? -10.359 -13.578 -13.07 1 96.31 365 PHE A CA 1
ATOM 2775 C C . PHE A 1 365 ? -9.141 -13.398 -13.961 1 96.31 365 PHE A C 1
ATOM 2777 O O . PHE A 1 365 ? -8.07 -13.945 -13.672 1 96.31 365 PHE A O 1
ATOM 2784 N N . ASN A 1 366 ? -9.25 -12.781 -15.039 1 96 366 ASN A N 1
ATOM 2785 C CA . ASN A 1 366 ? -8.258 -12.211 -15.938 1 96 366 ASN A CA 1
ATOM 2786 C C . ASN A 1 366 ? -8.648 -10.812 -16.391 1 96 366 ASN A C 1
ATOM 2788 O O . ASN A 1 366 ? -9.508 -10.656 -17.266 1 96 366 ASN A O 1
ATOM 2792 N N . LEU A 1 367 ? -7.973 -9.781 -15.812 1 97.56 367 LEU A N 1
ATOM 2793 C CA . LEU A 1 367 ? -8.398 -8.398 -16 1 97.56 367 LEU A CA 1
ATOM 2794 C C . LEU A 1 367 ? -7.293 -7.578 -16.656 1 97.56 367 LEU A C 1
ATOM 2796 O O . LEU A 1 367 ? -6.109 -7.871 -16.484 1 97.56 367 LEU A O 1
ATOM 2800 N N . GLN A 1 368 ? -7.746 -6.609 -17.359 1 97.94 368 GLN A N 1
ATOM 2801 C CA . GLN A 1 368 ? -6.848 -5.57 -17.859 1 97.94 368 GLN A CA 1
ATOM 2802 C C . GLN A 1 368 ? -6.836 -4.359 -16.922 1 97.94 368 GLN A C 1
ATOM 2804 O O . GLN A 1 368 ? -7.867 -3.998 -16.359 1 97.94 368 GLN A O 1
ATOM 2809 N N . TYR A 1 369 ? -5.676 -3.768 -16.766 1 98.69 369 TYR A N 1
ATOM 2810 C CA . TYR A 1 369 ? -5.613 -2.488 -16.062 1 98.69 369 TYR A CA 1
ATOM 2811 C C . TYR A 1 369 ? -4.973 -1.419 -16.938 1 98.69 369 TYR A C 1
ATOM 2813 O O . TYR A 1 369 ? -4.102 -1.719 -17.75 1 98.69 369 TYR A O 1
ATOM 2821 N N . THR A 1 370 ? -5.453 -0.2 -16.828 1 98.75 370 THR A N 1
ATOM 2822 C CA . THR A 1 370 ? -4.902 0.984 -17.469 1 98.75 370 THR A CA 1
ATOM 2823 C C . THR A 1 370 ? -4.824 2.15 -16.484 1 98.75 370 THR A C 1
ATOM 2825 O O . THR A 1 370 ? -5.809 2.479 -15.828 1 98.75 370 THR A O 1
ATOM 2828 N N . GLN A 1 371 ? -3.693 2.734 -16.391 1 98.62 371 GLN A N 1
ATOM 2829 C CA . GLN A 1 371 ? -3.545 3.91 -15.531 1 98.62 371 GLN A CA 1
ATOM 2830 C C . GLN A 1 371 ? -3.885 5.188 -16.297 1 98.62 371 GLN A C 1
ATOM 2832 O O . GLN A 1 371 ? -3.471 5.359 -17.453 1 98.62 371 GLN A O 1
ATOM 2837 N N . ASN A 1 372 ? -4.609 6.012 -15.648 1 98.69 372 ASN A N 1
ATOM 2838 C CA . ASN A 1 372 ? -5.117 7.215 -16.297 1 98.69 372 ASN A CA 1
ATOM 2839 C C . ASN A 1 372 ? -4.332 8.453 -15.875 1 98.69 372 ASN A C 1
ATOM 2841 O O . ASN A 1 372 ? -3.963 8.586 -14.703 1 98.69 372 ASN A O 1
ATOM 2845 N N . PRO A 1 373 ? -4.043 9.352 -16.812 1 97.75 373 PRO A N 1
ATOM 2846 C CA . PRO A 1 373 ? -3.309 10.578 -16.469 1 97.75 373 PRO A CA 1
ATOM 2847 C C . PRO A 1 373 ? -4.059 11.453 -15.461 1 97.75 373 PRO A C 1
ATOM 2849 O O . PRO A 1 373 ? -5.289 11.383 -15.375 1 97.75 373 PRO A O 1
ATOM 2852 N N . CYS A 1 374 ? -3.236 12.195 -14.766 1 95.56 374 CYS A N 1
ATOM 2853 C CA . CYS A 1 374 ? -3.826 13.164 -13.844 1 95.56 374 CYS A CA 1
ATOM 2854 C C . CYS A 1 374 ? -4.566 14.258 -14.602 1 95.56 374 CYS A C 1
ATOM 2856 O O . CYS A 1 374 ? -4.133 14.68 -15.672 1 95.56 374 CYS A O 1
ATOM 2858 N N . THR A 1 375 ? -5.719 14.562 -14.18 1 84.88 375 THR A N 1
ATOM 2859 C CA . THR A 1 375 ? -6.477 15.625 -14.836 1 84.88 375 THR A CA 1
ATOM 2860 C C . THR A 1 375 ? -6.199 16.969 -14.18 1 84.88 375 THR A C 1
ATOM 2862 O O . THR A 1 375 ? -5.879 17.031 -12.992 1 84.88 375 THR A O 1
ATOM 2865 N N . MET B 1 1 ? 43.094 45.031 -9.438 1 22.81 1 MET B N 1
ATOM 2866 C CA . MET B 1 1 ? 42.562 43.656 -9.555 1 22.81 1 MET B CA 1
ATOM 2867 C C . MET B 1 1 ? 42.75 42.906 -8.25 1 22.81 1 MET B C 1
ATOM 2869 O O . MET B 1 1 ? 43.875 42.656 -7.824 1 22.81 1 MET B O 1
ATOM 2873 N N . PRO B 1 2 ? 41.969 43.031 -7.109 1 26.12 2 PRO B N 1
ATOM 2874 C CA . PRO B 1 2 ? 42.281 42.688 -5.723 1 26.12 2 PRO B CA 1
ATOM 2875 C C . PRO B 1 2 ? 42.281 41.188 -5.484 1 26.12 2 PRO B C 1
ATOM 2877 O O . PRO B 1 2 ? 41.469 40.438 -6.074 1 26.12 2 PRO B O 1
ATOM 2880 N N . THR B 1 3 ? 43.5 40.562 -5.281 1 24.53 3 THR B N 1
ATOM 2881 C CA . THR B 1 3 ? 43.844 39.156 -5.07 1 24.53 3 THR B CA 1
ATOM 2882 C C . THR B 1 3 ? 43.188 38.625 -3.799 1 24.53 3 THR B C 1
ATOM 2884 O O . THR B 1 3 ? 43.438 39.156 -2.709 1 24.53 3 THR B O 1
ATOM 2887 N N . ARG B 1 4 ? 41.906 38.125 -3.861 1 24.48 4 ARG B N 1
ATOM 2888 C CA . ARG B 1 4 ? 41.094 37.594 -2.766 1 24.48 4 ARG B CA 1
ATOM 2889 C C . ARG B 1 4 ? 41.844 36.531 -1.969 1 24.48 4 ARG B C 1
ATOM 2891 O O . ARG B 1 4 ? 42.125 35.469 -2.484 1 24.48 4 ARG B O 1
ATOM 2898 N N . SER B 1 5 ? 42.781 36.969 -1.021 1 23.02 5 SER B N 1
ATOM 2899 C CA . SER B 1 5 ? 43.656 36.156 -0.191 1 23.02 5 SER B CA 1
ATOM 2900 C C . SER B 1 5 ? 42.844 35.25 0.729 1 23.02 5 SER B C 1
ATOM 2902 O O . SER B 1 5 ? 41.938 35.719 1.427 1 23.02 5 SER B O 1
ATOM 2904 N N . SER B 1 6 ? 42.531 34 0.344 1 23.12 6 SER B N 1
ATOM 2905 C CA . SER B 1 6 ? 41.812 32.938 1.043 1 23.12 6 SER B CA 1
ATOM 2906 C C . SER B 1 6 ? 42.406 32.688 2.416 1 23.12 6 SER B C 1
ATOM 2908 O O . SER B 1 6 ? 43.594 32.344 2.527 1 23.12 6 SER B O 1
ATOM 2910 N N . GLN B 1 7 ? 42.062 33.5 3.49 1 21.28 7 GLN B N 1
ATOM 2911 C CA . GLN B 1 7 ? 42.625 33.438 4.84 1 21.28 7 GLN B CA 1
ATOM 2912 C C . GLN B 1 7 ? 42.344 32.094 5.484 1 21.28 7 GLN B C 1
ATOM 2914 O O . GLN B 1 7 ? 41.188 31.625 5.512 1 21.28 7 GLN B O 1
ATOM 2919 N N . TRP B 1 8 ? 43.375 31.188 5.535 1 23.41 8 TRP B N 1
ATOM 2920 C CA . TRP B 1 8 ? 43.469 29.891 6.199 1 23.41 8 TRP B CA 1
ATOM 2921 C C . TRP B 1 8 ? 43.406 30.047 7.715 1 23.41 8 TRP B C 1
ATOM 2923 O O . TRP B 1 8 ? 44.125 30.875 8.281 1 23.41 8 TRP B O 1
ATOM 2933 N N . ILE B 1 9 ? 42.25 30.172 8.383 1 22.34 9 ILE B N 1
ATOM 2934 C CA . ILE B 1 9 ? 42.25 30.312 9.836 1 22.34 9 ILE B CA 1
ATOM 2935 C C . ILE B 1 9 ? 42.656 29 10.492 1 22.34 9 ILE B C 1
ATOM 2937 O O . ILE B 1 9 ? 42.031 27.953 10.227 1 22.34 9 ILE B O 1
ATOM 2941 N N . PHE B 1 10 ? 43.938 28.891 11.016 1 24.41 10 PHE B N 1
ATOM 2942 C CA . PHE B 1 10 ? 44.688 27.875 11.727 1 24.41 10 PHE B CA 1
ATOM 2943 C C . PHE B 1 10 ? 44.219 27.766 13.172 1 24.41 10 PHE B C 1
ATOM 2945 O O . PHE B 1 10 ? 44.375 28.719 13.953 1 24.41 10 PHE B O 1
ATOM 2952 N N . CYS B 1 11 ? 43 27.25 13.57 1 22.34 11 CYS B N 1
ATOM 2953 C CA . CYS B 1 11 ? 42.719 27.234 15 1 22.34 11 CYS B CA 1
ATOM 2954 C C . CYS B 1 11 ? 43.406 26.047 15.68 1 22.34 11 CYS B C 1
ATOM 2956 O O . CYS B 1 11 ? 43.188 24.906 15.281 1 22.34 11 CYS B O 1
ATOM 2958 N N . VAL B 1 12 ? 44.594 26.156 16.312 1 24.62 12 VAL B N 1
ATOM 2959 C CA . VAL B 1 12 ? 45.469 25.25 17.047 1 24.62 12 VAL B CA 1
ATOM 2960 C C . VAL B 1 12 ? 44.812 24.891 18.391 1 24.62 12 VAL B C 1
ATOM 2962 O O . VAL B 1 12 ? 44.875 25.688 19.328 1 24.62 12 VAL B O 1
ATOM 2965 N N . SER B 1 13 ? 43.531 24.594 18.672 1 23.02 13 SER B N 1
ATOM 2966 C CA . SER B 1 13 ? 43.188 24.438 20.078 1 23.02 13 SER B CA 1
ATOM 2967 C C . SER B 1 13 ? 43.656 23.094 20.609 1 23.02 13 SER B C 1
ATOM 2969 O O . SER B 1 13 ? 43.438 22.062 19.969 1 23.02 13 SER B O 1
ATOM 2971 N N . THR B 1 14 ? 44.719 22.969 21.484 1 24.33 14 THR B N 1
ATOM 2972 C CA . THR B 1 14 ? 45.406 21.891 22.203 1 24.33 14 THR B CA 1
ATOM 2973 C C . THR B 1 14 ? 44.469 21.234 23.219 1 24.33 14 THR B C 1
ATOM 2975 O O . THR B 1 14 ? 44.906 20.422 24.031 1 24.33 14 THR B O 1
ATOM 2978 N N . SER B 1 15 ? 43.125 21.406 23.359 1 23.72 15 SER B N 1
ATOM 2979 C CA . SER B 1 15 ? 42.594 20.953 24.625 1 23.72 15 SER B CA 1
ATOM 2980 C C . SER B 1 15 ? 42.594 19.422 24.734 1 23.72 15 SER B C 1
ATOM 2982 O O . SER B 1 15 ? 42.281 18.719 23.781 1 23.72 15 SER B O 1
ATOM 2984 N N . VAL B 1 16 ? 43.438 18.859 25.672 1 24.7 16 VAL B N 1
ATOM 2985 C CA . VAL B 1 16 ? 43.594 17.484 26.141 1 24.7 16 VAL B CA 1
ATOM 2986 C C . VAL B 1 16 ? 42.281 16.969 26.719 1 24.7 16 VAL B C 1
ATOM 2988 O O . VAL B 1 16 ? 41.812 17.484 27.734 1 24.7 16 VAL B O 1
ATOM 2991 N N . VAL B 1 17 ? 41.219 16.781 26 1 25.7 17 VAL B N 1
ATOM 2992 C CA . VAL B 1 17 ? 40 16.297 26.625 1 25.7 17 VAL B CA 1
ATOM 2993 C C . VAL B 1 17 ? 40.188 14.875 27.125 1 25.7 17 VAL B C 1
ATOM 2995 O O . VAL B 1 17 ? 40.688 14.008 26.391 1 25.7 17 VAL B O 1
ATOM 2998 N N . LEU B 1 18 ? 40.25 14.703 28.484 1 25.28 18 LEU B N 1
ATOM 2999 C CA . LEU B 1 18 ? 40.25 13.484 29.297 1 25.28 18 LEU B CA 1
ATOM 3000 C C . LEU B 1 18 ? 39.062 12.602 28.953 1 25.28 18 LEU B C 1
ATOM 3002 O O . LEU B 1 18 ? 37.938 13.102 28.781 1 25.28 18 LEU B O 1
ATOM 3006 N N . PRO B 1 19 ? 39.281 11.273 28.625 1 26.56 19 PRO B N 1
ATOM 3007 C CA . PRO B 1 19 ? 38.344 10.25 28.141 1 26.56 19 PRO B CA 1
ATOM 3008 C C . PRO B 1 19 ? 37.25 9.922 29.141 1 26.56 19 PRO B C 1
ATOM 3010 O O . PRO B 1 19 ? 37.531 9.383 30.219 1 26.56 19 PRO B O 1
ATOM 3013 N N . HIS B 1 20 ? 36.375 10.867 29.656 1 24.62 20 HIS B N 1
ATOM 3014 C CA . HIS B 1 20 ? 35.375 10.305 30.531 1 24.62 20 HIS B CA 1
ATOM 3015 C C . HIS B 1 20 ? 34.531 9.25 29.828 1 24.62 20 HIS B C 1
ATOM 3017 O O . HIS B 1 20 ? 34.125 9.438 28.672 1 24.62 20 HIS B O 1
ATOM 3023 N N . VAL B 1 21 ? 34.562 7.938 30.297 1 25.81 21 VAL B N 1
ATOM 3024 C CA . VAL B 1 21 ? 34 6.637 29.969 1 25.81 21 VAL B CA 1
ATOM 3025 C C . VAL B 1 21 ? 32.469 6.703 30.078 1 25.81 21 VAL B C 1
ATOM 3027 O O . VAL B 1 21 ? 31.906 6.492 31.156 1 25.81 21 VAL B O 1
ATOM 3030 N N . LEU B 1 22 ? 31.734 7.758 29.797 1 24.83 22 LEU B N 1
ATOM 3031 C CA . LEU B 1 22 ? 30.312 7.512 30.031 1 24.83 22 LEU B CA 1
ATOM 3032 C C . LEU B 1 22 ? 29.781 6.402 29.125 1 24.83 22 LEU B C 1
ATOM 3034 O O . LEU B 1 22 ? 30.125 6.355 27.938 1 24.83 22 LEU B O 1
ATOM 3038 N N . ASP B 1 23 ? 29.203 5.254 29.641 1 24.94 23 ASP B N 1
ATOM 3039 C CA . ASP B 1 23 ? 28.734 3.943 29.188 1 24.94 23 ASP B CA 1
ATOM 3040 C C . ASP B 1 23 ? 27.688 4.074 28.094 1 24.94 23 ASP B C 1
ATOM 3042 O O . ASP B 1 23 ? 27.078 3.078 27.688 1 24.94 23 ASP B O 1
ATOM 3046 N N . GLY B 1 24 ? 27 5.168 27.969 1 25.92 24 GLY B N 1
ATOM 3047 C CA . GLY B 1 24 ? 25.812 5.031 27.141 1 25.92 24 GLY B CA 1
ATOM 3048 C C . GLY B 1 24 ? 26.125 4.59 25.734 1 25.92 24 GLY B C 1
ATOM 3049 O O . GLY B 1 24 ? 27.281 4.633 25.297 1 25.92 24 GLY B O 1
ATOM 3050 N N . VAL B 1 25 ? 25.062 4.172 24.844 1 27.48 25 VAL B N 1
ATOM 3051 C CA . VAL B 1 25 ? 25.078 3.705 23.453 1 27.48 25 VAL B CA 1
ATOM 3052 C C . VAL B 1 25 ? 25.969 4.613 22.625 1 27.48 25 VAL B C 1
ATOM 3054 O O . VAL B 1 25 ? 25.594 5.738 22.281 1 27.48 25 VAL B O 1
ATOM 3057 N N . ALA B 1 26 ? 27.188 4.617 22.875 1 26.69 26 ALA B N 1
ATOM 3058 C CA . ALA B 1 26 ? 28.281 5.34 22.234 1 26.69 26 ALA B CA 1
ATOM 3059 C C . ALA B 1 26 ? 28.422 4.93 20.781 1 26.69 26 ALA B C 1
ATOM 3061 O O . ALA B 1 26 ? 28.797 3.789 20.484 1 26.69 26 ALA B O 1
ATOM 3062 N N . SER B 1 27 ? 27.438 5.395 20.016 1 28.33 27 SER B N 1
ATOM 3063 C CA . SER B 1 27 ? 27.703 5.32 18.578 1 28.33 27 SER B CA 1
ATOM 3064 C C . SER B 1 27 ? 29.172 5.574 18.281 1 28.33 27 SER B C 1
ATOM 3066 O O . SER B 1 27 ? 29.781 6.492 18.844 1 28.33 27 SER B O 1
ATOM 3068 N N . ARG B 1 28 ? 29.922 4.543 17.969 1 30.59 28 ARG B N 1
ATOM 3069 C CA . ARG B 1 28 ? 31.328 4.578 17.562 1 30.59 28 ARG B CA 1
ATOM 3070 C C . ARG B 1 28 ? 31.594 5.762 16.641 1 30.59 28 ARG B C 1
ATOM 3072 O O . ARG B 1 28 ? 31.141 5.773 15.5 1 30.59 28 ARG B O 1
ATOM 3079 N N . LEU B 1 29 ? 31.531 6.973 17.234 1 30.22 29 LEU B N 1
ATOM 3080 C CA . LEU B 1 29 ? 32.031 8.148 16.531 1 30.22 29 LEU B CA 1
ATOM 3081 C C . LEU B 1 29 ? 33.469 7.922 16.047 1 30.22 29 LEU B C 1
ATOM 3083 O O . LEU B 1 29 ? 34.375 7.742 16.859 1 30.22 29 LEU B O 1
ATOM 3087 N N . SER B 1 30 ? 33.594 7.133 15.031 1 30.75 30 SER B N 1
ATOM 3088 C CA . SER B 1 30 ? 34.938 7.094 14.492 1 30.75 30 SER B CA 1
ATOM 3089 C C . SER B 1 30 ? 35.438 8.492 14.148 1 30.75 30 SER B C 1
ATOM 3091 O O . SER B 1 30 ? 34.875 9.156 13.273 1 30.75 30 SER B O 1
ATOM 3093 N N . VAL B 1 31 ? 35.844 9.25 15.156 1 34 31 VAL B N 1
ATOM 3094 C CA . VAL B 1 31 ? 36.688 10.406 14.906 1 34 31 VAL B CA 1
ATOM 3095 C C . VAL B 1 31 ? 37.906 9.984 14.07 1 34 31 VAL B C 1
ATOM 3097 O O . VAL B 1 31 ? 38.656 9.102 14.469 1 34 31 VAL B O 1
ATOM 3100 N N . ILE B 1 32 ? 37.688 9.891 12.773 1 31.89 32 ILE B N 1
ATOM 3101 C CA . ILE B 1 32 ? 38.906 9.734 11.969 1 31.89 32 ILE B CA 1
ATOM 3102 C C . ILE B 1 32 ? 39.781 10.953 12.148 1 31.89 32 ILE B C 1
ATOM 3104 O O . ILE B 1 32 ? 39.406 12.07 11.789 1 31.89 32 ILE B O 1
ATOM 3108 N N . ASN B 1 33 ? 40.5 10.953 13.188 1 32.06 33 ASN B N 1
ATOM 3109 C CA . ASN B 1 33 ? 41.625 11.875 13.391 1 32.06 33 ASN B CA 1
ATOM 3110 C C . ASN B 1 33 ? 42.688 11.695 12.328 1 32.06 33 ASN B C 1
ATOM 3112 O O . ASN B 1 33 ? 43.375 10.664 12.305 1 32.06 33 ASN B O 1
ATOM 3116 N N . SER B 1 34 ? 42.312 12.062 11.109 1 32.84 34 SER B N 1
ATOM 3117 C CA . SER B 1 34 ? 43.438 12.07 10.195 1 32.84 34 SER B CA 1
ATOM 3118 C C . SER B 1 34 ? 44.375 13.234 10.484 1 32.84 34 SER B C 1
ATOM 3120 O O . SER B 1 34 ? 43.938 14.391 10.539 1 32.84 34 SER B O 1
ATOM 3122 N N . THR B 1 35 ? 45.375 12.969 11.211 1 31.97 35 THR B N 1
ATOM 3123 C CA . THR B 1 35 ? 46.5 13.875 11.438 1 31.97 35 THR B CA 1
ATOM 3124 C C . THR B 1 35 ? 47.312 14.102 10.148 1 31.97 35 THR B C 1
ATOM 3126 O O . THR B 1 35 ? 47.812 13.156 9.562 1 31.97 35 THR B O 1
ATOM 3129 N N . LEU B 1 36 ? 46.844 14.953 9.312 1 33.91 36 LEU B N 1
ATOM 3130 C CA . LEU B 1 36 ? 47.75 15.352 8.242 1 33.91 36 LEU B CA 1
ATOM 3131 C C . LEU B 1 36 ? 48.938 16.109 8.789 1 33.91 36 LEU B C 1
ATOM 3133 O O . LEU B 1 36 ? 48.781 17.125 9.469 1 33.91 36 LEU B O 1
ATOM 3137 N N . ARG B 1 37 ? 50 15.445 8.859 1 36 37 ARG B N 1
ATOM 3138 C CA . ARG B 1 37 ? 51.281 16.047 9.227 1 36 37 ARG B CA 1
ATOM 3139 C C . ARG B 1 37 ? 51.812 16.938 8.102 1 36 37 ARG B C 1
ATOM 3141 O O . ARG B 1 37 ? 52.031 16.469 6.988 1 36 37 ARG B O 1
ATOM 3148 N N . LEU B 1 38 ? 51.344 18.125 8.055 1 33.41 38 LEU B N 1
ATOM 3149 C CA . LEU B 1 38 ? 52.125 18.984 7.176 1 33.41 38 LEU B CA 1
ATOM 3150 C C . LEU B 1 38 ? 53.562 19.062 7.645 1 33.41 38 LEU B C 1
ATOM 3152 O O . LEU B 1 38 ? 53.844 18.953 8.844 1 33.41 38 LEU B O 1
ATOM 3156 N N . ARG B 1 39 ? 54.531 19.047 6.773 1 37.84 39 ARG B N 1
ATOM 3157 C CA . ARG B 1 39 ? 55.969 18.922 6.988 1 37.84 39 ARG B CA 1
ATOM 3158 C C . ARG B 1 39 ? 56.438 19.781 8.172 1 37.84 39 ARG B C 1
ATOM 3160 O O . ARG B 1 39 ? 57.281 19.359 8.961 1 37.84 39 ARG B O 1
ATOM 3167 N N . SER B 1 40 ? 56.531 21.094 7.992 1 37.19 40 SER B N 1
ATOM 3168 C CA . SER B 1 40 ? 57.344 21.828 8.945 1 37.19 40 SER B CA 1
ATOM 3169 C C . SER B 1 40 ? 56.688 21.922 10.305 1 37.19 40 SER B C 1
ATOM 3171 O O . SER B 1 40 ? 57.312 21.75 11.336 1 37.19 40 SER B O 1
ATOM 3173 N N . ASP B 1 41 ? 55.625 22.953 10.43 1 39.84 41 ASP B N 1
ATOM 3174 C CA . ASP B 1 41 ? 55.094 23.469 11.68 1 39.84 41 ASP B CA 1
ATOM 3175 C C . ASP B 1 41 ? 54.094 22.484 12.312 1 39.84 41 ASP B C 1
ATOM 3177 O O . ASP B 1 41 ? 53.344 21.812 11.602 1 39.84 41 ASP B O 1
ATOM 3181 N N . ARG B 1 42 ? 54.406 22.016 13.594 1 42.09 42 ARG B N 1
ATOM 3182 C CA . ARG B 1 42 ? 53.875 21.078 14.586 1 42.09 42 ARG B CA 1
ATOM 3183 C C . ARG B 1 42 ? 52.375 21.188 14.703 1 42.09 42 ARG B C 1
ATOM 3185 O O . ARG B 1 42 ? 51.781 20.719 15.68 1 42.09 42 ARG B O 1
ATOM 3192 N N . SER B 1 43 ? 51.875 22.156 13.992 1 36.06 43 SER B N 1
ATOM 3193 C CA . SER B 1 43 ? 50.438 22.297 14.242 1 36.06 43 SER B CA 1
ATOM 3194 C C . SER B 1 43 ? 49.656 21.125 13.664 1 36.06 43 SER B C 1
ATOM 3196 O O . SER B 1 43 ? 49.844 20.75 12.508 1 36.06 43 SER B O 1
ATOM 3198 N N . VAL B 1 44 ? 49.469 20.125 14.469 1 36.44 44 VAL B N 1
ATOM 3199 C CA . VAL B 1 44 ? 48.625 18.984 14.148 1 36.44 44 VAL B CA 1
ATOM 3200 C C . VAL B 1 44 ? 47.188 19.438 13.898 1 36.44 44 VAL B C 1
ATOM 3202 O O . VAL B 1 44 ? 46.625 20.172 14.711 1 36.44 44 VAL B O 1
ATOM 3205 N N . PHE B 1 45 ? 46.938 19.75 12.648 1 35.25 45 PHE B N 1
ATOM 3206 C CA . PHE B 1 45 ? 45.562 20.062 12.305 1 35.25 45 PHE B CA 1
ATOM 3207 C C . PHE B 1 45 ? 44.688 18.828 12.438 1 35.25 45 PHE B C 1
ATOM 3209 O O . PHE B 1 45 ? 45.031 17.75 11.969 1 35.25 45 PHE B O 1
ATOM 3216 N N . THR B 1 46 ? 43.938 18.75 13.617 1 35.38 46 THR B N 1
ATOM 3217 C CA . THR B 1 46 ? 42.969 17.688 13.727 1 35.38 46 THR B CA 1
ATOM 3218 C C . THR B 1 46 ? 41.688 18.062 13.016 1 35.38 46 THR B C 1
ATOM 3220 O O . THR B 1 46 ? 41.062 19.094 13.32 1 35.38 46 THR B O 1
ATOM 3223 N N . LEU B 1 47 ? 41.594 17.828 11.781 1 39.41 47 LEU B N 1
ATOM 3224 C CA . LEU B 1 47 ? 40.281 17.938 11.125 1 39.41 47 LEU B CA 1
ATOM 3225 C C . LEU B 1 47 ? 39.281 16.969 11.727 1 39.41 47 LEU B C 1
ATOM 3227 O O . LEU B 1 47 ? 39.5 15.758 11.719 1 39.41 47 LEU B O 1
ATOM 3231 N N . VAL B 1 48 ? 38.438 17.5 12.688 1 43.19 48 VAL B N 1
ATOM 3232 C CA . VAL B 1 48 ? 37.406 16.641 13.266 1 43.19 48 VAL B CA 1
ATOM 3233 C C . VAL B 1 48 ? 36.219 16.578 12.328 1 43.19 48 VAL B C 1
ATOM 3235 O O . VAL B 1 48 ? 35.625 17.609 11.984 1 43.19 48 VAL B O 1
ATOM 3238 N N . ARG B 1 49 ? 36.031 15.602 11.523 1 48.75 49 ARG B N 1
ATOM 3239 C CA . ARG B 1 49 ? 34.812 15.336 10.75 1 48.75 49 ARG B CA 1
ATOM 3240 C C . ARG B 1 49 ? 33.844 14.484 11.547 1 48.75 49 ARG B C 1
ATOM 3242 O O . ARG B 1 49 ? 34.219 13.492 12.164 1 48.75 49 ARG B O 1
ATOM 3249 N N . PHE B 1 50 ? 32.781 15.281 12.07 1 50.84 50 PHE B N 1
ATOM 3250 C CA . PHE B 1 50 ? 31.797 14.445 12.734 1 50.84 50 PHE B CA 1
ATOM 3251 C C . PHE B 1 50 ? 30.531 14.344 11.891 1 50.84 50 PHE B C 1
ATOM 3253 O O . PHE B 1 50 ? 30.281 15.18 11.023 1 50.84 50 PHE B O 1
ATOM 3260 N N . LEU B 1 51 ? 29.859 13.234 12.102 1 53.91 51 LEU B N 1
ATOM 3261 C CA . LEU B 1 51 ? 28.594 12.992 11.414 1 53.91 51 LEU B CA 1
ATOM 3262 C C . LEU B 1 51 ? 27.531 13.984 11.875 1 53.91 51 LEU B C 1
ATOM 3264 O O . LEU B 1 51 ? 27.469 14.328 13.055 1 53.91 51 LEU B O 1
ATOM 3268 N N . ASN B 1 52 ? 27 14.664 10.906 1 61.56 52 ASN B N 1
ATOM 3269 C CA . ASN B 1 52 ? 25.859 15.531 11.18 1 61.56 52 ASN B CA 1
ATOM 3270 C C . ASN B 1 52 ? 24.656 14.742 11.664 1 61.56 52 ASN B C 1
ATOM 3272 O O . ASN B 1 52 ? 23.828 14.297 10.859 1 61.56 52 ASN B O 1
ATOM 3276 N N . ILE B 1 53 ? 24.734 14.461 13.008 1 65.69 53 ILE B N 1
ATOM 3277 C CA . ILE B 1 53 ? 23.688 13.648 13.602 1 65.69 53 ILE B CA 1
ATOM 3278 C C . ILE B 1 53 ? 22.594 14.547 14.172 1 65.69 53 ILE B C 1
ATOM 3280 O O . ILE B 1 53 ? 22.844 15.703 14.516 1 65.69 53 ILE B O 1
ATOM 3284 N N . PRO B 1 54 ? 21.422 14.07 14.203 1 70.81 54 PRO B N 1
ATOM 3285 C CA . PRO B 1 54 ? 20.328 14.836 14.797 1 70.81 54 PRO B CA 1
ATOM 3286 C C . PRO B 1 54 ? 20.562 15.172 16.266 1 70.81 54 PRO B C 1
ATOM 3288 O O . PRO B 1 54 ? 21.188 14.391 16.984 1 70.81 54 PRO B O 1
ATOM 3291 N N . CYS B 1 55 ? 20.344 16.391 16.719 1 74.06 55 CYS B N 1
ATOM 3292 C CA . CYS B 1 55 ? 20.438 16.859 18.094 1 74.06 55 CYS B CA 1
ATOM 3293 C C . CYS B 1 55 ? 19.188 17.656 18.484 1 74.06 55 CYS B C 1
ATOM 3295 O O . CYS B 1 55 ? 18.297 17.859 17.672 1 74.06 55 CYS B O 1
ATOM 3297 N N . SER B 1 56 ? 18.984 17.812 19.75 1 72.38 56 SER B N 1
ATOM 3298 C CA . SER B 1 56 ? 17.797 18.531 20.203 1 72.38 56 SER B CA 1
ATOM 3299 C C . SER B 1 56 ? 18.172 19.672 21.156 1 72.38 56 SER B C 1
ATOM 3301 O O . SER B 1 56 ? 19.219 19.609 21.812 1 72.38 56 SER B O 1
ATOM 3303 N N . SER B 1 57 ? 17.297 20.734 21.109 1 67.12 57 SER B N 1
ATOM 3304 C CA . SER B 1 57 ? 17.438 21.797 22.094 1 67.12 57 SER B CA 1
ATOM 3305 C C . SER B 1 57 ? 17.219 21.281 23.516 1 67.12 57 SER B C 1
ATOM 3307 O O . SER B 1 57 ? 16.625 20.219 23.703 1 67.12 57 SER B O 1
ATOM 3309 N N . PRO B 1 58 ? 17.891 22.031 24.438 1 59.41 58 PRO B N 1
ATOM 3310 C CA . PRO B 1 58 ? 17.734 21.562 25.812 1 59.41 58 PRO B CA 1
ATOM 3311 C C . PRO B 1 58 ? 16.281 21.375 26.219 1 59.41 58 PRO B C 1
ATOM 3313 O O . PRO B 1 58 ? 15.969 20.5 27.031 1 59.41 58 PRO B O 1
ATOM 3316 N N . ASN B 1 59 ? 15.438 22.234 25.641 1 57.78 59 ASN B N 1
ATOM 3317 C CA . ASN B 1 59 ? 14.031 22.109 26.016 1 57.78 59 ASN B CA 1
ATOM 3318 C C . ASN B 1 59 ? 13.32 21.078 25.141 1 57.78 59 ASN B C 1
ATOM 3320 O O . ASN B 1 59 ? 12.133 20.797 25.359 1 57.78 59 ASN B O 1
ATOM 3324 N N . GLY B 1 60 ? 14.008 20.5 24.281 1 60.16 60 GLY B N 1
ATOM 3325 C CA . GLY B 1 60 ? 13.5 19.422 23.453 1 60.16 60 GLY B CA 1
ATOM 3326 C C . GLY B 1 60 ? 12.531 19.891 22.375 1 60.16 60 GLY B C 1
ATOM 3327 O O . GLY B 1 60 ? 12.023 19.078 21.609 1 60.16 60 GLY B O 1
ATOM 3328 N N . GLN B 1 61 ? 12.305 21.125 22.328 1 63.25 61 GLN B N 1
ATOM 3329 C CA . GLN B 1 61 ? 11.258 21.641 21.453 1 63.25 61 GLN B CA 1
ATOM 3330 C C . GLN B 1 61 ? 11.75 21.75 20.016 1 63.25 61 GLN B C 1
ATOM 3332 O O . GLN B 1 61 ? 10.969 21.625 19.062 1 63.25 61 GLN B O 1
ATOM 3337 N N . LEU B 1 62 ? 12.984 21.984 19.938 1 73.88 62 LEU B N 1
ATOM 3338 C CA . LEU B 1 62 ? 13.555 22.141 18.594 1 73.88 62 LEU B CA 1
ATOM 3339 C C . LEU B 1 62 ? 14.641 21.109 18.344 1 73.88 62 LEU B C 1
ATOM 3341 O O . LEU B 1 62 ? 15.398 20.75 19.25 1 73.88 62 LEU B O 1
ATOM 3345 N N . THR B 1 63 ? 14.508 20.516 17.172 1 77.88 63 THR B N 1
ATOM 3346 C CA . THR B 1 63 ? 15.539 19.562 16.75 1 77.88 63 THR B CA 1
ATOM 3347 C C . THR B 1 63 ? 16.484 20.219 15.742 1 77.88 63 THR B C 1
ATOM 3349 O O . THR B 1 63 ? 16.078 21.094 14.984 1 77.88 63 THR B O 1
ATOM 3352 N N . GLY B 1 64 ? 17.781 19.891 15.938 1 77.56 64 GLY B N 1
ATOM 3353 C CA . GLY B 1 64 ? 18.781 20.422 15.023 1 77.56 64 GLY B CA 1
ATOM 3354 C C . GLY B 1 64 ? 19.75 19.359 14.531 1 77.56 64 GLY B C 1
ATOM 3355 O O . GLY B 1 64 ? 19.438 18.172 14.547 1 77.56 64 GLY B O 1
ATOM 3356 N N . VAL B 1 65 ? 20.703 19.859 13.922 1 76.75 65 VAL B N 1
ATOM 3357 C CA . VAL B 1 65 ? 21.766 19.016 13.391 1 76.75 65 VAL B CA 1
ATOM 3358 C C . VAL B 1 65 ? 23.109 19.469 13.945 1 76.75 65 VAL B C 1
ATOM 3360 O O . VAL B 1 65 ? 23.359 20.672 14.086 1 76.75 65 VAL B O 1
ATOM 3363 N N . CYS B 1 66 ? 23.938 18.484 14.312 1 76.88 66 CYS B N 1
ATOM 3364 C CA . CYS B 1 66 ? 25.25 18.812 14.859 1 76.88 66 CYS B CA 1
ATOM 3365 C C . CYS B 1 66 ? 26.172 19.328 13.773 1 76.88 66 CYS B C 1
ATOM 3367 O O . CYS B 1 66 ? 26.406 18.656 12.766 1 76.88 66 CYS B O 1
ATOM 3369 N N . TYR B 1 67 ? 26.547 20.484 13.891 1 76.5 67 TYR B N 1
ATOM 3370 C CA . TYR B 1 67 ? 27.5 21.141 13.008 1 76.5 67 TYR B CA 1
ATOM 3371 C C . TYR B 1 67 ? 28.609 21.828 13.805 1 76.5 67 TYR B C 1
ATOM 3373 O O . TYR B 1 67 ? 28.484 22 15.023 1 76.5 67 TYR B O 1
ATOM 3381 N N . SER B 1 68 ? 29.688 22.062 13.094 1 75.62 68 SER B N 1
ATOM 3382 C CA . SER B 1 68 ? 30.641 22.984 13.703 1 75.62 68 SER B CA 1
ATOM 3383 C C . SER B 1 68 ? 30.016 24.359 13.906 1 75.62 68 SER B C 1
ATOM 3385 O O . SER B 1 68 ? 29.078 24.734 13.18 1 75.62 68 SER B O 1
ATOM 3387 N N . LEU B 1 69 ? 30.484 25.031 14.961 1 79.19 69 LEU B N 1
ATOM 3388 C CA . LEU B 1 69 ? 29.953 26.359 15.234 1 79.19 69 LEU B CA 1
ATOM 3389 C C . LEU B 1 69 ? 30.078 27.25 14.008 1 79.19 69 LEU B C 1
ATOM 3391 O O . LEU B 1 69 ? 29.125 27.969 13.656 1 79.19 69 LEU B O 1
ATOM 3395 N N . SER B 1 70 ? 31.219 27.156 13.297 1 76.5 70 SER B N 1
ATOM 3396 C CA . SER B 1 70 ? 31.438 27.984 12.117 1 76.5 70 SER B CA 1
ATOM 3397 C C . SER B 1 70 ? 30.438 27.641 11.016 1 76.5 70 SER B C 1
ATOM 3399 O O . SER B 1 70 ? 29.875 28.531 10.375 1 76.5 70 SER B O 1
ATOM 3401 N N . ASP B 1 71 ? 30.234 26.438 10.914 1 79.38 71 ASP B N 1
ATOM 3402 C CA . ASP B 1 71 ? 29.297 26 9.883 1 79.38 71 ASP B CA 1
ATOM 3403 C C . ASP B 1 71 ? 27.875 26.391 10.227 1 79.38 71 ASP B C 1
ATOM 3405 O O . ASP B 1 71 ? 27.109 26.812 9.359 1 79.38 71 ASP B O 1
ATOM 3409 N N . CYS B 1 72 ? 27.516 26.219 11.43 1 80 72 CYS B N 1
ATOM 3410 C CA . CYS B 1 72 ? 26.172 26.562 11.883 1 80 72 CYS B CA 1
ATOM 3411 C C . CYS B 1 72 ? 25.875 28.031 11.656 1 80 72 CYS B C 1
ATOM 3413 O O . CYS B 1 72 ? 24.812 28.391 11.148 1 80 72 CYS B O 1
ATOM 3415 N N . LEU B 1 73 ? 26.828 28.875 11.906 1 80.5 73 LEU B N 1
ATOM 3416 C CA . LEU B 1 73 ? 26.656 30.312 11.734 1 80.5 73 LEU B CA 1
ATOM 3417 C C . LEU B 1 73 ? 26.594 30.672 10.25 1 80.5 73 LEU B C 1
ATOM 3419 O O . LEU B 1 73 ? 25.781 31.5 9.852 1 80.5 73 LEU B O 1
ATOM 3423 N N . ARG B 1 74 ? 27.453 29.984 9.531 1 77.94 74 ARG B N 1
ATOM 3424 C CA . ARG B 1 74 ? 27.469 30.219 8.094 1 77.94 74 ARG B CA 1
ATOM 3425 C C . ARG B 1 74 ? 26.125 29.891 7.469 1 77.94 74 ARG B C 1
ATOM 3427 O O . ARG B 1 74 ? 25.656 30.594 6.566 1 77.94 74 ARG B O 1
ATOM 3434 N N . MET B 1 75 ? 25.562 28.938 8.078 1 76.88 75 MET B N 1
ATOM 3435 C CA . MET B 1 75 ? 24.297 28.453 7.535 1 76.88 75 MET B CA 1
ATOM 3436 C C . MET B 1 75 ? 23.125 29.156 8.211 1 76.88 75 MET B C 1
ATOM 3438 O O . MET B 1 75 ? 21.969 28.766 8.016 1 76.88 75 MET B O 1
ATOM 3442 N N . GLN B 1 76 ? 23.375 30.109 8.977 1 77.62 76 GLN B N 1
ATOM 3443 C CA . GLN B 1 76 ? 22.391 30.938 9.664 1 77.62 76 GLN B CA 1
ATOM 3444 C C . GLN B 1 76 ? 21.516 30.094 10.586 1 77.62 76 GLN B C 1
ATOM 3446 O O . GLN B 1 76 ? 20.297 30.297 10.641 1 77.62 76 GLN B O 1
ATOM 3451 N N . GLY B 1 77 ? 22.156 29.188 11.188 1 82.12 77 GLY B N 1
ATOM 3452 C CA . GLY B 1 77 ? 21.5 28.422 12.227 1 82.12 77 GLY B CA 1
ATOM 3453 C C . GLY B 1 77 ? 21.688 29 13.617 1 82.12 77 GLY B C 1
ATOM 3454 O O . GLY B 1 77 ? 22.516 29.891 13.805 1 82.12 77 GLY B O 1
ATOM 3455 N N . THR B 1 78 ? 20.828 28.594 14.414 1 79.25 78 THR B N 1
ATOM 3456 C CA . THR B 1 78 ? 20.969 28.969 15.812 1 79.25 78 THR B CA 1
ATOM 3457 C C . THR B 1 78 ? 21.641 27.859 16.609 1 79.25 78 THR B C 1
ATOM 3459 O O . THR B 1 78 ? 21.203 26.703 16.562 1 79.25 78 THR B O 1
ATOM 3462 N N . GLN B 1 79 ? 22.688 28.219 17.234 1 76.69 79 GLN B N 1
ATOM 3463 C CA . GLN B 1 79 ? 23.438 27.219 17.984 1 76.69 79 GLN B CA 1
ATOM 3464 C C . GLN B 1 79 ? 22.844 27 19.359 1 76.69 79 GLN B C 1
ATOM 3466 O O . GLN B 1 79 ? 22.438 27.953 20.031 1 76.69 79 GLN B O 1
ATOM 3471 N N . ILE B 1 80 ? 22.594 25.812 19.547 1 76.5 80 ILE B N 1
ATOM 3472 C CA . ILE B 1 80 ? 22.141 25.469 20.891 1 76.5 80 ILE B CA 1
ATOM 3473 C C . ILE B 1 80 ? 23 24.328 21.438 1 76.5 80 ILE B C 1
ATOM 3475 O O . ILE B 1 80 ? 23.156 23.281 20.812 1 76.5 80 ILE B O 1
ATOM 3479 N N . GLY B 1 81 ? 23.578 24.609 22.656 1 75.38 81 GLY B N 1
ATOM 3480 C CA . GLY B 1 81 ? 24.328 23.562 23.328 1 75.38 81 GLY B CA 1
ATOM 3481 C C . GLY B 1 81 ? 25.516 23.062 22.516 1 75.38 81 GLY B C 1
ATOM 3482 O O . GLY B 1 81 ? 26.031 23.797 21.672 1 75.38 81 GLY B O 1
ATOM 3483 N N . THR B 1 82 ? 26.125 21.891 22.984 1 75.69 82 THR B N 1
ATOM 3484 C CA . THR B 1 82 ? 27.281 21.297 22.312 1 75.69 82 THR B CA 1
ATOM 3485 C C . THR B 1 82 ? 26.984 19.859 21.906 1 75.69 82 THR B C 1
ATOM 3487 O O . THR B 1 82 ? 26.078 19.219 22.469 1 75.69 82 THR B O 1
ATOM 3490 N N . CYS B 1 83 ? 27.406 19.531 20.797 1 74.62 83 CYS B N 1
ATOM 3491 C CA . CYS B 1 83 ? 27.344 18.141 20.344 1 74.62 83 CYS B CA 1
ATOM 3492 C C . CYS B 1 83 ? 28.703 17.656 19.859 1 74.62 83 CYS B C 1
ATOM 3494 O O . CYS B 1 83 ? 29.672 18.422 19.859 1 74.62 83 CYS B O 1
ATOM 3496 N N . ALA B 1 84 ? 28.812 16.297 19.516 1 70.31 84 ALA B N 1
ATOM 3497 C CA . ALA B 1 84 ? 30.062 15.703 19.031 1 70.31 84 ALA B CA 1
ATOM 3498 C C . ALA B 1 84 ? 31.203 15.922 20.016 1 70.31 84 ALA B C 1
ATOM 3500 O O . ALA B 1 84 ? 32.281 16.375 19.641 1 70.31 84 ALA B O 1
ATOM 3501 N N . SER B 1 85 ? 30.875 15.625 21.203 1 66.31 85 SER B N 1
ATOM 3502 C CA . SER B 1 85 ? 31.828 15.672 22.297 1 66.31 85 SER B CA 1
ATOM 3503 C C . SER B 1 85 ? 32.438 17.062 22.438 1 66.31 85 SER B C 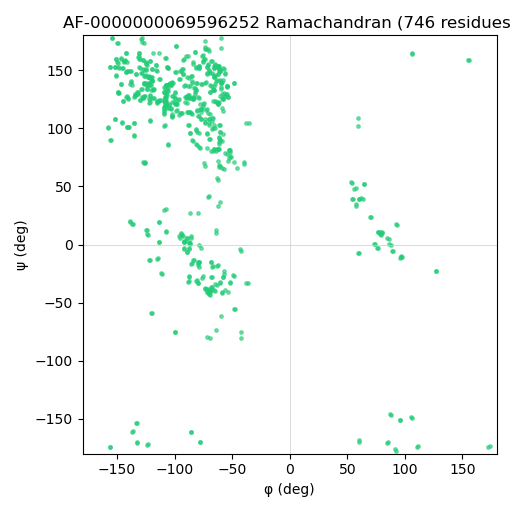1
ATOM 3505 O O . SER B 1 85 ? 33.656 17.203 22.656 1 66.31 85 SER B O 1
ATOM 3507 N N . GLY B 1 86 ? 31.547 18.016 22.109 1 70.69 86 GLY B N 1
ATOM 3508 C CA . GLY B 1 86 ? 31.969 19.391 22.344 1 70.69 86 GLY B CA 1
ATOM 3509 C C . GLY B 1 86 ? 32.531 20.047 21.109 1 70.69 86 GLY B C 1
ATOM 3510 O O . GLY B 1 86 ? 32.812 21.25 21.094 1 70.69 86 GLY B O 1
ATOM 3511 N N . PHE B 1 87 ? 32.75 19.203 20.094 1 70.25 87 PHE B N 1
ATOM 3512 C CA . PHE B 1 87 ? 33.344 19.75 18.875 1 70.25 87 PHE B CA 1
ATOM 3513 C C . PHE B 1 87 ? 32.281 20.375 17.984 1 70.25 87 PHE B C 1
ATOM 3515 O O . PHE B 1 87 ? 32.625 21.109 17.047 1 70.25 87 PHE B O 1
ATOM 3522 N N . GLY B 1 88 ? 31.094 20.078 18.312 1 78.56 88 GLY B N 1
ATOM 3523 C CA . GLY B 1 88 ? 30.016 20.625 17.516 1 78.56 88 GLY B CA 1
ATOM 3524 C C . GLY B 1 88 ? 28.922 21.266 18.359 1 78.56 88 GLY B C 1
ATOM 3525 O O . GLY B 1 88 ? 29 21.25 19.594 1 78.56 88 GLY B O 1
ATOM 3526 N N . VAL B 1 89 ? 28.109 22.031 17.688 1 79.88 89 VAL B N 1
ATOM 3527 C CA . VAL B 1 89 ? 26.922 22.609 18.312 1 79.88 89 VAL B CA 1
ATOM 3528 C C . VAL B 1 89 ? 25.672 22.062 17.641 1 79.88 89 VAL B C 1
ATOM 3530 O O . VAL B 1 89 ? 25.703 21.641 16.484 1 79.88 89 VAL B O 1
ATOM 3533 N N . CYS B 1 90 ? 24.656 22 18.469 1 78.81 90 CYS B N 1
ATOM 3534 C CA . CYS B 1 90 ? 23.375 21.688 17.859 1 78.81 90 CYS B CA 1
ATOM 3535 C C . CYS B 1 90 ? 22.828 22.875 17.078 1 78.81 90 CYS B C 1
ATOM 3537 O O . CYS B 1 90 ? 22.406 23.875 17.672 1 78.81 90 CYS B O 1
ATOM 3539 N N . CYS B 1 91 ? 22.922 22.75 15.844 1 81.25 91 CYS B N 1
ATOM 3540 C CA . CYS B 1 91 ? 22.5 23.828 14.961 1 81.25 91 CYS B CA 1
ATOM 3541 C C . CYS B 1 91 ? 21.031 23.703 14.602 1 81.25 91 CYS B C 1
ATOM 3543 O O . CYS B 1 91 ? 20.609 22.734 13.969 1 81.25 91 CYS B O 1
ATOM 3545 N N . ILE B 1 92 ? 20.25 24.688 15.07 1 83.81 92 ILE B N 1
ATOM 3546 C CA . ILE B 1 92 ? 18.812 24.719 14.789 1 83.81 92 ILE B CA 1
ATOM 3547 C C . ILE B 1 92 ? 18.516 25.688 13.648 1 83.81 92 ILE B C 1
ATOM 3549 O O . ILE B 1 92 ? 18.984 26.828 13.672 1 83.81 92 ILE B O 1
ATOM 3553 N N . PHE B 1 93 ? 17.859 25.172 12.68 1 87.5 93 PHE B N 1
ATOM 3554 C CA . PHE B 1 93 ? 17.453 26.016 11.562 1 87.5 93 PHE B CA 1
ATOM 3555 C C . PHE B 1 93 ? 15.977 26.375 11.664 1 87.5 93 PHE B C 1
ATOM 3557 O O . PHE B 1 93 ? 15.109 25.516 11.609 1 87.5 93 PHE B O 1
ATOM 3564 N N . GLN B 1 94 ? 15.734 27.594 11.93 1 90.5 94 GLN B N 1
ATOM 3565 C CA . GLN B 1 94 ? 14.375 28.141 11.953 1 90.5 94 GLN B CA 1
ATOM 3566 C C . GLN B 1 94 ? 14.18 29.188 10.852 1 90.5 94 GLN B C 1
ATOM 3568 O O . GLN B 1 94 ? 15.008 30.078 10.672 1 90.5 94 GLN B O 1
ATOM 3573 N N . ARG B 1 95 ? 13.188 28.906 10.055 1 93.62 95 ARG B N 1
ATOM 3574 C CA . ARG B 1 95 ? 12.859 29.828 8.969 1 93.62 95 ARG B CA 1
ATOM 3575 C C . ARG B 1 95 ? 11.398 30.266 9.047 1 93.62 95 ARG B C 1
ATOM 3577 O O . ARG B 1 95 ? 10.562 29.562 9.609 1 93.62 95 ARG B O 1
ATOM 3584 N N . THR B 1 96 ? 11.141 31.391 8.516 1 93.19 96 THR B N 1
ATOM 3585 C CA . THR B 1 96 ? 9.797 31.953 8.523 1 93.19 96 THR B CA 1
ATOM 3586 C C . THR B 1 96 ? 9.422 32.469 7.141 1 93.19 96 THR B C 1
ATOM 3588 O O . THR B 1 96 ? 9.984 32.031 6.133 1 93.19 96 THR B O 1
ATOM 3591 N N . CYS B 1 97 ? 8.5 33.469 7.094 1 93.44 97 CYS B N 1
ATOM 3592 C CA . CYS B 1 97 ? 7.871 33.938 5.859 1 93.44 97 CYS B CA 1
ATOM 3593 C C . CYS B 1 97 ? 8.914 34.438 4.871 1 93.44 97 CYS B C 1
ATOM 3595 O O . CYS B 1 97 ? 9.75 35.281 5.223 1 93.44 97 CYS B O 1
ATOM 3597 N N . GLY B 1 98 ? 8.797 33.812 3.637 1 95.06 98 GLY B N 1
ATOM 3598 C CA . GLY B 1 98 ? 9.617 34.344 2.549 1 95.06 98 GLY B CA 1
ATOM 3599 C C . GLY B 1 98 ? 10.992 33.719 2.494 1 95.06 98 GLY B C 1
ATOM 3600 O O . GLY B 1 98 ? 11.773 34 1.581 1 95.06 98 GLY B O 1
ATOM 3601 N N . ALA B 1 99 ? 11.258 32.844 3.377 1 94.81 99 ALA B N 1
ATOM 3602 C CA . ALA B 1 99 ? 12.594 32.25 3.457 1 94.81 99 ALA B CA 1
ATOM 3603 C C . ALA B 1 99 ? 12.758 31.125 2.43 1 94.81 99 ALA B C 1
ATOM 3605 O O . ALA B 1 99 ? 11.766 30.547 1.974 1 94.81 99 ALA B O 1
ATOM 3606 N N . THR B 1 100 ? 13.938 30.922 2.02 1 95.75 100 THR B N 1
ATOM 3607 C CA . THR B 1 100 ? 14.359 29.797 1.185 1 95.75 100 THR B CA 1
ATOM 3608 C C . THR B 1 100 ? 15.422 28.969 1.893 1 95.75 100 THR B C 1
ATOM 3610 O O . THR B 1 100 ? 16.328 29.516 2.525 1 95.75 100 THR B O 1
ATOM 3613 N N . THR B 1 101 ? 15.258 27.688 1.778 1 93.56 101 THR B N 1
ATOM 3614 C CA . THR B 1 101 ? 16.25 26.875 2.467 1 93.56 101 THR B CA 1
ATOM 3615 C C . THR B 1 101 ? 16.469 25.547 1.732 1 93.56 101 THR B C 1
ATOM 3617 O O . THR B 1 101 ? 15.578 25.078 1.017 1 93.56 101 THR B O 1
ATOM 3620 N N . ASN B 1 102 ? 17.641 24.953 1.849 1 91 102 ASN B N 1
ATOM 3621 C CA . ASN B 1 102 ? 17.953 23.594 1.427 1 91 102 ASN B CA 1
ATOM 3622 C C . ASN B 1 102 ? 18.531 22.766 2.574 1 91 102 ASN B C 1
ATOM 3624 O O . ASN B 1 102 ? 19.094 21.703 2.352 1 91 102 ASN B O 1
ATOM 3628 N N . GLN B 1 103 ? 18.375 23.359 3.736 1 87.06 103 GLN B N 1
ATOM 3629 C CA . GLN B 1 103 ? 18.906 22.703 4.922 1 87.06 103 GLN B CA 1
ATOM 3630 C C . GLN B 1 103 ? 17.938 21.656 5.445 1 87.06 103 GLN B C 1
ATOM 3632 O O . GLN B 1 103 ? 16.734 21.906 5.543 1 87.06 103 GLN B O 1
ATOM 3637 N N . ASN B 1 104 ? 18.516 20.484 5.77 1 87.25 104 ASN B N 1
ATOM 3638 C CA . ASN B 1 104 ? 17.688 19.438 6.355 1 87.25 104 ASN B CA 1
ATOM 3639 C C . ASN B 1 104 ? 17.281 19.781 7.785 1 87.25 104 ASN B C 1
ATOM 3641 O O . ASN B 1 104 ? 18 20.484 8.492 1 87.25 104 ASN B O 1
ATOM 3645 N N . VAL B 1 105 ? 16.125 19.375 8.188 1 89.44 105 VAL B N 1
ATOM 3646 C CA . VAL B 1 105 ? 15.578 19.531 9.531 1 89.44 105 VAL B CA 1
ATOM 3647 C C . VAL B 1 105 ? 15.383 21.016 9.828 1 89.44 105 VAL B C 1
ATOM 3649 O O . VAL B 1 105 ? 15.906 21.531 10.82 1 89.44 105 VAL B O 1
ATOM 3652 N N . THR B 1 106 ? 14.734 21.656 8.969 1 92.56 106 THR B N 1
ATOM 3653 C CA . THR B 1 106 ? 14.383 23.062 9.125 1 92.56 106 THR B CA 1
ATOM 3654 C C . THR B 1 106 ? 13.008 23.188 9.789 1 92.56 106 THR B C 1
ATOM 3656 O O . THR B 1 106 ? 12.078 22.469 9.453 1 92.56 106 THR B O 1
ATOM 3659 N N . HIS B 1 107 ? 12.977 24.141 10.742 1 93.94 107 HIS B N 1
ATOM 3660 C CA . HIS B 1 107 ? 11.695 24.469 11.359 1 93.94 107 HIS B CA 1
ATOM 3661 C C . HIS B 1 107 ? 11.031 25.641 10.648 1 93.94 107 HIS B C 1
ATOM 3663 O O . HIS B 1 107 ? 11.555 26.766 10.672 1 93.94 107 HIS B O 1
ATOM 3669 N N . PHE B 1 108 ? 9.922 25.375 10 1 97.56 108 PHE B N 1
ATOM 3670 C CA . PHE B 1 108 ? 9.086 26.422 9.438 1 97.56 108 PHE B CA 1
ATOM 3671 C C . PHE B 1 108 ? 8.117 26.953 10.484 1 97.56 108 PHE B C 1
ATOM 3673 O O . PHE B 1 108 ? 7.191 26.25 10.898 1 97.56 108 PHE B O 1
ATOM 3680 N N . THR B 1 109 ? 8.305 28.219 10.891 1 94.94 109 THR B N 1
ATOM 3681 C CA . THR B 1 109 ? 7.512 28.766 11.984 1 94.94 109 THR B CA 1
ATOM 3682 C C . THR B 1 109 ? 6.852 30.078 11.578 1 94.94 109 THR B C 1
ATOM 3684 O O . THR B 1 109 ? 7.242 30.688 10.578 1 94.94 109 THR B O 1
ATOM 3687 N N . ASN B 1 110 ? 5.758 30.391 12.352 1 93.81 110 ASN B N 1
ATOM 3688 C CA . ASN B 1 110 ? 5.242 31.75 12.195 1 93.81 110 ASN B CA 1
ATOM 3689 C C . ASN B 1 110 ? 6.254 32.781 12.672 1 93.81 110 ASN B C 1
ATOM 3691 O O . ASN B 1 110 ? 7.105 32.5 13.508 1 93.81 110 ASN B O 1
ATOM 3695 N N . PRO B 1 111 ? 6.098 34.031 12.078 1 89.88 111 PRO B N 1
ATOM 3696 C CA . PRO B 1 111 ? 6.98 35.062 12.578 1 89.88 111 PRO B CA 1
ATOM 3697 C C . PRO B 1 111 ? 6.832 35.312 14.086 1 89.88 111 PRO B C 1
ATOM 3699 O O . PRO B 1 111 ? 5.715 35.438 14.586 1 89.88 111 PRO B O 1
ATOM 3702 N N . GLY B 1 112 ? 7.984 35.312 14.82 1 87.25 112 GLY B N 1
ATOM 3703 C CA . GLY B 1 112 ? 7.945 35.594 16.25 1 87.25 112 GLY B CA 1
ATOM 3704 C C . GLY B 1 112 ? 7.676 34.344 17.078 1 87.25 112 GLY B C 1
ATOM 3705 O O . GLY B 1 112 ? 7.52 34.438 18.297 1 87.25 112 GLY B O 1
ATOM 3706 N N . TYR B 1 113 ? 7.609 33.219 16.547 1 89.12 113 TYR B N 1
ATOM 3707 C CA . TYR B 1 113 ? 7.379 31.984 17.297 1 89.12 113 TYR B CA 1
ATOM 3708 C C . TYR B 1 113 ? 8.312 31.906 18.5 1 89.12 113 TYR B C 1
ATOM 3710 O O . TYR B 1 113 ? 9.484 32.25 18.406 1 89.12 113 TYR B O 1
ATOM 3718 N N . PRO B 1 114 ? 7.867 31.484 19.578 1 89.81 114 PRO B N 1
ATOM 3719 C CA . PRO B 1 114 ? 6.637 30.75 19.859 1 89.81 114 PRO B CA 1
ATOM 3720 C C . PRO B 1 114 ? 5.441 31.656 20.109 1 89.81 114 PRO B C 1
ATOM 3722 O O . PRO B 1 114 ? 4.34 31.172 20.391 1 89.81 114 PRO B O 1
ATOM 3725 N N . ASN B 1 115 ? 5.621 32.938 20.031 1 89.69 115 ASN B N 1
ATOM 3726 C CA . ASN B 1 115 ? 4.48 33.844 20.156 1 89.69 115 ASN B CA 1
ATOM 3727 C C . ASN B 1 115 ? 3.541 33.719 18.969 1 89.69 115 ASN B C 1
ATOM 3729 O O . ASN B 1 115 ? 3.992 33.656 17.812 1 89.69 115 ASN B O 1
ATOM 3733 N N . PRO B 1 116 ? 2.289 33.688 19.25 1 90.75 116 PRO B N 1
ATOM 3734 C CA . PRO B 1 116 ? 1.338 33.594 18.141 1 90.75 116 PRO B CA 1
ATOM 3735 C C . PRO B 1 116 ? 1.299 34.844 17.266 1 90.75 116 PRO B C 1
ATOM 3737 O O . PRO B 1 116 ? 1.69 35.938 17.719 1 90.75 116 PRO B O 1
ATOM 3740 N N . VAL B 1 117 ? 1.05 34.594 16.031 1 86.62 117 VAL B N 1
ATOM 3741 C CA . VAL B 1 117 ? 0.752 35.75 15.18 1 86.62 117 VAL B CA 1
ATOM 3742 C C . VAL B 1 117 ? -0.674 36.219 15.438 1 86.62 117 VAL B C 1
ATOM 3744 O O . VAL B 1 117 ? -1.584 35.438 15.633 1 86.62 117 VAL B O 1
ATOM 3747 N N . SER B 1 118 ? -0.604 37.375 15.969 1 72.38 118 SER B N 1
ATOM 3748 C CA . SER B 1 118 ? -1.891 37.938 16.359 1 72.38 118 SER B CA 1
ATOM 3749 C C . SER B 1 118 ? -2.688 38.406 15.148 1 72.38 118 SER B C 1
ATOM 3751 O O . SER B 1 118 ? -2.141 38.531 14.047 1 72.38 118 SER B O 1
ATOM 3753 N N . ASP B 1 119 ? -3.994 38.906 15.156 1 61.34 119 ASP B N 1
ATOM 3754 C CA . ASP B 1 119 ? -5.355 38.969 14.625 1 61.34 119 ASP B CA 1
ATOM 3755 C C . ASP B 1 119 ? -5.363 39.5 13.188 1 61.34 119 ASP B C 1
ATOM 3757 O O . ASP B 1 119 ? -6.066 38.938 12.336 1 61.34 119 ASP B O 1
ATOM 3761 N N . SER B 1 120 ? -5.148 40.781 12.891 1 59.53 120 SER B N 1
ATOM 3762 C CA . SER B 1 120 ? -5.621 41.406 11.648 1 59.53 120 SER B CA 1
ATOM 3763 C C . SER B 1 120 ? -4.691 41.062 10.484 1 59.53 120 SER B C 1
ATOM 3765 O O . SER B 1 120 ? -4.746 41.719 9.438 1 59.53 120 SER B O 1
ATOM 3767 N N . SER B 1 121 ? -4 39.812 10.664 1 62.28 121 SER B N 1
ATOM 3768 C CA . SER B 1 121 ? -2.9 39.75 9.711 1 62.28 121 SER B CA 1
ATOM 3769 C C . SER B 1 121 ? -3.217 38.781 8.578 1 62.28 121 SER B C 1
ATOM 3771 O O . SER B 1 121 ? -3.322 37.562 8.805 1 62.28 121 SER B O 1
ATOM 3773 N N . ASP B 1 122 ? -3.947 39.312 7.477 1 76.5 122 ASP B N 1
ATOM 3774 C CA . ASP B 1 122 ? -3.994 38.562 6.219 1 76.5 122 ASP B CA 1
ATOM 3775 C C . ASP B 1 122 ? -2.596 38.375 5.637 1 76.5 122 ASP B C 1
ATOM 3777 O O . ASP B 1 122 ? -2.039 39.312 5.043 1 76.5 122 ASP B O 1
ATOM 3781 N N . ILE B 1 123 ? -1.999 37.312 6.023 1 84 123 ILE B N 1
ATOM 3782 C CA . ILE B 1 123 ? -0.633 37.094 5.562 1 84 123 ILE B CA 1
ATOM 3783 C C . ILE B 1 123 ? -0.554 35.75 4.801 1 84 123 ILE B C 1
ATOM 3785 O O . ILE B 1 123 ? -1.394 34.875 4.992 1 84 123 ILE B O 1
ATOM 3789 N N . ALA B 1 124 ? 0.264 35.781 3.826 1 92.19 124 ALA B N 1
ATOM 3790 C CA . ALA B 1 124 ? 0.747 34.531 3.195 1 92.19 124 ALA B CA 1
ATOM 3791 C C . ALA B 1 124 ? 2.213 34.281 3.535 1 92.19 124 ALA B C 1
ATOM 3793 O O . ALA B 1 124 ? 3.098 35 3.059 1 92.19 124 ALA B O 1
ATOM 3794 N N . CYS B 1 125 ? 2.398 33.406 4.434 1 95.69 125 CYS B N 1
ATOM 3795 C CA . CYS B 1 125 ? 3.742 33.031 4.867 1 95.69 125 CYS B CA 1
ATOM 3796 C C . CYS B 1 125 ? 4.234 31.797 4.121 1 95.69 125 CYS B C 1
ATOM 3798 O O . CYS B 1 125 ? 3.705 30.703 4.309 1 95.69 125 CYS B O 1
ATOM 3800 N N . THR B 1 126 ? 5.246 31.938 3.287 1 97.81 126 THR B N 1
ATOM 3801 C CA . THR B 1 126 ? 5.711 30.859 2.432 1 97.81 126 THR B CA 1
ATOM 3802 C C . THR B 1 126 ? 7.16 30.5 2.748 1 97.81 126 THR B C 1
ATOM 3804 O O . THR B 1 126 ? 7.992 31.391 2.955 1 97.81 126 THR B O 1
ATOM 3807 N N . LEU B 1 127 ? 7.426 29.25 2.859 1 98.12 127 LEU B N 1
ATOM 3808 C CA . LEU B 1 127 ? 8.781 28.703 2.883 1 98.12 127 LEU B CA 1
ATOM 3809 C C . LEU B 1 127 ? 9.086 27.969 1.587 1 98.12 127 LEU B C 1
ATOM 3811 O O . LEU B 1 127 ? 8.32 27.094 1.166 1 98.12 127 LEU B O 1
ATOM 3815 N N . LYS B 1 128 ? 10.164 28.359 0.985 1 98.06 128 LYS B N 1
ATOM 3816 C CA . LYS B 1 128 ? 10.625 27.703 -0.237 1 98.06 128 LYS B CA 1
ATOM 3817 C C . LYS B 1 128 ? 11.719 26.688 0.063 1 98.06 128 LYS B C 1
ATOM 3819 O O . LYS B 1 128 ? 12.766 27.047 0.611 1 98.06 128 LYS B O 1
ATOM 3824 N N . LEU B 1 129 ? 11.438 25.438 -0.333 1 97.5 129 LEU B N 1
ATOM 3825 C CA . LEU B 1 129 ? 12.398 24.344 -0.123 1 97.5 129 LEU B CA 1
ATOM 3826 C C . LEU B 1 129 ? 13.133 24.016 -1.415 1 97.5 129 LEU B C 1
ATOM 3828 O O . LEU B 1 129 ? 12.516 23.672 -2.422 1 97.5 129 LEU B O 1
ATOM 3832 N N . LEU B 1 130 ? 14.398 24.125 -1.286 1 95.06 130 LEU B N 1
ATOM 3833 C CA . LEU B 1 130 ? 15.266 23.703 -2.381 1 95.06 130 LEU B CA 1
ATOM 3834 C C . LEU B 1 130 ? 15.906 22.359 -2.076 1 95.06 130 LEU B C 1
ATOM 3836 O O . LEU B 1 130 ? 16.297 22.094 -0.935 1 95.06 130 LEU B O 1
ATOM 3840 N N . ARG B 1 131 ? 15.922 21.578 -3.021 1 90.12 131 ARG B N 1
ATOM 3841 C CA . ARG B 1 131 ? 16.578 20.281 -2.838 1 90.12 131 ARG B CA 1
ATOM 3842 C C . ARG B 1 131 ? 18.062 20.453 -2.615 1 90.12 131 ARG B C 1
ATOM 3844 O O . ARG B 1 131 ? 18.719 21.25 -3.287 1 90.12 131 ARG B O 1
ATOM 3851 N N . PRO B 1 132 ? 18.547 19.656 -1.663 1 86.88 132 PRO B N 1
ATOM 3852 C CA . PRO B 1 132 ? 19.984 19.703 -1.476 1 86.88 132 PRO B CA 1
ATOM 3853 C C . PRO B 1 132 ? 20.766 19.172 -2.688 1 86.88 132 PRO B C 1
ATOM 3855 O O . PRO B 1 132 ? 20.281 18.281 -3.387 1 86.88 132 PRO B O 1
ATOM 3858 N N . ASN B 1 133 ? 21.938 19.625 -2.855 1 78.94 133 ASN B N 1
ATOM 3859 C CA . ASN B 1 133 ? 22.766 19.25 -4 1 78.94 133 ASN B CA 1
ATOM 3860 C C . ASN B 1 133 ? 23.297 17.828 -3.863 1 78.94 133 ASN B C 1
ATOM 3862 O O . ASN B 1 133 ? 23.609 17.375 -2.758 1 78.94 133 ASN B O 1
ATOM 3866 N N . LYS B 1 134 ? 23.328 17.062 -4.855 1 81.19 134 LYS B N 1
ATOM 3867 C CA . LYS B 1 134 ? 24.016 15.781 -5.004 1 81.19 134 LYS B CA 1
ATOM 3868 C C . LYS B 1 134 ? 23.266 14.664 -4.277 1 81.19 134 LYS B C 1
ATOM 3870 O O . LYS B 1 134 ? 23.844 13.617 -3.969 1 81.19 134 LYS B O 1
ATOM 3875 N N . LEU B 1 135 ? 22.172 15.031 -3.6 1 84.81 135 LEU B N 1
ATOM 3876 C CA . LEU B 1 135 ? 21.391 13.977 -2.965 1 84.81 135 LEU B CA 1
ATOM 3877 C C . LEU B 1 135 ? 20.094 13.703 -3.744 1 84.81 135 LEU B C 1
ATOM 3879 O O . LEU B 1 135 ? 19.469 14.633 -4.246 1 84.81 135 LEU B O 1
ATOM 3883 N N . SER B 1 136 ? 19.844 12.477 -3.85 1 89.69 136 SER B N 1
ATOM 3884 C CA . SER B 1 136 ? 18.578 12.086 -4.465 1 89.69 136 SER B CA 1
ATOM 3885 C C . SER B 1 136 ? 17.453 12.031 -3.438 1 89.69 136 SER B C 1
ATOM 3887 O O . SER B 1 136 ? 17.281 11.023 -2.75 1 89.69 136 SER B O 1
ATOM 3889 N N . ILE B 1 137 ? 16.734 13.164 -3.396 1 94 137 ILE B N 1
ATOM 3890 C CA . ILE B 1 137 ? 15.633 13.25 -2.443 1 94 137 ILE B CA 1
ATOM 3891 C C . ILE B 1 137 ? 14.359 12.703 -3.076 1 94 137 ILE B C 1
ATOM 3893 O O . ILE B 1 137 ? 13.961 13.125 -4.164 1 94 137 ILE B O 1
ATOM 3897 N N . CYS B 1 138 ? 13.789 11.812 -2.33 1 95.12 138 CYS B N 1
ATOM 3898 C CA . CYS B 1 138 ? 12.586 11.188 -2.881 1 95.12 138 CYS B CA 1
ATOM 3899 C C . CYS B 1 138 ? 11.344 11.617 -2.104 1 95.12 138 CYS B C 1
ATOM 3901 O O . CYS B 1 138 ? 10.234 11.562 -2.627 1 95.12 138 CYS B O 1
ATOM 3903 N N . GLN B 1 139 ? 11.562 12.008 -0.813 1 97.5 139 GLN B N 1
ATOM 3904 C CA . GLN B 1 139 ? 10.43 12.414 0.011 1 97.5 139 GLN B CA 1
ATOM 3905 C C . GLN B 1 139 ? 10.812 13.539 0.965 1 97.5 139 GLN B C 1
ATOM 3907 O O . GLN B 1 139 ? 11.992 13.711 1.285 1 97.5 139 GLN B O 1
ATOM 3912 N N . VAL B 1 140 ? 9.867 14.328 1.304 1 97.69 140 VAL B N 1
ATOM 3913 C CA . VAL B 1 140 ? 9.961 15.297 2.393 1 97.69 140 VAL B CA 1
ATOM 3914 C C . VAL B 1 140 ? 8.93 14.969 3.469 1 97.69 140 VAL B C 1
ATOM 3916 O O . VAL B 1 140 ? 7.754 14.766 3.164 1 97.69 140 VAL B O 1
ATOM 3919 N N . ARG B 1 141 ? 9.406 14.844 4.641 1 98.19 141 ARG B N 1
ATOM 3920 C CA . ARG B 1 141 ? 8.492 14.617 5.758 1 98.19 141 ARG B CA 1
ATOM 3921 C C . ARG B 1 141 ? 8.234 15.906 6.523 1 98.19 141 ARG B C 1
ATOM 3923 O O . ARG B 1 141 ? 9.164 16.656 6.812 1 98.19 141 ARG B O 1
ATOM 3930 N N . LEU B 1 142 ? 7.012 16.188 6.758 1 98.62 142 LEU B N 1
ATOM 3931 C CA . LEU B 1 142 ? 6.602 17.297 7.602 1 98.62 142 LEU B CA 1
ATOM 3932 C C . LEU B 1 142 ? 6.062 16.797 8.938 1 98.62 142 LEU B C 1
ATOM 3934 O O . LEU B 1 142 ? 5.156 15.969 8.977 1 98.62 142 LEU B O 1
ATOM 3938 N N . ASP B 1 143 ? 6.668 17.281 9.992 1 97.62 143 ASP B N 1
ATOM 3939 C CA . ASP B 1 143 ? 6.16 17.031 11.336 1 97.62 143 ASP B CA 1
ATOM 3940 C C . ASP B 1 143 ? 5.535 18.297 11.93 1 97.62 143 ASP B C 1
ATOM 3942 O O . ASP B 1 143 ? 6.215 19.312 12.086 1 97.62 143 ASP B O 1
ATOM 3946 N N . PHE B 1 144 ? 4.277 18.172 12.219 1 98 144 PHE B N 1
ATOM 3947 C CA . PHE B 1 144 ? 3.592 19.312 12.82 1 98 144 PHE B CA 1
ATOM 3948 C C . PHE B 1 144 ? 3.809 19.344 14.328 1 98 144 PHE B C 1
ATOM 3950 O O . PHE B 1 144 ? 2.963 18.875 15.086 1 98 144 PHE B O 1
ATOM 3957 N N . LEU B 1 145 ? 4.852 20 14.719 1 95.62 145 LEU B N 1
ATOM 3958 C CA . LEU B 1 145 ? 5.188 20.062 16.141 1 95.62 145 LEU B CA 1
ATOM 3959 C C . LEU B 1 145 ? 4.223 20.984 16.891 1 95.62 145 LEU B C 1
ATOM 3961 O O . LEU B 1 145 ? 3.898 20.734 18.047 1 95.62 145 LEU B O 1
ATOM 3965 N N . ASP B 1 146 ? 3.861 22 16.281 1 95.62 146 ASP B N 1
ATOM 3966 C CA . ASP B 1 146 ? 2.818 22.953 16.656 1 95.62 146 ASP B CA 1
ATOM 3967 C C . ASP B 1 146 ? 2.047 23.438 15.438 1 95.62 146 ASP B C 1
ATOM 3969 O O . ASP B 1 146 ? 2.646 23.844 14.438 1 95.62 146 ASP B O 1
ATOM 3973 N N . PHE B 1 147 ? 0.78 23.312 15.523 1 96.88 147 PHE B N 1
ATOM 3974 C CA . PHE B 1 147 ? -0.002 23.766 14.375 1 96.88 147 PHE B CA 1
ATOM 3975 C C . PHE B 1 147 ? -1.437 24.078 14.789 1 96.88 147 PHE B C 1
ATOM 3977 O O . PHE B 1 147 ? -2.256 23.172 14.93 1 96.88 147 PHE B O 1
ATOM 3984 N N . SER B 1 148 ? -1.704 25.25 14.961 1 94.75 148 SER B N 1
ATOM 3985 C CA . SER B 1 148 ? -3.025 25.75 15.336 1 94.75 148 SER B CA 1
ATOM 3986 C C . SER B 1 148 ? -3.371 27.031 14.578 1 94.75 148 SER B C 1
ATOM 3988 O O . SER B 1 148 ? -2.832 28.094 14.875 1 94.75 148 SER B O 1
ATOM 3990 N N . ILE B 1 149 ? -4.184 26.859 13.562 1 94.56 149 ILE B N 1
ATOM 3991 C CA . ILE B 1 149 ? -4.684 28 12.812 1 94.56 149 ILE B CA 1
ATOM 3992 C C . ILE B 1 149 ? -6.211 27.984 12.812 1 94.56 149 ILE B C 1
ATOM 3994 O O . ILE B 1 149 ? -6.832 27.25 13.578 1 94.56 149 ILE B O 1
ATOM 3998 N N . ALA B 1 150 ? -6.828 28.875 12.039 1 92.56 150 ALA B N 1
ATOM 3999 C CA . ALA B 1 150 ? -8.281 28.984 12.094 1 92.56 150 ALA B CA 1
ATOM 4000 C C . ALA B 1 150 ? -8.945 27.672 11.695 1 92.56 150 ALA B C 1
ATOM 4002 O O . ALA B 1 150 ? -8.508 27 10.758 1 92.56 150 ALA B O 1
ATOM 4003 N N . ASN B 1 151 ? -9.992 27.344 12.383 1 92.31 151 ASN B N 1
ATOM 4004 C CA . ASN B 1 151 ? -10.758 26.141 12.109 1 92.31 151 ASN B CA 1
ATOM 4005 C C . ASN B 1 151 ? -11.469 26.219 10.758 1 92.31 151 ASN B C 1
ATOM 4007 O O . ASN B 1 151 ? -11.711 27.312 10.242 1 92.31 151 ASN B O 1
ATOM 4011 N N . PRO B 1 152 ? -11.766 25.031 10.266 1 93.44 152 PRO B N 1
ATOM 4012 C CA . PRO B 1 152 ? -12.57 25.031 9.039 1 93.44 152 PRO B CA 1
ATOM 4013 C C . PRO B 1 152 ? -14.016 25.469 9.289 1 93.44 152 PRO B C 1
ATOM 4015 O O . PRO B 1 152 ? -14.484 25.438 10.43 1 93.44 152 PRO B O 1
ATOM 4018 N N . THR B 1 153 ? -14.617 26 8.219 1 91.94 153 THR B N 1
ATOM 4019 C CA . THR B 1 153 ? -16.062 26.203 8.219 1 91.94 153 THR B CA 1
ATOM 4020 C C . THR B 1 153 ? -16.766 25.125 7.422 1 91.94 153 THR B C 1
ATOM 4022 O O . THR B 1 153 ? -16.625 25.031 6.199 1 91.94 153 THR B O 1
ATOM 4025 N N . ASP B 1 154 ? -17.516 24.281 8.094 1 89.75 154 ASP B N 1
ATOM 4026 C CA . ASP B 1 154 ? -18.234 23.172 7.477 1 89.75 154 ASP B CA 1
ATOM 4027 C C . ASP B 1 154 ? -17.297 22.281 6.66 1 89.75 154 ASP B C 1
ATOM 4029 O O . ASP B 1 154 ? -17.578 21.969 5.504 1 89.75 154 ASP B O 1
ATOM 4033 N N . GLY B 1 155 ? -16.109 22.109 7.242 1 93.56 155 GLY B N 1
ATOM 4034 C CA . GLY B 1 155 ? -15.156 21.188 6.641 1 93.56 155 GLY B CA 1
ATOM 4035 C C . GLY B 1 155 ? -14.258 21.859 5.617 1 93.56 155 GLY B C 1
ATOM 4036 O O . GLY B 1 155 ? -13.32 21.234 5.113 1 93.56 155 GLY B O 1
ATOM 4037 N N . ASP B 1 156 ? -14.484 23.172 5.27 1 95.44 156 ASP B N 1
ATOM 4038 C CA . ASP B 1 156 ? -13.695 23.859 4.262 1 95.44 156 ASP B CA 1
ATOM 4039 C C . ASP B 1 156 ? -12.789 24.906 4.902 1 95.44 156 ASP B C 1
ATOM 4041 O O . ASP B 1 156 ? -13.211 25.641 5.805 1 95.44 156 ASP B O 1
ATOM 4045 N N . CYS B 1 157 ? -11.57 24.922 4.457 1 95.88 157 CYS B N 1
ATOM 4046 C CA . CYS B 1 157 ? -10.609 25.906 4.949 1 95.88 157 CYS B CA 1
ATOM 4047 C C . CYS B 1 157 ? -10.836 27.266 4.293 1 95.88 157 CYS B C 1
ATOM 4049 O O . CYS B 1 157 ? -10.062 27.672 3.418 1 95.88 157 CYS B O 1
ATOM 4051 N N . LEU B 1 158 ? -11.75 28.031 4.789 1 93.94 158 LEU B N 1
ATOM 4052 C CA . LEU B 1 158 ? -12.164 29.266 4.125 1 93.94 158 LEU B CA 1
ATOM 4053 C C . LEU B 1 158 ? -11.289 30.438 4.562 1 93.94 158 LEU B C 1
ATOM 4055 O O . LEU B 1 158 ? -11.055 31.375 3.789 1 93.94 158 LEU B O 1
ATOM 4059 N N . ASP B 1 159 ? -10.773 30.438 5.805 1 93.06 159 ASP B N 1
ATOM 4060 C CA . ASP B 1 159 ? -9.961 31.531 6.344 1 93.06 159 ASP B CA 1
ATOM 4061 C C . ASP B 1 159 ? -8.477 31.188 6.277 1 93.06 159 ASP B C 1
ATOM 4063 O O . ASP B 1 159 ? -7.785 31.562 5.328 1 93.06 159 ASP B O 1
ATOM 4067 N N . ASP B 1 160 ? -8.117 30.297 7.219 1 94.94 160 ASP B N 1
ATOM 4068 C CA . ASP B 1 160 ? -6.711 29.891 7.211 1 94.94 160 ASP B CA 1
ATOM 4069 C C . ASP B 1 160 ? -6.508 28.625 6.363 1 94.94 160 ASP B C 1
ATOM 4071 O O . ASP B 1 160 ? -7.395 27.781 6.281 1 94.94 160 ASP B O 1
ATOM 4075 N N . ARG B 1 161 ? -5.332 28.562 5.73 1 97 161 ARG B N 1
ATOM 4076 C CA . ARG B 1 161 ? -5.008 27.422 4.891 1 97 161 ARG B CA 1
ATOM 4077 C C . ARG B 1 161 ? -3.518 27.094 4.945 1 97 161 ARG B C 1
ATOM 4079 O O . ARG B 1 161 ? -2.686 28.016 4.961 1 97 161 ARG B O 1
ATOM 4086 N N . PHE B 1 162 ? -3.26 25.859 5.02 1 98.38 162 PHE B N 1
ATOM 4087 C CA . PHE B 1 162 ? -1.925 25.344 4.734 1 98.38 162 PHE B CA 1
ATOM 4088 C C . PHE B 1 162 ? -1.906 24.578 3.412 1 98.38 162 PHE B C 1
ATOM 4090 O O . PHE B 1 162 ? -2.66 23.625 3.227 1 98.38 162 PHE B O 1
ATOM 4097 N N . ASN B 1 163 ? -1.021 25.016 2.504 1 98.12 163 ASN B N 1
ATOM 4098 C CA . ASN B 1 163 ? -0.916 24.438 1.168 1 98.12 163 ASN B CA 1
ATOM 4099 C C . ASN B 1 163 ? 0.523 24.062 0.833 1 98.12 163 ASN B C 1
ATOM 4101 O O . ASN B 1 163 ? 1.463 24.734 1.254 1 98.12 163 ASN B O 1
ATOM 4105 N N . VAL B 1 164 ? 0.6 23.016 0.064 1 98.44 164 VAL B N 1
ATOM 4106 C CA . VAL B 1 164 ? 1.9 22.562 -0.413 1 98.44 164 VAL B CA 1
ATOM 4107 C C . VAL B 1 164 ? 1.901 22.5 -1.938 1 98.44 164 VAL B C 1
ATOM 4109 O O . VAL B 1 164 ? 0.944 22.016 -2.549 1 98.44 164 VAL B O 1
ATOM 4112 N N . GLN B 1 165 ? 2.926 23.016 -2.523 1 97.25 165 GLN B N 1
ATOM 4113 C CA . GLN B 1 165 ? 3.123 22.953 -3.967 1 97.25 165 GLN B CA 1
ATOM 4114 C C . GLN B 1 165 ? 4.477 22.328 -4.309 1 97.25 165 GLN B C 1
ATOM 4116 O O . GLN B 1 165 ? 5.379 22.297 -3.469 1 97.25 165 GLN B O 1
ATOM 4121 N N . GLY B 1 166 ? 4.586 21.781 -5.504 1 96.69 166 GLY B N 1
ATOM 4122 C CA . GLY B 1 166 ? 5.859 21.266 -5.984 1 96.69 166 GLY B CA 1
ATOM 4123 C C . GLY B 1 166 ? 6.062 19.797 -5.699 1 96.69 166 GLY B C 1
ATOM 4124 O O . GLY B 1 166 ? 7.195 19.312 -5.695 1 96.69 166 GLY B O 1
ATOM 4125 N N . THR B 1 167 ? 5.012 19.094 -5.402 1 96.94 167 THR B N 1
ATOM 4126 C CA . THR B 1 167 ? 5.07 17.656 -5.16 1 96.94 167 THR B CA 1
ATOM 4127 C C . THR B 1 167 ? 4.656 16.875 -6.406 1 96.94 167 THR B C 1
ATOM 4129 O O . THR B 1 167 ? 4.238 17.469 -7.402 1 96.94 167 THR B O 1
ATOM 4132 N N . ASN B 1 168 ? 4.859 15.562 -6.363 1 97.12 168 ASN B N 1
ATOM 4133 C CA . ASN B 1 168 ? 4.402 14.742 -7.477 1 97.12 168 ASN B CA 1
ATOM 4134 C C . ASN B 1 168 ? 2.92 14.961 -7.77 1 97.12 168 ASN B C 1
ATOM 4136 O O . ASN B 1 168 ? 2.1 14.984 -6.848 1 97.12 168 ASN B O 1
ATOM 4140 N N . ILE B 1 169 ? 2.592 15.07 -8.992 1 95.88 169 ILE B N 1
ATOM 4141 C CA . ILE B 1 169 ? 1.217 15.383 -9.359 1 95.88 169 ILE B CA 1
ATOM 4142 C C . ILE B 1 169 ? 0.304 14.211 -9.008 1 95.88 169 ILE B C 1
ATOM 4144 O O . ILE B 1 169 ? -0.893 14.391 -8.781 1 95.88 169 ILE B O 1
ATOM 4148 N N . ASN B 1 170 ? 0.825 12.992 -9 1 96.5 170 ASN B N 1
ATOM 4149 C CA . ASN B 1 170 ? 0.005 11.812 -8.719 1 96.5 170 ASN B CA 1
ATOM 4150 C C . ASN B 1 170 ? -0.04 11.508 -7.223 1 96.5 170 ASN B C 1
ATOM 4152 O O . ASN B 1 170 ? -0.466 10.422 -6.82 1 96.5 170 ASN B O 1
ATOM 4156 N N . ALA B 1 171 ? 0.505 12.336 -6.43 1 95.94 171 ALA B N 1
ATOM 4157 C CA . ALA B 1 171 ? 0.396 12.297 -4.973 1 95.94 171 ALA B CA 1
ATOM 4158 C C . ALA B 1 171 ? -0.109 13.625 -4.426 1 95.94 171 ALA B C 1
ATOM 4160 O O . ALA B 1 171 ? 0.608 14.32 -3.695 1 95.94 171 ALA B O 1
ATOM 4161 N N . PRO B 1 172 ? -1.3 13.891 -4.668 1 94.88 172 PRO B N 1
ATOM 4162 C CA . PRO B 1 172 ? -1.832 15.195 -4.277 1 94.88 172 PRO B CA 1
ATOM 4163 C C . PRO B 1 172 ? -1.868 15.391 -2.764 1 94.88 172 PRO B C 1
ATOM 4165 O O . PRO B 1 172 ? -2.141 14.445 -2.021 1 94.88 172 PRO B O 1
ATOM 4168 N N . VAL B 1 173 ? -1.613 16.625 -2.367 1 97.31 173 VAL B N 1
ATOM 4169 C CA . VAL B 1 173 ? -1.64 17.016 -0.96 1 97.31 173 VAL B CA 1
ATOM 4170 C C . VAL B 1 173 ? -2.863 17.891 -0.688 1 97.31 173 VAL B C 1
ATOM 4172 O O . VAL B 1 173 ? -3.045 18.922 -1.323 1 97.31 173 VAL B O 1
ATOM 4175 N N . PRO B 1 174 ? -3.676 17.438 0.24 1 97.56 174 PRO B N 1
ATOM 4176 C CA . PRO B 1 174 ? -4.859 18.25 0.529 1 97.56 174 PRO B CA 1
ATOM 4177 C C . PRO B 1 174 ? -4.52 19.547 1.276 1 97.56 174 PRO B C 1
ATOM 4179 O O . PRO B 1 174 ? -3.508 19.609 1.979 1 97.56 174 PRO B O 1
ATOM 4182 N N . THR B 1 175 ? -5.383 20.531 1.065 1 97.81 175 THR B N 1
ATOM 4183 C CA . THR B 1 175 ? -5.309 21.75 1.878 1 97.81 175 THR B CA 1
ATOM 4184 C C . THR B 1 175 ? -5.727 21.453 3.316 1 97.81 175 THR B C 1
ATOM 4186 O O . THR B 1 175 ? -6.75 20.812 3.555 1 97.81 175 THR B O 1
ATOM 4189 N N . LEU B 1 176 ? -4.926 21.891 4.27 1 98.25 176 LEU B N 1
ATOM 4190 C CA . LEU B 1 176 ? -5.23 21.641 5.672 1 98.25 176 LEU B CA 1
ATOM 4191 C C . LEU B 1 176 ? -5.488 22.938 6.426 1 98.25 176 LEU B C 1
ATOM 4193 O O . LEU B 1 176 ? -5.039 24 6.004 1 98.25 176 LEU B O 1
ATOM 4197 N N . CYS B 1 177 ? -6.203 22.891 7.449 1 96.81 177 CYS B N 1
ATOM 4198 C CA . CYS B 1 177 ? -6.414 23.953 8.414 1 96.81 177 CYS B CA 1
ATOM 4199 C C . CYS B 1 177 ? -6.793 23.406 9.781 1 96.81 177 CYS B C 1
ATOM 4201 O O . CYS B 1 177 ? -6.707 22.188 10.008 1 96.81 177 CYS B O 1
ATOM 4203 N N . GLY B 1 178 ? -6.961 24.266 10.711 1 95 178 GLY B N 1
ATOM 4204 C CA . GLY B 1 178 ? -7.398 23.859 12.039 1 95 178 GLY B CA 1
ATOM 4205 C C . GLY B 1 178 ? -6.25 23.469 12.945 1 95 178 GLY B C 1
ATOM 4206 O O . GLY B 1 178 ? -5.199 24.109 12.945 1 95 178 GLY B O 1
ATOM 4207 N N . ARG B 1 179 ? -6.527 22.484 13.797 1 94.62 179 ARG B N 1
ATOM 4208 C CA . ARG B 1 179 ? -5.574 22.031 14.797 1 94.62 179 ARG B CA 1
ATOM 4209 C C . ARG B 1 179 ? -4.98 20.672 14.406 1 94.62 179 ARG B C 1
ATOM 4211 O O . ARG B 1 179 ? -5.699 19.672 14.336 1 94.62 179 ARG B O 1
ATOM 4218 N N . ASN B 1 180 ? -3.654 20.656 14.195 1 96.81 180 ASN B N 1
ATOM 4219 C CA . ASN B 1 180 ? -3.039 19.438 13.711 1 96.81 180 ASN B CA 1
ATOM 4220 C C . ASN B 1 180 ? -1.711 19.156 14.414 1 96.81 180 ASN B C 1
ATOM 4222 O O . ASN B 1 180 ? -0.861 18.438 13.883 1 96.81 180 ASN B O 1
ATOM 4226 N N . THR B 1 181 ? -1.537 19.781 15.578 1 96 181 THR B N 1
ATOM 4227 C CA . THR B 1 181 ? -0.325 19.531 16.344 1 96 181 THR B CA 1
ATOM 4228 C C . THR B 1 181 ? -0.149 18.031 16.609 1 96 181 THR B C 1
ATOM 4230 O O . THR B 1 181 ? -1.096 17.359 17 1 96 181 THR B O 1
ATOM 4233 N N . GLY B 1 182 ? 1.059 17.516 16.297 1 95.25 182 GLY B N 1
ATOM 4234 C CA . GLY B 1 182 ? 1.353 16.109 16.531 1 95.25 182 GLY B CA 1
ATOM 4235 C C . GLY B 1 182 ? 1.17 15.25 15.297 1 95.25 182 GLY B C 1
ATOM 4236 O O . GLY B 1 182 ? 1.582 14.086 15.273 1 95.25 182 GLY B O 1
ATOM 4237 N N . GLN B 1 183 ? 0.602 15.766 14.25 1 97.56 183 GLN B N 1
ATOM 4238 C CA . GLN B 1 183 ? 0.411 15.047 13 1 97.56 183 GLN B CA 1
ATOM 4239 C C . GLN B 1 183 ? 1.676 15.086 12.141 1 97.56 183 GLN B C 1
ATOM 4241 O O . GLN B 1 183 ? 2.607 15.836 12.438 1 97.56 183 GLN B O 1
ATOM 4246 N N . HIS B 1 184 ? 1.733 14.227 11.125 1 98.25 184 HIS B N 1
ATOM 4247 C CA . HIS B 1 184 ? 2.812 14.258 10.148 1 98.25 184 HIS B CA 1
ATOM 4248 C C . HIS B 1 184 ? 2.291 13.945 8.742 1 98.25 184 HIS B C 1
ATOM 4250 O O . HIS B 1 184 ? 1.159 13.484 8.586 1 98.25 184 HIS B O 1
ATOM 4256 N N . MET B 1 185 ? 3.037 14.211 7.766 1 98.31 185 MET B N 1
ATOM 4257 C CA . MET B 1 185 ? 2.705 13.836 6.395 1 98.31 185 MET B CA 1
ATOM 4258 C C . MET B 1 185 ? 3.971 13.633 5.562 1 98.31 185 MET B C 1
ATOM 4260 O O . MET B 1 185 ? 5.02 14.203 5.879 1 98.31 185 MET B O 1
ATOM 4264 N N . TYR B 1 186 ? 3.902 12.844 4.586 1 98.69 186 TYR B N 1
ATOM 4265 C CA . TYR B 1 186 ? 4.961 12.578 3.619 1 98.69 186 TYR B CA 1
ATOM 4266 C C . TYR B 1 186 ? 4.617 13.172 2.258 1 98.69 186 TYR B C 1
ATOM 4268 O O . TYR B 1 186 ? 3.5 13 1.763 1 98.69 186 TYR B O 1
ATOM 4276 N N . LEU B 1 187 ? 5.574 13.875 1.71 1 98.38 187 LEU B N 1
ATOM 4277 C CA . LEU B 1 187 ? 5.449 14.445 0.375 1 98.38 187 LEU B CA 1
ATOM 4278 C C . LEU B 1 187 ? 6.336 13.711 -0.622 1 98.38 187 LEU B C 1
ATOM 4280 O O . LEU B 1 187 ? 7.555 13.656 -0.454 1 98.38 187 LEU B O 1
ATOM 4284 N N . ASP B 1 188 ? 5.715 13.125 -1.651 1 97.75 188 ASP B N 1
ATOM 4285 C CA . ASP B 1 188 ? 6.5 12.531 -2.729 1 97.75 188 ASP B CA 1
ATOM 4286 C C . ASP B 1 188 ? 7.008 13.594 -3.693 1 97.75 188 ASP B C 1
ATOM 4288 O O . ASP B 1 188 ? 6.223 14.375 -4.234 1 97.75 188 ASP B O 1
ATOM 4292 N N . VAL B 1 189 ? 8.375 13.578 -3.908 1 97.06 189 VAL B N 1
ATOM 4293 C CA . VAL B 1 189 ? 8.938 14.656 -4.707 1 97.06 189 VAL B CA 1
ATOM 4294 C C . VAL B 1 189 ? 9.953 14.094 -5.695 1 97.06 189 VAL B C 1
ATOM 4296 O O . VAL B 1 189 ? 10.758 14.836 -6.262 1 97.06 189 VAL B O 1
ATOM 4299 N N . ASP B 1 190 ? 9.945 12.828 -5.953 1 93.44 190 ASP B N 1
ATOM 4300 C CA . ASP B 1 190 ? 10.992 12.172 -6.738 1 93.44 190 ASP B CA 1
ATOM 4301 C C . ASP B 1 190 ? 10.781 12.406 -8.234 1 93.44 190 ASP B C 1
ATOM 4303 O O . ASP B 1 190 ? 11.703 12.234 -9.031 1 93.44 190 ASP B O 1
ATOM 4307 N N . ASN B 1 191 ? 9.641 12.836 -8.625 1 92.19 191 ASN B N 1
ATOM 4308 C CA . ASN B 1 191 ? 9.375 13.031 -10.047 1 92.19 191 ASN B CA 1
ATOM 4309 C C . ASN B 1 191 ? 9.188 14.508 -10.383 1 92.19 191 ASN B C 1
ATOM 4311 O O . ASN B 1 191 ? 8.547 14.852 -11.375 1 92.19 191 ASN B O 1
ATOM 4315 N N . THR B 1 192 ? 9.648 15.336 -9.531 1 89.88 192 THR B N 1
ATOM 4316 C CA . THR B 1 192 ? 9.555 16.781 -9.758 1 89.88 192 THR B CA 1
ATOM 4317 C C . THR B 1 192 ? 10.914 17.438 -9.531 1 89.88 192 THR B C 1
ATOM 4319 O O . THR B 1 192 ? 11.742 16.938 -8.781 1 89.88 192 THR B O 1
ATOM 4322 N N . ILE B 1 193 ? 11.055 18.578 -10.25 1 86.75 193 ILE B N 1
ATOM 4323 C CA . ILE B 1 193 ? 12.297 19.328 -10.102 1 86.75 193 ILE B CA 1
ATOM 4324 C C . ILE B 1 193 ? 12.008 20.688 -9.469 1 86.75 193 ILE B C 1
ATOM 4326 O O . ILE B 1 193 ? 12.922 21.375 -9.016 1 86.75 193 ILE B O 1
ATOM 4330 N N . SER B 1 194 ? 10.789 21.031 -9.414 1 90.94 194 SER B N 1
ATOM 4331 C CA . SER B 1 194 ? 10.391 22.328 -8.875 1 90.94 194 SER B CA 1
ATOM 4332 C C . SER B 1 194 ? 10.609 22.391 -7.367 1 90.94 194 SER B C 1
ATOM 4334 O O . SER B 1 194 ? 10.57 21.375 -6.684 1 90.94 194 SER B O 1
ATOM 4336 N N . PRO B 1 195 ? 10.891 23.625 -6.934 1 96.12 195 PRO B N 1
ATOM 4337 C CA . PRO B 1 195 ? 10.953 23.766 -5.48 1 96.12 195 PRO B CA 1
ATOM 4338 C C . PRO B 1 195 ? 9.625 23.438 -4.801 1 96.12 195 PRO B C 1
ATOM 4340 O O . PRO B 1 195 ? 8.562 23.531 -5.426 1 96.12 195 PRO B O 1
ATOM 4343 N N . ILE B 1 196 ? 9.773 23.016 -3.633 1 97.56 196 ILE B N 1
ATOM 4344 C CA . ILE B 1 196 ? 8.586 22.75 -2.828 1 97.56 196 ILE B CA 1
ATOM 4345 C C . ILE B 1 196 ? 8.203 24.016 -2.053 1 97.56 196 ILE B C 1
ATOM 4347 O O . ILE B 1 196 ? 9.055 24.625 -1.397 1 97.56 196 ILE B O 1
ATOM 4351 N N . LEU B 1 197 ? 7 24.453 -2.152 1 98.5 197 LEU B N 1
ATOM 4352 C CA . LEU B 1 197 ? 6.508 25.641 -1.451 1 98.5 197 LEU B CA 1
ATOM 4353 C C . LEU B 1 197 ? 5.535 25.25 -0.344 1 98.5 197 LEU B C 1
ATOM 4355 O O . LEU B 1 197 ? 4.52 24.594 -0.606 1 98.5 197 LEU B O 1
ATOM 4359 N N . LEU B 1 198 ? 5.871 25.547 0.83 1 98.69 198 LEU B N 1
ATOM 4360 C CA . LEU B 1 198 ? 4.965 25.453 1.969 1 98.69 198 LEU B CA 1
ATOM 4361 C C . LEU B 1 198 ? 4.367 26.812 2.309 1 98.69 198 LEU B C 1
ATOM 4363 O O . LEU B 1 198 ? 5.098 27.75 2.621 1 98.69 198 LEU B O 1
ATOM 4367 N N . THR B 1 199 ? 3.068 26.906 2.26 1 98.38 199 THR B N 1
ATOM 4368 C CA . THR B 1 199 ? 2.455 28.219 2.457 1 98.38 199 THR B CA 1
ATOM 4369 C C . THR B 1 199 ? 1.348 28.141 3.504 1 98.38 199 THR B C 1
ATOM 4371 O O . THR B 1 199 ? 0.433 27.328 3.391 1 98.38 199 THR B O 1
ATOM 4374 N N . VAL B 1 200 ? 1.466 28.953 4.516 1 97.19 200 VAL B N 1
ATOM 4375 C CA . VAL B 1 200 ? 0.372 29.203 5.453 1 97.19 200 VAL B CA 1
ATOM 4376 C C . VAL B 1 200 ? -0.273 30.547 5.164 1 97.19 200 VAL B C 1
ATOM 4378 O O . VAL B 1 200 ? 0.385 31.594 5.254 1 97.19 200 VAL B O 1
ATOM 4381 N N . SER B 1 201 ? -1.535 30.469 4.793 1 95.94 201 SER B N 1
ATOM 4382 C CA . SER B 1 201 ? -2.299 31.688 4.555 1 95.94 201 SER B CA 1
ATOM 4383 C C . SER B 1 201 ? -3.33 31.922 5.656 1 95.94 201 SER B C 1
ATOM 4385 O O . SER B 1 201 ? -4.055 31 6.035 1 95.94 201 SER B O 1
ATOM 4387 N N . THR B 1 202 ? -3.344 33.094 6.18 1 93.5 202 THR B N 1
ATOM 4388 C CA . THR B 1 202 ? -4.285 33.438 7.246 1 93.5 202 THR B CA 1
ATOM 4389 C C . THR B 1 202 ? -5.195 34.594 6.828 1 93.5 202 THR B C 1
ATOM 4391 O O . THR B 1 202 ? -4.793 35.438 6.055 1 93.5 202 THR B O 1
ATOM 4394 N N . ARG B 1 203 ? -6.398 34.438 7.246 1 90.31 203 ARG B N 1
ATOM 4395 C CA . ARG B 1 203 ? -7.371 35.5 6.996 1 90.31 203 ARG B CA 1
ATOM 4396 C C . ARG B 1 203 ? -8.234 35.75 8.227 1 90.31 203 ARG B C 1
ATOM 4398 O O . ARG B 1 203 ? -8.672 34.812 8.891 1 90.31 203 ARG B O 1
ATOM 4405 N N . GLY B 1 204 ? -8.461 37 8.508 1 85.25 204 GLY B N 1
ATOM 4406 C CA . GLY B 1 204 ? -9.367 37.375 9.586 1 85.25 204 GLY B CA 1
ATOM 4407 C C . GLY B 1 204 ? -8.703 37.406 10.945 1 85.25 204 GLY B C 1
ATOM 4408 O O . GLY B 1 204 ? -7.473 37.375 11.047 1 85.25 204 GLY B O 1
ATOM 4409 N N . LEU B 1 205 ? -9.531 37.531 12.016 1 82.25 205 LEU B N 1
ATOM 4410 C CA . LEU B 1 205 ? -9.039 37.656 13.383 1 82.25 205 LEU B CA 1
ATOM 4411 C C . LEU B 1 205 ? -8.773 36.312 14.008 1 82.25 205 LEU B C 1
ATOM 4413 O O . LEU B 1 205 ? -9.461 35.344 13.703 1 82.25 205 LEU B O 1
ATOM 4417 N N . GLY B 1 206 ? -7.684 36.219 14.734 1 86.06 206 GLY B N 1
ATOM 4418 C CA . GLY B 1 206 ? -7.418 35 15.492 1 86.06 206 GLY B CA 1
ATOM 4419 C C . GLY B 1 206 ? -5.945 34.781 15.797 1 86.06 206 GLY B C 1
ATOM 4420 O O . GLY B 1 206 ? -5.086 35.438 15.203 1 86.06 206 GLY B O 1
ATOM 4421 N N . ARG B 1 207 ? -5.703 34.031 16.75 1 89 207 ARG B N 1
ATOM 4422 C CA . ARG B 1 207 ? -4.344 33.656 17.109 1 89 207 ARG B CA 1
ATOM 4423 C C . ARG B 1 207 ? -3.916 32.406 16.375 1 89 207 ARG B C 1
ATOM 4425 O O . ARG B 1 207 ? -4.637 31.391 16.375 1 89 207 ARG B O 1
ATOM 4432 N N . ARG B 1 208 ? -2.779 32.531 15.75 1 93.19 208 ARG B N 1
ATOM 4433 C CA . ARG B 1 208 ? -2.264 31.406 14.977 1 93.19 208 ARG B CA 1
ATOM 4434 C C . ARG B 1 208 ? -0.843 31.062 15.406 1 93.19 208 ARG B C 1
ATOM 4436 O O . ARG B 1 208 ? -0.028 31.938 15.664 1 93.19 208 ARG B O 1
ATOM 4443 N N . THR B 1 209 ? -0.541 29.828 15.516 1 94.94 209 THR B N 1
ATOM 4444 C CA . THR B 1 209 ? 0.816 29.344 15.758 1 94.94 209 THR B CA 1
ATOM 4445 C C . THR B 1 209 ? 1.12 28.125 14.898 1 94.94 209 THR B C 1
ATOM 4447 O O . THR B 1 209 ? 0.252 27.266 14.695 1 94.94 209 THR B O 1
ATOM 4450 N N . TRP B 1 210 ? 2.338 28.062 14.383 1 96.19 210 TRP B N 1
ATOM 4451 C CA . TRP B 1 210 ? 2.762 26.828 13.727 1 96.19 210 TRP B CA 1
ATOM 4452 C C . TRP B 1 210 ? 4.273 26.641 13.836 1 96.19 210 TRP B C 1
ATOM 4454 O O . TRP B 1 210 ? 5.02 27.625 13.93 1 96.19 210 TRP B O 1
ATOM 4464 N N . ASN B 1 211 ? 4.688 25.5 13.953 1 96.44 211 ASN B N 1
ATOM 4465 C CA . ASN B 1 211 ? 6.043 24.969 13.883 1 96.44 211 ASN B CA 1
ATOM 4466 C C . ASN B 1 211 ? 6.086 23.609 13.172 1 96.44 211 ASN B C 1
ATOM 4468 O O . ASN B 1 211 ? 5.719 22.594 13.75 1 96.44 211 ASN B O 1
ATOM 4472 N N . ILE B 1 212 ? 6.484 23.625 11.922 1 97.94 212 ILE B N 1
ATOM 4473 C CA . ILE B 1 212 ? 6.543 22.438 11.086 1 97.94 212 ILE B CA 1
ATOM 4474 C C . ILE B 1 212 ? 8 22.047 10.836 1 97.94 212 ILE B C 1
ATOM 4476 O O . ILE B 1 212 ? 8.758 22.812 10.234 1 97.94 212 ILE B O 1
ATOM 4480 N N . ARG B 1 213 ? 8.383 20.953 11.305 1 96.06 213 ARG B N 1
ATOM 4481 C CA . ARG B 1 213 ? 9.727 20.469 11.016 1 96.06 213 ARG B CA 1
ATOM 4482 C C . ARG B 1 213 ? 9.781 19.781 9.656 1 96.06 213 ARG B C 1
ATOM 4484 O O . ARG B 1 213 ? 8.984 18.875 9.367 1 96.06 213 ARG B O 1
ATOM 4491 N N . VAL B 1 214 ? 10.734 20.156 8.875 1 96.81 214 VAL B N 1
ATOM 4492 C CA . VAL B 1 214 ? 10.883 19.656 7.512 1 96.81 214 VAL B CA 1
ATOM 4493 C C . VAL B 1 214 ? 12.125 18.781 7.422 1 96.81 214 VAL B C 1
ATOM 4495 O O . VAL B 1 214 ? 13.234 19.219 7.719 1 96.81 214 VAL B O 1
ATOM 4498 N N . SER B 1 215 ? 11.93 17.547 6.961 1 94.31 215 SER B N 1
ATOM 4499 C CA . SER B 1 215 ? 13.031 16.609 6.805 1 94.31 215 SER B CA 1
ATOM 4500 C C . SER B 1 215 ? 13.086 16.031 5.391 1 94.31 215 SER B C 1
ATOM 4502 O O . SER B 1 215 ? 12.086 15.523 4.883 1 94.31 215 SER B O 1
ATOM 4504 N N . TYR B 1 216 ? 14.258 16.125 4.801 1 94.44 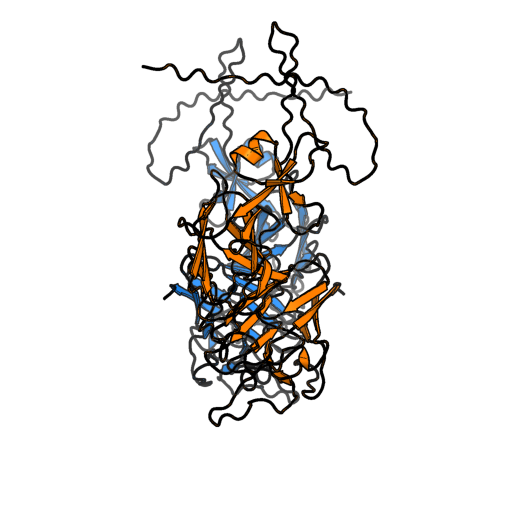216 TYR B N 1
ATOM 4505 C CA . TYR B 1 216 ? 14.461 15.5 3.5 1 94.44 216 TYR B CA 1
ATOM 4506 C C . TYR B 1 216 ? 14.75 14.008 3.656 1 94.44 216 TYR B C 1
ATOM 4508 O O . TYR B 1 216 ? 15.477 13.602 4.566 1 94.44 216 TYR B O 1
ATOM 4516 N N . ILE B 1 217 ? 14.148 13.242 2.768 1 95.12 217 ILE B N 1
ATOM 4517 C CA . ILE B 1 217 ? 14.359 11.797 2.805 1 95.12 217 ILE B CA 1
ATOM 4518 C C . ILE B 1 217 ? 14.938 11.328 1.472 1 95.12 217 ILE B C 1
ATOM 4520 O O . ILE B 1 217 ? 14.297 11.477 0.426 1 95.12 217 ILE B O 1
ATOM 4524 N N . GLU B 1 218 ? 16.078 10.719 1.625 1 92.69 218 GLU B N 1
ATOM 4525 C CA . GLU B 1 218 ? 16.75 10.188 0.437 1 92.69 218 GLU B CA 1
ATOM 4526 C C . GLU B 1 218 ? 16.047 8.93 -0.07 1 92.69 218 GLU B C 1
ATOM 4528 O O . GLU B 1 218 ? 15.391 8.227 0.699 1 92.69 218 GLU B O 1
ATOM 4533 N N . CYS B 1 219 ? 16.281 8.586 -1.343 1 89.81 219 CYS B N 1
ATOM 4534 C CA . CYS B 1 219 ? 15.617 7.465 -1.994 1 89.81 219 CYS B CA 1
ATOM 4535 C C . CYS B 1 219 ? 16.016 6.145 -1.34 1 89.81 219 CYS B C 1
ATOM 4537 O O . CYS B 1 219 ? 15.203 5.223 -1.253 1 89.81 219 CYS B O 1
ATOM 4539 N N . GLY B 1 220 ? 17.156 6.047 -0.906 1 84.56 220 GLY B N 1
ATOM 4540 C CA . GLY B 1 220 ? 17.625 4.805 -0.307 1 84.56 220 GLY B CA 1
ATOM 4541 C C . GLY B 1 220 ? 17.484 4.785 1.204 1 84.56 220 GLY B C 1
ATOM 4542 O O . GLY B 1 220 ? 17.969 3.855 1.861 1 84.56 220 GLY B O 1
ATOM 4543 N N . SER B 1 221 ? 16.797 5.785 1.74 1 87.5 221 SER B N 1
ATOM 4544 C CA . SER B 1 221 ? 16.688 5.902 3.191 1 87.5 221 SER B CA 1
ATOM 4545 C C . SER B 1 221 ? 15.695 4.887 3.754 1 87.5 221 SER B C 1
ATOM 4547 O O . SER B 1 221 ? 14.625 4.676 3.184 1 87.5 221 SER B O 1
ATOM 4549 N N . PRO B 1 222 ? 16 4.246 4.867 1 83.56 222 PRO B N 1
ATOM 4550 C CA . PRO B 1 222 ? 15.062 3.328 5.52 1 83.56 222 PRO B CA 1
ATOM 4551 C C . PRO B 1 222 ? 13.859 4.047 6.113 1 83.56 222 PRO B C 1
ATOM 4553 O O . PRO B 1 222 ? 12.859 3.404 6.453 1 83.56 222 PRO B O 1
ATOM 4556 N N . SER B 1 223 ? 13.961 5.32 6.227 1 88.81 223 SER B N 1
ATOM 4557 C CA . SER B 1 223 ? 12.867 6.082 6.812 1 88.81 223 SER B CA 1
ATOM 4558 C C . SER B 1 223 ? 11.844 6.488 5.754 1 88.81 223 SER B C 1
ATOM 4560 O O . SER B 1 223 ? 10.812 7.082 6.074 1 88.81 223 SER B O 1
ATOM 4562 N N . ARG B 1 224 ? 12.18 6.148 4.57 1 93.62 224 ARG B N 1
ATOM 4563 C CA . ARG B 1 224 ? 11.266 6.477 3.482 1 93.62 224 ARG B CA 1
ATOM 4564 C C . ARG B 1 224 ? 9.961 5.699 3.609 1 93.62 224 ARG B C 1
ATOM 4566 O O . ARG B 1 224 ? 9.977 4.5 3.906 1 93.62 224 ARG B O 1
ATOM 4573 N N . ALA B 1 225 ? 8.844 6.363 3.471 1 97.06 225 ALA B N 1
ATOM 4574 C CA . ALA B 1 225 ? 7.543 5.715 3.391 1 97.06 225 ALA B CA 1
ATOM 4575 C C . ALA B 1 225 ? 7.301 5.137 1.998 1 97.06 225 ALA B C 1
ATOM 4577 O O . ALA B 1 225 ? 7.914 5.574 1.022 1 97.06 225 ALA B O 1
ATOM 4578 N N . PRO B 1 226 ? 6.426 4.07 1.983 1 95.88 226 PRO B N 1
ATOM 4579 C CA . PRO B 1 226 ? 6.039 3.645 0.636 1 95.88 226 PRO B CA 1
ATOM 4580 C C . PRO B 1 226 ? 5.426 4.773 -0.188 1 95.88 226 PRO B C 1
ATOM 4582 O O . PRO B 1 226 ? 4.781 5.668 0.366 1 95.88 226 PRO B O 1
ATOM 4585 N N . SER B 1 227 ? 5.66 4.734 -1.472 1 95.75 227 SER B N 1
ATOM 4586 C CA . SER B 1 227 ? 5.137 5.773 -2.354 1 95.75 227 SER B CA 1
ATOM 4587 C C . SER B 1 227 ? 3.629 5.93 -2.191 1 95.75 227 SER B C 1
ATOM 4589 O O . SER B 1 227 ? 2.908 4.938 -2.064 1 95.75 227 SER B O 1
ATOM 4591 N N . ASN B 1 228 ? 3.162 7.152 -2.127 1 97.81 228 ASN B N 1
ATOM 4592 C CA . ASN B 1 228 ? 1.755 7.539 -2.127 1 97.81 228 ASN B CA 1
ATOM 4593 C C . ASN B 1 228 ? 1.104 7.285 -0.771 1 97.81 228 ASN B C 1
ATOM 4595 O O . ASN B 1 228 ? -0.121 7.332 -0.646 1 97.81 228 ASN B O 1
ATOM 4599 N N . CYS B 1 229 ? 1.915 6.992 0.216 1 98.25 229 CYS B N 1
ATOM 4600 C CA . CYS B 1 229 ? 1.424 7.008 1.589 1 98.25 229 CYS B CA 1
ATOM 4601 C C . CYS B 1 229 ? 1.54 8.406 2.191 1 98.25 229 CYS B C 1
ATOM 4603 O O . CYS B 1 229 ? 2.646 8.898 2.406 1 98.25 229 CYS B O 1
ATOM 4605 N N . PHE B 1 230 ? 0.428 8.984 2.471 1 98.62 230 PHE B N 1
ATOM 4606 C CA . PHE B 1 230 ? 0.388 10.352 2.984 1 98.62 230 PHE B CA 1
ATOM 4607 C C . PHE B 1 230 ? 0.881 10.398 4.426 1 98.62 230 PHE B C 1
ATOM 4609 O O . PHE B 1 230 ? 1.531 11.367 4.832 1 98.62 230 PHE B O 1
ATOM 4616 N N . GLN B 1 231 ? 0.547 9.453 5.156 1 98.69 231 GLN B N 1
ATOM 4617 C CA . GLN B 1 231 ? 1.083 9.195 6.492 1 98.69 231 GLN B CA 1
ATOM 4618 C C . GLN B 1 231 ? 1.649 7.785 6.598 1 98.69 231 GLN B C 1
ATOM 4620 O O . GLN B 1 231 ? 1.226 6.883 5.867 1 98.69 231 GLN B O 1
ATOM 4625 N N . TYR B 1 232 ? 2.619 7.699 7.457 1 98.56 232 TYR B N 1
ATOM 4626 C CA . TYR B 1 232 ? 3.277 6.406 7.625 1 98.56 232 TYR B CA 1
ATOM 4627 C C . TYR B 1 232 ? 3.688 6.188 9.078 1 98.56 232 TYR B C 1
ATOM 4629 O O . TYR B 1 232 ? 4.379 7.02 9.664 1 98.56 232 TYR B O 1
ATOM 4637 N N . TYR B 1 233 ? 3.174 5.07 9.609 1 98.56 233 TYR B N 1
ATOM 4638 C CA . TYR B 1 233 ? 3.443 4.734 11 1 98.56 233 TYR B CA 1
ATOM 4639 C C . TYR B 1 233 ? 4.305 3.48 11.102 1 98.56 233 TYR B C 1
ATOM 4641 O O . TYR B 1 233 ? 4.184 2.566 10.281 1 98.56 233 TYR B O 1
ATOM 4649 N N . THR B 1 234 ? 5.188 3.496 12.062 1 97.19 234 THR B N 1
ATOM 4650 C CA . THR B 1 234 ? 6.012 2.336 12.391 1 97.19 234 THR B CA 1
ATOM 4651 C C . THR B 1 234 ? 5.809 1.912 13.836 1 97.19 234 THR B C 1
ATOM 4653 O O . THR B 1 234 ? 5.297 2.686 14.648 1 97.19 234 THR B O 1
ATOM 4656 N N . GLY B 1 235 ? 6.094 0.732 14.133 1 97.19 235 GLY B N 1
ATOM 4657 C CA . GLY B 1 235 ? 5.898 0.212 15.477 1 97.19 235 GLY B CA 1
ATOM 4658 C C . GLY B 1 235 ? 4.711 -0.729 15.586 1 97.19 235 GLY B C 1
ATOM 4659 O O . GLY B 1 235 ? 3.803 -0.688 14.758 1 97.19 235 GLY B O 1
ATOM 4660 N N . ILE B 1 236 ? 4.621 -1.509 16.656 1 97.81 236 ILE B N 1
ATOM 4661 C CA . ILE B 1 236 ? 3.627 -2.568 16.797 1 97.81 236 ILE B CA 1
ATOM 4662 C C . ILE B 1 236 ? 2.326 -1.985 17.344 1 97.81 236 ILE B C 1
ATOM 4664 O O . ILE B 1 236 ? 1.282 -2.641 17.312 1 97.81 236 ILE B O 1
ATOM 4668 N N . GLN B 1 237 ? 2.465 -0.829 17.859 1 98.38 237 GLN B N 1
ATOM 4669 C CA . GLN B 1 237 ? 1.264 -0.178 18.375 1 98.38 237 GLN B CA 1
ATOM 4670 C C . GLN B 1 237 ? 1.375 1.341 18.266 1 98.38 237 GLN B C 1
ATOM 4672 O O . GLN B 1 237 ? 2.479 1.884 18.203 1 98.38 237 GLN B O 1
ATOM 4677 N N . GLY B 1 238 ? 0.251 2.012 18.25 1 97.88 238 GLY B N 1
ATOM 4678 C CA . GLY B 1 238 ? 0.206 3.461 18.156 1 97.88 238 GLY B CA 1
ATOM 4679 C C . GLY B 1 238 ? -1.2 4.004 17.969 1 97.88 238 GLY B C 1
ATOM 4680 O O . GLY B 1 238 ? -2.18 3.295 18.203 1 97.88 238 GLY B O 1
ATOM 4681 N N . ARG B 1 239 ? -1.226 5.332 17.766 1 96.88 239 ARG B N 1
ATOM 4682 C CA . ARG B 1 239 ? -2.486 6.027 17.516 1 96.88 239 ARG B CA 1
ATOM 4683 C C . ARG B 1 239 ? -2.422 6.844 16.219 1 96.88 239 ARG B C 1
ATOM 4685 O O . ARG B 1 239 ? -1.355 7.332 15.852 1 96.88 239 ARG B O 1
ATOM 4692 N N . PHE B 1 240 ? -3.508 6.91 15.547 1 97.75 240 PHE B N 1
ATOM 4693 C CA . PHE B 1 240 ? -3.627 7.762 14.367 1 97.75 240 PHE B CA 1
ATOM 4694 C C . PHE B 1 240 ? -4.996 8.43 14.312 1 97.75 240 PHE B C 1
ATOM 4696 O O . PHE B 1 240 ? -5.969 7.898 14.859 1 97.75 240 PHE B O 1
ATOM 4703 N N . SER B 1 241 ? -5.035 9.609 13.742 1 96.94 241 SER B N 1
ATOM 4704 C CA . SER B 1 241 ? -6.27 10.383 13.734 1 96.94 241 SER B CA 1
ATOM 4705 C C . SER B 1 241 ? -6.434 11.156 12.43 1 96.94 241 SER B C 1
ATOM 4707 O O . SER B 1 241 ? -5.473 11.305 11.672 1 96.94 241 SER B O 1
ATOM 4709 N N . SER B 1 242 ? -7.68 11.5 12.156 1 97.12 242 SER B N 1
ATOM 4710 C CA . SER B 1 242 ? -7.91 12.43 11.055 1 97.12 242 SER B CA 1
ATOM 4711 C C . SER B 1 242 ? -7.332 13.805 11.367 1 97.12 242 SER B C 1
ATOM 4713 O O . SER B 1 242 ? -7.141 14.156 12.531 1 97.12 242 SER B O 1
ATOM 4715 N N . PHE B 1 243 ? -6.961 14.516 10.367 1 96.94 243 PHE B N 1
ATOM 4716 C CA . PHE B 1 243 ? -6.551 15.898 10.57 1 96.94 243 PHE B CA 1
ATOM 4717 C C . PHE B 1 243 ? -7.68 16.719 11.188 1 96.94 243 PHE B C 1
ATOM 4719 O O . PHE B 1 243 ? -8.844 16.531 10.844 1 96.94 243 PHE B O 1
ATOM 4726 N N . ASN B 1 244 ? -7.297 17.562 12.117 1 95.5 244 ASN B N 1
ATOM 4727 C CA . ASN B 1 244 ? -8.18 18.469 12.828 1 95.5 244 ASN B CA 1
ATOM 4728 C C . ASN B 1 244 ? -9.102 17.719 13.789 1 95.5 244 ASN B C 1
ATOM 4730 O O . ASN B 1 244 ? -10.234 18.156 14.031 1 95.5 244 ASN B O 1
ATOM 4734 N N . PHE B 1 245 ? -8.68 16.578 14.172 1 94.06 245 PHE B N 1
ATOM 4735 C CA . PHE B 1 245 ? -9.398 15.891 15.242 1 94.06 245 PHE B CA 1
ATOM 4736 C C . PHE B 1 245 ? -9.039 16.484 16.594 1 94.06 245 PHE B C 1
ATOM 4738 O O . PHE B 1 245 ? -7.887 16.422 17.031 1 94.06 245 PHE B O 1
ATOM 4745 N N . VAL B 1 246 ? -9.953 17.047 17.266 1 83.88 246 VAL B N 1
ATOM 4746 C CA . VAL B 1 246 ? -9.766 17.578 18.609 1 83.88 246 VAL B CA 1
ATOM 4747 C C . VAL B 1 246 ? -10.734 16.906 19.562 1 83.88 246 VAL B C 1
ATOM 4749 O O . VAL B 1 246 ? -11.953 17.047 19.453 1 83.88 246 VAL B O 1
ATOM 4752 N N . GLN B 1 247 ? -10.203 16.031 20.406 1 71.56 247 GLN B N 1
ATOM 4753 C CA . GLN B 1 247 ? -11.031 15.211 21.281 1 71.56 247 GLN B CA 1
ATOM 4754 C C . GLN B 1 247 ? -12.078 16.047 22 1 71.56 247 GLN B C 1
ATOM 4756 O O . GLN B 1 247 ? -13.258 15.695 22.031 1 71.56 247 GLN B O 1
ATOM 4761 N N . ASP B 1 248 ? -11.656 17.062 22.703 1 62.59 248 ASP B N 1
ATOM 4762 C CA . ASP B 1 248 ? -12.547 17.828 23.562 1 62.59 248 ASP B CA 1
ATOM 4763 C C . ASP B 1 248 ? -13.414 18.781 22.766 1 62.59 248 ASP B C 1
ATOM 4765 O O . ASP B 1 248 ? -14.32 19.422 23.312 1 62.59 248 ASP B O 1
ATOM 4769 N N . GLU B 1 249 ? -13.195 18.812 21.469 1 59.47 249 GLU B N 1
ATOM 4770 C CA . GLU B 1 249 ? -13.945 19.75 20.641 1 59.47 249 GLU B CA 1
ATOM 4771 C C . GLU B 1 249 ? -14.711 19.031 19.531 1 59.47 249 GLU B C 1
ATOM 4773 O O . GLU B 1 249 ? -15.133 19.672 18.562 1 59.47 249 GLU B O 1
ATOM 4778 N N . ALA B 1 250 ? -14.727 17.766 19.562 1 53.28 250 ALA B N 1
ATOM 4779 C CA . ALA B 1 250 ? -15.32 16.938 18.5 1 53.28 250 ALA B CA 1
ATOM 4780 C C . ALA B 1 250 ? -16.719 17.438 18.156 1 53.28 250 ALA B C 1
ATOM 4782 O O . ALA B 1 250 ? -17.156 17.297 17 1 53.28 250 ALA B O 1
ATOM 4783 N N . SER B 1 251 ? -17.391 18.062 19.047 1 50.59 251 SER B N 1
ATOM 4784 C CA . SER B 1 251 ? -18.75 18.516 18.859 1 50.59 251 SER B CA 1
ATOM 4785 C C . SER B 1 251 ? -18.781 19.984 18.406 1 50.59 251 SER B C 1
ATOM 4787 O O . SER B 1 251 ? -19.859 20.562 18.234 1 50.59 251 SER B O 1
ATOM 4789 N N . ALA B 1 252 ? -17.672 20.484 18.172 1 54.28 252 ALA B N 1
ATOM 4790 C CA . ALA B 1 252 ? -17.734 21.938 17.922 1 54.28 252 ALA B CA 1
ATOM 4791 C C . ALA B 1 252 ? -18.078 22.234 16.469 1 54.28 252 ALA B C 1
ATOM 4793 O O . ALA B 1 252 ? -17.672 21.5 15.57 1 54.28 252 ALA B O 1
ATOM 4794 N N . PRO B 1 253 ? -19.141 23.031 16.172 1 55.72 253 PRO B N 1
ATOM 4795 C CA . PRO B 1 253 ? -19.594 23.422 14.828 1 55.72 253 PRO B CA 1
ATOM 4796 C C . PRO B 1 253 ? -18.438 23.688 13.875 1 55.72 253 PRO B C 1
ATOM 4798 O O . PRO B 1 253 ? -18.547 23.453 12.672 1 55.72 253 PRO B O 1
ATOM 4801 N N . ASN B 1 254 ? -17.344 24.203 14.438 1 63.75 254 ASN B N 1
ATOM 4802 C CA . ASN B 1 254 ? -16.219 24.625 13.602 1 63.75 254 ASN B CA 1
ATOM 4803 C C . ASN B 1 254 ? -15.039 23.672 13.711 1 63.75 254 ASN B C 1
ATOM 4805 O O . ASN B 1 254 ? -13.898 24.047 13.453 1 63.75 254 ASN B O 1
ATOM 4809 N N . GLY B 1 255 ? -15.562 22.391 13.969 1 79.62 255 GLY B N 1
ATOM 4810 C CA . GLY B 1 255 ? -14.5 21.406 14.117 1 79.62 255 GLY B CA 1
ATOM 4811 C C . GLY B 1 255 ? -14.703 20.188 13.25 1 79.62 255 GLY B C 1
ATOM 4812 O O . GLY B 1 255 ? -15.508 20.203 12.32 1 79.62 255 GLY B O 1
ATOM 4813 N N . GLY B 1 256 ? -13.797 19.328 13.289 1 91.06 256 GLY B N 1
ATOM 4814 C CA . GLY B 1 256 ? -13.93 18.047 12.617 1 91.06 256 GLY B CA 1
ATOM 4815 C C . GLY B 1 256 ? -13.008 17.891 11.43 1 91.06 256 GLY B C 1
ATOM 4816 O O . GLY B 1 256 ? -12.219 18.797 11.133 1 91.06 256 GLY B O 1
ATOM 4817 N N . TYR B 1 257 ? -13.227 16.797 10.75 1 95.5 257 TYR B N 1
ATOM 4818 C CA . TYR B 1 257 ? -12.359 16.5 9.617 1 95.5 257 TYR B CA 1
ATOM 4819 C C . TYR B 1 257 ? -12.719 17.359 8.406 1 95.5 257 TYR B C 1
ATOM 4821 O O . TYR B 1 257 ? -13.789 17.984 8.375 1 95.5 257 TYR B O 1
ATOM 4829 N N . LEU B 1 258 ? -11.844 17.453 7.477 1 96.94 258 LEU B N 1
ATOM 4830 C CA . LEU B 1 258 ? -11.977 18.344 6.332 1 96.94 258 LEU B CA 1
ATOM 4831 C C . LEU B 1 258 ? -12.719 17.656 5.188 1 96.94 258 LEU B C 1
ATOM 4833 O O . LEU B 1 258 ? -12.867 16.438 5.188 1 96.94 258 LEU B O 1
ATOM 4837 N N . ASN B 1 259 ? -13.227 18.5 4.25 1 96.81 259 ASN B N 1
ATOM 4838 C CA . ASN B 1 259 ? -13.898 18 3.055 1 96.81 259 ASN B CA 1
ATOM 4839 C C . ASN B 1 259 ? -12.898 17.656 1.952 1 96.81 259 ASN B C 1
ATOM 4841 O O . ASN B 1 259 ? -11.766 18.141 1.974 1 96.81 259 ASN B O 1
ATOM 4845 N N . ASN B 1 260 ? -13.297 16.781 1.033 1 97.44 260 ASN B N 1
ATOM 4846 C CA . ASN B 1 260 ? -12.578 16.422 -0.189 1 97.44 260 ASN B CA 1
ATOM 4847 C C . ASN B 1 260 ? -11.227 15.789 0.118 1 97.44 260 ASN B C 1
ATOM 4849 O O . ASN B 1 260 ? -10.227 16.109 -0.53 1 97.44 260 ASN B O 1
ATOM 4853 N N . LEU B 1 261 ? -11.266 14.969 1.122 1 98.12 261 LEU B N 1
ATOM 4854 C CA . LEU B 1 261 ? -10.047 14.25 1.472 1 98.12 261 LEU B CA 1
ATOM 4855 C C . LEU B 1 261 ? -9.953 12.938 0.706 1 98.12 261 LEU B C 1
ATOM 4857 O O . LEU B 1 261 ? -10.977 12.32 0.393 1 98.12 261 LEU B O 1
ATOM 4861 N N . ASN B 1 262 ? -8.82 12.562 0.334 1 98.19 262 ASN B N 1
ATOM 4862 C CA . ASN B 1 262 ? -8.453 11.305 -0.313 1 98.19 262 ASN B CA 1
ATOM 4863 C C . ASN B 1 262 ? -6.984 10.969 -0.076 1 98.19 262 ASN B C 1
ATOM 4865 O O . ASN B 1 262 ? -6.109 11.406 -0.828 1 98.19 262 ASN B O 1
ATOM 4869 N N . TYR B 1 263 ? -6.742 10.234 1.014 1 98.31 263 TYR B N 1
ATOM 4870 C CA . TYR B 1 263 ? -5.344 9.922 1.279 1 98.31 263 TYR B CA 1
ATOM 4871 C C . TYR B 1 263 ? -5.211 8.594 2.014 1 98.31 263 TYR B C 1
ATOM 4873 O O . TYR B 1 263 ? -6.18 8.094 2.592 1 98.31 263 TYR B O 1
ATOM 4881 N N . ALA B 1 264 ? -4.02 8.047 1.922 1 98.56 264 ALA B N 1
ATOM 4882 C CA . ALA B 1 264 ? -3.723 6.75 2.523 1 98.56 264 ALA B CA 1
ATOM 4883 C C . ALA B 1 264 ? -2.836 6.906 3.756 1 98.56 264 ALA B C 1
ATOM 4885 O O . ALA B 1 264 ? -1.912 7.723 3.764 1 98.56 264 ALA B O 1
ATOM 4886 N N . ILE B 1 265 ? -3.168 6.18 4.75 1 98.75 265 ILE B N 1
ATOM 4887 C CA . ILE B 1 265 ? -2.379 6.027 5.965 1 98.75 265 ILE B CA 1
ATOM 4888 C C . ILE B 1 265 ? -1.774 4.625 6.016 1 98.75 265 ILE B C 1
ATOM 4890 O O . ILE B 1 265 ? -2.494 3.639 6.188 1 98.75 265 ILE B O 1
ATOM 4894 N N . CYS B 1 266 ? -0.483 4.59 5.906 1 98.69 266 CYS B N 1
ATOM 4895 C CA . CYS B 1 266 ? 0.175 3.293 5.805 1 98.69 266 CYS B CA 1
ATOM 4896 C C . CYS B 1 266 ? 0.878 2.938 7.109 1 98.69 266 CYS B C 1
ATOM 4898 O O . CYS B 1 266 ? 1.302 3.822 7.855 1 98.69 266 CYS B O 1
ATOM 4900 N N . PHE B 1 267 ? 0.995 1.655 7.355 1 98.62 267 PHE B N 1
ATOM 4901 C CA . PHE B 1 267 ? 1.665 1.113 8.531 1 98.62 267 PHE B CA 1
ATOM 4902 C C . PHE B 1 267 ? 2.717 0.086 8.133 1 98.62 267 PHE B C 1
ATOM 4904 O O . PHE B 1 267 ? 2.434 -0.831 7.355 1 98.62 267 PHE B O 1
ATOM 4911 N N . ARG B 1 268 ? 3.877 0.318 8.625 1 97.38 268 ARG B N 1
ATOM 4912 C CA . ARG B 1 268 ? 4.871 -0.722 8.383 1 97.38 268 ARG B CA 1
ATOM 4913 C C . ARG B 1 268 ? 4.461 -2.035 9.039 1 97.38 268 ARG B C 1
ATOM 4915 O O . ARG B 1 268 ? 4.148 -2.068 10.234 1 97.38 268 ARG B O 1
ATOM 4922 N N . LYS B 1 269 ? 4.34 -3 8.25 1 97.38 269 LYS B N 1
ATOM 4923 C CA . LYS B 1 269 ? 4.098 -4.328 8.805 1 97.38 269 LYS B CA 1
ATOM 4924 C C . LYS B 1 269 ? 5.336 -4.859 9.516 1 97.38 269 LYS B C 1
ATOM 4926 O O . LYS B 1 269 ? 6.293 -5.293 8.867 1 97.38 269 LYS B O 1
ATOM 4931 N N . GLU B 1 270 ? 5.312 -4.918 10.812 1 97.25 270 GLU B N 1
ATOM 4932 C CA . GLU B 1 270 ? 6.488 -5.227 11.625 1 97.25 270 GLU B CA 1
ATOM 4933 C C . GLU B 1 270 ? 6.82 -6.715 11.57 1 97.25 270 GLU B C 1
ATOM 4935 O O . GLU B 1 270 ? 5.957 -7.539 11.266 1 97.25 270 GLU B O 1
ATOM 4940 N N . VAL B 1 271 ? 8.102 -7.043 11.867 1 95.62 271 VAL B N 1
ATOM 4941 C CA . VAL B 1 271 ? 8.602 -8.414 11.797 1 95.62 271 VAL B CA 1
ATOM 4942 C C . VAL B 1 271 ? 7.758 -9.32 12.688 1 95.62 271 VAL B C 1
ATOM 4944 O O . VAL B 1 271 ? 7.492 -8.984 13.844 1 95.62 271 VAL B O 1
ATOM 4947 N N . GLY B 1 272 ? 7.312 -10.359 12.109 1 96.06 272 GLY B N 1
ATOM 4948 C CA . GLY B 1 272 ? 6.598 -11.375 12.875 1 96.06 272 GLY B CA 1
ATOM 4949 C C . GLY B 1 272 ? 5.16 -10.992 13.172 1 96.06 272 GLY B C 1
ATOM 4950 O O . GLY B 1 272 ? 4.496 -11.633 13.984 1 96.06 272 GLY B O 1
ATOM 4951 N N . ARG B 1 273 ? 4.633 -9.922 12.594 1 98.06 273 ARG B N 1
ATOM 4952 C CA . ARG B 1 273 ? 3.256 -9.492 12.789 1 98.06 273 ARG B CA 1
ATOM 4953 C C . ARG B 1 273 ? 2.406 -9.781 11.555 1 98.06 273 ARG B C 1
ATOM 4955 O O . ARG B 1 273 ? 2.795 -9.445 10.438 1 98.06 273 ARG B O 1
ATOM 4962 N N . CYS B 1 274 ? 1.225 -10.344 11.789 1 97.88 274 CYS B N 1
ATOM 4963 C CA . CYS B 1 274 ? 0.489 -10.859 10.633 1 97.88 274 CYS B CA 1
ATOM 4964 C C . CYS B 1 274 ? -0.879 -10.195 10.523 1 97.88 274 CYS B C 1
ATOM 4966 O O . CYS B 1 274 ? -1.556 -10.328 9.5 1 97.88 274 CYS B O 1
ATOM 4968 N N . SER B 1 275 ? -1.312 -9.523 11.531 1 98.44 275 SER B N 1
ATOM 4969 C CA . SER B 1 275 ? -2.582 -8.805 11.508 1 98.44 275 SER B CA 1
ATOM 4970 C C . SER B 1 275 ? -2.518 -7.535 12.352 1 98.44 275 SER B C 1
ATOM 4972 O O . SER B 1 275 ? -1.589 -7.355 13.141 1 98.44 275 SER B O 1
ATOM 4974 N N . GLN B 1 276 ? -3.402 -6.633 12.102 1 98.69 276 GLN B N 1
ATOM 4975 C CA . GLN B 1 276 ? -3.467 -5.371 12.836 1 98.69 276 GLN B CA 1
ATOM 4976 C C . GLN B 1 276 ? -4.891 -5.074 13.297 1 98.69 276 GLN B C 1
ATOM 4978 O O . GLN B 1 276 ? -5.828 -5.117 12.5 1 98.69 276 GLN B O 1
ATOM 4983 N N . THR B 1 277 ? -4.992 -4.77 14.578 1 98.75 277 THR B N 1
ATOM 4984 C CA . THR B 1 277 ? -6.293 -4.488 15.18 1 98.75 277 THR B CA 1
ATOM 4985 C C . THR B 1 277 ? -6.453 -2.996 15.445 1 98.75 277 THR B C 1
ATOM 4987 O O . THR B 1 277 ? -5.531 -2.348 15.953 1 98.75 277 THR B O 1
ATOM 4990 N N . TYR B 1 278 ? -7.594 -2.441 15.047 1 98.56 278 TYR B N 1
ATOM 4991 C CA . TYR B 1 278 ? -7.961 -1.051 15.297 1 98.56 278 TYR B CA 1
ATOM 4992 C C . TYR B 1 278 ? -9.047 -0.954 16.359 1 98.56 278 TYR B C 1
ATOM 4994 O O . TYR B 1 278 ? -10.023 -1.71 16.328 1 98.56 278 TYR B O 1
ATOM 5002 N N . ILE B 1 279 ? -8.883 0.006 17.25 1 97.62 279 ILE B N 1
ATOM 5003 C CA . ILE B 1 279 ? -9.828 0.15 18.344 1 97.62 279 ILE B CA 1
ATOM 5004 C C . ILE B 1 279 ? -10.219 1.619 18.5 1 97.62 279 ILE B C 1
ATOM 5006 O O . ILE B 1 279 ? -9.352 2.498 18.5 1 97.62 279 ILE B O 1
ATOM 5010 N N . ALA B 1 280 ? -11.469 1.842 18.547 1 95.19 280 ALA B N 1
ATOM 5011 C CA . ALA B 1 280 ? -11.977 3.137 18.984 1 95.19 280 ALA B CA 1
ATOM 5012 C C . ALA B 1 280 ? -12.219 3.15 20.484 1 95.19 280 ALA B C 1
ATOM 5014 O O . ALA B 1 280 ? -13.031 2.383 21 1 95.19 280 ALA B O 1
ATOM 5015 N N . ASP B 1 281 ? -11.609 4.039 21.188 1 90.06 281 ASP B N 1
ATOM 5016 C CA . ASP B 1 281 ? -11.648 4.059 22.641 1 90.06 281 ASP B CA 1
ATOM 5017 C C . ASP B 1 281 ? -13.039 4.414 23.156 1 90.06 281 ASP B C 1
ATOM 5019 O O . ASP B 1 281 ? -13.453 3.961 24.219 1 90.06 281 ASP B O 1
ATOM 5023 N N . SER B 1 282 ? -13.703 5.273 22.484 1 85.44 282 SER B N 1
ATOM 5024 C CA . SER B 1 282 ? -15.023 5.742 22.891 1 85.44 282 SER B CA 1
ATOM 5025 C C . SER B 1 282 ? -15.867 6.121 21.672 1 85.44 282 SER B C 1
ATOM 5027 O O . SER B 1 282 ? -15.375 6.133 20.547 1 85.44 282 SER B O 1
ATOM 5029 N N . ILE B 1 283 ? -17.062 6.406 22 1 81.69 283 ILE B N 1
ATOM 5030 C CA . ILE B 1 283 ? -17.984 6.789 20.953 1 81.69 283 ILE B CA 1
ATOM 5031 C C . ILE B 1 283 ? -17.562 8.125 20.359 1 81.69 283 ILE B C 1
ATOM 5033 O O . ILE B 1 283 ? -17.906 8.438 19.203 1 81.69 283 ILE B O 1
ATOM 5037 N N . ASP B 1 284 ? -16.766 8.836 21.078 1 84.31 284 ASP B N 1
ATOM 5038 C CA . ASP B 1 284 ? -16.344 10.148 20.609 1 84.31 284 ASP B CA 1
ATOM 5039 C C . ASP B 1 284 ? -15.078 10.055 19.766 1 84.31 284 ASP B C 1
ATOM 5041 O O . ASP B 1 284 ? -14.664 11.039 19.141 1 84.31 284 ASP B O 1
ATOM 5045 N N . SER B 1 285 ? -14.555 8.875 19.734 1 90.88 285 SER B N 1
ATOM 5046 C CA . SER B 1 285 ? -13.273 8.734 19.062 1 90.88 285 SER B CA 1
ATOM 5047 C C . SER B 1 285 ? -13.461 8.375 17.594 1 90.88 285 SER B C 1
ATOM 5049 O O . SER B 1 285 ? -12.492 8.273 16.828 1 90.88 285 SER B O 1
ATOM 5051 N N . PHE B 1 286 ? -14.688 8.195 17.234 1 94.69 286 PHE B N 1
ATOM 5052 C CA . PHE B 1 286 ? -14.992 7.828 15.859 1 94.69 286 PHE B CA 1
ATOM 5053 C C . PHE B 1 286 ? -16.375 8.328 15.453 1 94.69 286 PHE B C 1
ATOM 5055 O O . PHE B 1 286 ? -17.391 7.801 15.906 1 94.69 286 PHE B O 1
ATOM 5062 N N . VAL B 1 287 ? -16.391 9.336 14.609 1 93.81 287 VAL B N 1
ATOM 5063 C CA . VAL B 1 287 ? -17.641 9.891 14.125 1 93.81 287 VAL B CA 1
ATOM 5064 C C . VAL B 1 287 ? -17.484 10.359 12.688 1 93.81 287 VAL B C 1
ATOM 5066 O O . VAL B 1 287 ? -16.844 11.383 12.422 1 93.81 287 VAL B O 1
ATOM 5069 N N . LEU B 1 288 ? -18 9.617 11.789 1 95.75 288 LEU B N 1
ATOM 5070 C CA . LEU B 1 288 ? -18.031 9.961 10.367 1 95.75 288 LEU B CA 1
ATOM 5071 C C . LEU B 1 288 ? -19.469 10 9.852 1 95.75 288 LEU B C 1
ATOM 5073 O O . LEU B 1 288 ? -20.203 9.023 9.977 1 95.75 288 LEU B O 1
ATOM 5077 N N . LEU B 1 289 ? -19.797 11.094 9.219 1 94.88 289 LEU B N 1
ATOM 5078 C CA . LEU B 1 289 ? -21.203 11.359 8.914 1 94.88 289 LEU B CA 1
ATOM 5079 C C . LEU B 1 289 ? -21.484 11.172 7.426 1 94.88 289 LEU B C 1
ATOM 5081 O O . LEU B 1 289 ? -20.734 11.664 6.582 1 94.88 289 LEU B O 1
ATOM 5085 N N . ASN B 1 290 ? -22.484 10.422 7.141 1 96.81 290 ASN B N 1
ATOM 5086 C CA . ASN B 1 290 ? -23.094 10.305 5.816 1 96.81 290 ASN B CA 1
ATOM 5087 C C . ASN B 1 290 ? -24.578 10.641 5.844 1 96.81 290 ASN B C 1
ATOM 5089 O O . ASN B 1 290 ? -25.297 10.227 6.758 1 96.81 290 ASN B O 1
ATOM 5093 N N . LEU B 1 291 ? -25.031 11.391 4.852 1 95.81 291 LEU B N 1
ATOM 5094 C CA . LEU B 1 291 ? -26.438 11.781 4.793 1 95.81 291 LEU B CA 1
ATOM 5095 C C . LEU B 1 291 ? -27.094 11.273 3.514 1 95.81 291 LEU B C 1
ATOM 5097 O O . LEU B 1 291 ? -26.453 11.266 2.451 1 95.81 291 LEU B O 1
ATOM 5101 N N . ASN B 1 292 ? -28.328 10.914 3.664 1 93.94 292 ASN B N 1
ATOM 5102 C CA . ASN B 1 292 ? -29.172 10.617 2.514 1 93.94 292 ASN B CA 1
ATOM 5103 C C . ASN B 1 292 ? -29.578 11.891 1.774 1 93.94 292 ASN B C 1
ATOM 5105 O O . ASN B 1 292 ? -29.391 13 2.285 1 93.94 292 ASN B O 1
ATOM 5109 N N . PRO B 1 293 ? -30.141 11.688 0.596 1 90.81 293 PRO B N 1
ATOM 5110 C CA . PRO B 1 293 ? -30.594 12.867 -0.149 1 90.81 293 PRO B CA 1
ATOM 5111 C C . PRO B 1 293 ? -31.609 13.703 0.627 1 90.81 293 PRO B C 1
ATOM 5113 O O . PRO B 1 293 ? -31.703 14.914 0.425 1 90.81 293 PRO B O 1
ATOM 5116 N N . ASN B 1 294 ? -32.406 13.094 1.549 1 94.06 294 ASN B N 1
ATOM 5117 C CA . ASN B 1 294 ? -33.375 13.805 2.359 1 94.06 294 ASN B CA 1
ATOM 5118 C C . ASN B 1 294 ? -32.75 14.383 3.623 1 94.06 294 ASN B C 1
ATOM 5120 O O . ASN B 1 294 ? -33.469 14.758 4.562 1 94.06 294 ASN B O 1
ATOM 5124 N N . ASN B 1 295 ? -31.406 14.305 3.764 1 92.31 295 ASN B N 1
ATOM 5125 C CA . ASN B 1 295 ? -30.609 14.883 4.832 1 92.31 295 ASN B CA 1
ATOM 5126 C C . ASN B 1 295 ? -30.688 14.047 6.109 1 92.31 295 ASN B C 1
ATOM 5128 O O . ASN B 1 295 ? -30.281 14.508 7.18 1 92.31 295 ASN B O 1
ATOM 5132 N N . SER B 1 296 ? -31.266 12.859 5.988 1 94.69 296 SER B N 1
ATOM 5133 C CA . SER B 1 296 ? -31.203 11.945 7.125 1 94.69 296 SER B CA 1
ATOM 5134 C C . SER B 1 296 ? -29.906 11.141 7.117 1 94.69 296 SER B C 1
ATOM 5136 O O . SER B 1 296 ? -29.359 10.836 6.055 1 94.69 296 SER B O 1
ATOM 5138 N N . PRO B 1 297 ? -29.438 10.898 8.32 1 95.19 297 PRO B N 1
ATOM 5139 C CA . PRO B 1 297 ? -28.219 10.078 8.344 1 95.19 297 PRO B CA 1
ATOM 5140 C C . PRO B 1 297 ? -28.438 8.695 7.727 1 95.19 297 PRO B C 1
ATOM 5142 O O . PRO B 1 297 ? -29.516 8.125 7.836 1 95.19 297 PRO B O 1
ATOM 5145 N N . THR B 1 298 ? -27.375 8.141 7.133 1 96.69 298 THR B N 1
ATOM 5146 C CA . THR B 1 298 ? -27.438 6.824 6.504 1 96.69 298 THR B CA 1
ATOM 5147 C C . THR B 1 298 ? -27.359 5.719 7.551 1 96.69 298 THR B C 1
ATOM 5149 O O . THR B 1 298 ? -27.656 4.559 7.262 1 96.69 298 THR B O 1
ATOM 5152 N N . VAL B 1 299 ? -26.859 6.078 8.719 1 95.56 299 VAL B N 1
ATOM 5153 C CA . VAL B 1 299 ? -26.688 5.141 9.82 1 95.56 299 VAL B CA 1
ATOM 5154 C C . VAL B 1 299 ? -27.469 5.629 11.039 1 95.56 299 VAL B C 1
ATOM 5156 O O . VAL B 1 299 ? -27.594 6.836 11.273 1 95.56 299 VAL B O 1
ATOM 5159 N N . GLY B 1 300 ? -28.047 4.703 11.789 1 93.56 300 GLY B N 1
ATOM 5160 C CA . GLY B 1 300 ? -28.766 5.082 13 1 93.56 300 GLY B CA 1
ATOM 5161 C C . GLY B 1 300 ? -27.906 5.84 13.992 1 93.56 300 GLY B C 1
ATOM 5162 O O . GLY B 1 300 ? -26.688 5.637 14.047 1 93.56 300 GLY B O 1
ATOM 5163 N N . SER B 1 301 ? -28.578 6.691 14.797 1 90.19 301 SER B N 1
ATOM 5164 C CA . SER B 1 301 ? -27.844 7.484 15.773 1 90.19 301 SER B CA 1
ATOM 5165 C C . SER B 1 301 ? -27.062 6.594 16.734 1 90.19 301 SER B C 1
ATOM 5167 O O . SER B 1 301 ? -27.625 5.656 17.312 1 90.19 301 SER B O 1
ATOM 5169 N N . GLY B 1 302 ? -25.781 6.898 16.781 1 91.62 302 GLY B N 1
ATOM 5170 C CA . GLY B 1 302 ? -24.953 6.172 17.719 1 91.62 302 GLY B CA 1
ATOM 5171 C C . GLY B 1 302 ? -24.547 4.797 17.219 1 91.62 302 GLY B C 1
ATOM 5172 O O . GLY B 1 302 ? -24 3.99 17.984 1 91.62 302 GLY B O 1
ATOM 5173 N N . GLU B 1 303 ? -24.781 4.531 15.992 1 95.81 303 GLU B N 1
ATOM 5174 C CA . GLU B 1 303 ? -24.516 3.191 15.484 1 95.81 303 GLU B CA 1
ATOM 5175 C C . GLU B 1 303 ? -23.297 3.189 14.555 1 95.81 303 GLU B C 1
ATOM 5177 O O . GLU B 1 303 ? -22.859 4.246 14.094 1 95.81 303 GLU B O 1
ATOM 5182 N N . ALA B 1 304 ? -22.766 1.958 14.398 1 97.38 304 ALA B N 1
ATOM 5183 C CA . ALA B 1 304 ? -21.656 1.742 13.477 1 97.38 304 ALA B CA 1
ATOM 5184 C C . ALA B 1 304 ? -22.156 1.535 12.047 1 97.38 304 ALA B C 1
ATOM 5186 O O . ALA B 1 304 ? -23.062 0.728 11.82 1 97.38 304 ALA B O 1
ATOM 5187 N N . GLY B 1 305 ? -21.594 2.342 11.156 1 97.88 305 GLY B N 1
ATOM 5188 C CA . GLY B 1 305 ? -21.875 2.117 9.75 1 97.88 305 GLY B CA 1
ATOM 5189 C C . GLY B 1 305 ? -20.812 1.264 9.062 1 97.88 305 GLY B C 1
ATOM 5190 O O . GLY B 1 305 ? -19.641 1.312 9.43 1 97.88 305 GLY B O 1
ATOM 5191 N N . LEU B 1 306 ? -21.297 0.507 8.047 1 97.69 306 LEU B N 1
ATOM 5192 C CA . LEU B 1 306 ? -20.406 -0.418 7.348 1 97.69 306 LEU B CA 1
ATOM 5193 C C . LEU B 1 306 ? -20.828 -0.576 5.891 1 97.69 306 LEU B C 1
ATOM 5195 O O . LEU B 1 306 ? -22.016 -0.759 5.602 1 97.69 306 LEU B O 1
ATOM 5199 N N . GLY B 1 307 ? -19.781 -0.437 4.973 1 96.31 307 GLY B N 1
ATOM 5200 C CA . GLY B 1 307 ? -20.047 -0.795 3.588 1 96.31 307 GLY B CA 1
ATOM 5201 C C . GLY B 1 307 ? -20.5 0.38 2.742 1 96.31 307 GLY B C 1
ATOM 5202 O O . GLY B 1 307 ? -20.625 1.498 3.244 1 96.31 307 GLY B O 1
ATOM 5203 N N . ILE B 1 308 ? -20.797 0.084 1.521 1 95.31 308 ILE B N 1
ATOM 5204 C CA . ILE B 1 308 ? -21.031 1.082 0.487 1 95.31 308 ILE B CA 1
ATOM 5205 C C . ILE B 1 308 ? -22.375 1.78 0.753 1 95.31 308 ILE B C 1
ATOM 5207 O O . ILE B 1 308 ? -22.484 2.998 0.588 1 95.31 308 ILE B O 1
ATOM 5211 N N . ALA B 1 309 ? -23.359 1.02 1.141 1 93.56 309 ALA B N 1
ATOM 5212 C CA . ALA B 1 309 ? -24.703 1.571 1.325 1 93.56 309 ALA B CA 1
ATOM 5213 C C . ALA B 1 309 ? -24.75 2.502 2.533 1 93.56 309 ALA B C 1
ATOM 5215 O O . ALA B 1 309 ? -25.344 3.578 2.473 1 93.56 309 ALA B O 1
ATOM 5216 N N . GLU B 1 310 ? -24.062 2.098 3.594 1 96.56 310 GLU B N 1
ATOM 5217 C CA . GLU B 1 310 ? -24.109 2.871 4.832 1 96.56 310 GLU B CA 1
ATOM 5218 C C . GLU B 1 310 ? -23.047 3.965 4.84 1 96.56 310 GLU B C 1
ATOM 5220 O O . GLU B 1 310 ? -23.219 4.992 5.5 1 96.56 310 GLU B O 1
ATOM 5225 N N . CYS B 1 311 ? -22 3.766 4.152 1 97.25 311 CYS B N 1
ATOM 5226 C CA . CYS B 1 311 ? -20.891 4.703 4.125 1 97.25 311 CYS B CA 1
ATOM 5227 C C . CYS B 1 311 ? -20.516 5.074 2.693 1 97.25 311 CYS B C 1
ATOM 5229 O O . CYS B 1 311 ? -19.406 4.809 2.246 1 97.25 311 CYS B O 1
ATOM 5231 N N . PRO B 1 312 ? -21.328 5.824 2.018 1 95.56 312 PRO B N 1
ATOM 5232 C CA . PRO B 1 312 ? -21.141 6.055 0.584 1 95.56 312 PRO B CA 1
ATOM 5233 C C . PRO B 1 312 ? -20.078 7.117 0.293 1 95.56 312 PRO B C 1
ATOM 5235 O O . PRO B 1 312 ? -19.359 7.016 -0.702 1 95.56 312 PRO B O 1
ATOM 5238 N N . HIS B 1 313 ? -19.953 8.125 1.177 1 95.62 313 HIS B N 1
ATOM 5239 C CA . HIS B 1 313 ? -19.156 9.281 0.783 1 95.62 313 HIS B CA 1
ATOM 5240 C C . HIS B 1 313 ? -17.984 9.5 1.739 1 95.62 313 HIS B C 1
ATOM 5242 O O . HIS B 1 313 ? -16.828 9.547 1.312 1 95.62 313 HIS B O 1
ATOM 5248 N N . ASP B 1 314 ? -18.312 9.688 3.02 1 97.69 314 ASP B N 1
ATOM 5249 C CA . ASP B 1 314 ? -17.266 9.852 4.027 1 97.69 314 ASP B CA 1
ATOM 5250 C C . ASP B 1 314 ? -17 8.539 4.77 1 97.69 314 ASP B C 1
ATOM 5252 O O . ASP B 1 314 ? -17.875 8.055 5.504 1 97.69 314 ASP B O 1
ATOM 5256 N N . TYR B 1 315 ? -15.797 8.023 4.586 1 98.38 315 TYR B N 1
ATOM 5257 C CA . TYR B 1 315 ? -15.531 6.734 5.211 1 98.38 315 TYR B CA 1
ATOM 5258 C C . TYR B 1 315 ? -14.039 6.535 5.438 1 98.38 315 TYR B C 1
ATOM 5260 O O . TYR B 1 315 ? -13.211 7.164 4.773 1 98.38 315 TYR B O 1
ATOM 5268 N N . LEU B 1 316 ? -13.75 5.742 6.434 1 98.62 316 LEU B N 1
ATOM 5269 C CA . LEU B 1 316 ? -12.422 5.191 6.684 1 98.62 316 LEU B CA 1
ATOM 5270 C C . LEU B 1 316 ? -12.359 3.721 6.293 1 98.62 316 LEU B C 1
ATOM 5272 O O . LEU B 1 316 ? -13.148 2.91 6.789 1 98.62 316 LEU B O 1
ATOM 5276 N N . ARG B 1 317 ? -11.453 3.443 5.355 1 98.31 317 ARG B N 1
ATOM 5277 C CA . ARG B 1 317 ? -11.281 2.043 4.98 1 98.31 317 ARG B CA 1
ATOM 5278 C C . ARG B 1 317 ? -10.273 1.356 5.898 1 98.31 317 ARG B C 1
ATOM 5280 O O . ARG B 1 317 ? -9.148 1.842 6.074 1 98.31 317 ARG B O 1
ATOM 5287 N N . LEU B 1 318 ? -10.672 0.301 6.457 1 98.12 318 LEU B N 1
ATOM 5288 C CA . LEU B 1 318 ? -9.82 -0.621 7.199 1 98.12 318 LEU B CA 1
ATOM 5289 C C . LEU B 1 318 ? -9.883 -2.021 6.602 1 98.12 318 LEU B C 1
ATOM 5291 O O . LEU B 1 318 ? -10.977 -2.547 6.352 1 98.12 318 LEU B O 1
ATOM 5295 N N . GLU B 1 319 ? -8.695 -2.598 6.25 1 94.19 319 GLU B N 1
ATOM 5296 C CA . GLU B 1 319 ? -8.578 -3.832 5.48 1 94.19 319 GLU B CA 1
ATOM 5297 C C . GLU B 1 319 ? -9.242 -3.695 4.113 1 94.19 319 GLU B C 1
ATOM 5299 O O . GLU B 1 319 ? -9.18 -4.613 3.291 1 94.19 319 GLU B O 1
ATOM 5304 N N . GLY B 1 320 ? -9.883 -2.654 3.902 1 95.19 320 GLY B N 1
ATOM 5305 C CA . GLY B 1 320 ? -10.555 -2.406 2.635 1 95.19 320 GLY B CA 1
ATOM 5306 C C . GLY B 1 320 ? -12.016 -2.057 2.789 1 95.19 320 GLY B C 1
ATOM 5307 O O . GLY B 1 320 ? -12.602 -1.41 1.918 1 95.19 320 GLY B O 1
ATOM 5308 N N . ASP B 1 321 ? -12.656 -2.418 3.865 1 97.56 321 ASP B N 1
ATOM 5309 C CA . ASP B 1 321 ? -14.07 -2.137 4.066 1 97.56 321 ASP B CA 1
ATOM 5310 C C . ASP B 1 321 ? -14.289 -0.688 4.496 1 97.56 321 ASP B C 1
ATOM 5312 O O . ASP B 1 321 ? -13.445 -0.104 5.176 1 97.56 321 ASP B O 1
ATOM 5316 N N . ARG B 1 322 ? -15.43 -0.169 4.168 1 98.12 322 ARG B N 1
ATOM 5317 C CA . ARG B 1 322 ? -15.773 1.207 4.512 1 98.12 322 ARG B CA 1
ATOM 5318 C C . ARG B 1 322 ? -16.438 1.28 5.887 1 98.12 322 ARG B C 1
ATOM 5320 O O . ARG B 1 322 ? -17.438 0.609 6.141 1 98.12 322 ARG B O 1
ATOM 5327 N N . TYR B 1 323 ? -15.914 2.096 6.742 1 98.38 323 TYR B N 1
ATOM 5328 C CA . TYR B 1 323 ? -16.5 2.311 8.062 1 98.38 323 TYR B CA 1
ATOM 5329 C C . TYR B 1 323 ? -16.891 3.771 8.258 1 98.38 323 TYR B C 1
ATOM 5331 O O . TYR B 1 323 ? -16.172 4.676 7.816 1 98.38 323 TYR B O 1
ATOM 5339 N N . CYS B 1 324 ? -18 3.99 8.875 1 97.81 324 CYS B N 1
ATOM 5340 C CA . CYS B 1 324 ? -18.484 5.312 9.234 1 97.81 324 CYS B CA 1
ATOM 5341 C C . CYS B 1 324 ? -19.453 5.234 10.414 1 97.81 324 CYS B C 1
ATOM 5343 O O . CYS B 1 324 ? -19.547 4.199 11.078 1 97.81 324 CYS B O 1
ATOM 5345 N N . GLY B 1 325 ? -20.047 6.297 10.773 1 96 325 GLY B N 1
ATOM 5346 C CA . GLY B 1 325 ? -20.969 6.324 11.883 1 96 325 GLY B CA 1
ATOM 5347 C C . GLY B 1 325 ? -20.328 6.766 13.188 1 96 325 GLY B C 1
ATOM 5348 O O . GLY B 1 325 ? -19.422 7.602 13.188 1 96 325 GLY B O 1
ATOM 5349 N N . ALA B 1 326 ? -20.906 6.238 14.297 1 93.81 326 ALA B N 1
ATOM 5350 C CA . ALA B 1 326 ? -20.469 6.727 15.602 1 93.81 326 ALA B CA 1
ATOM 5351 C C . ALA B 1 326 ? -19.75 5.633 16.375 1 93.81 326 ALA B C 1
ATOM 5353 O O . ALA B 1 326 ? -19.391 5.824 17.547 1 93.81 326 ALA B O 1
ATOM 5354 N N . ARG B 1 327 ? -19.625 4.496 15.711 1 95.69 327 ARG B N 1
ATOM 5355 C CA . ARG B 1 327 ? -18.938 3.371 16.328 1 95.69 327 ARG B CA 1
ATOM 5356 C C . ARG B 1 327 ? -18.141 2.584 15.281 1 95.69 327 ARG B C 1
ATOM 5358 O O . ARG B 1 327 ? -18.422 2.672 14.086 1 95.69 327 ARG B O 1
ATOM 5365 N N . LEU B 1 328 ? -17.188 1.903 15.797 1 96.5 328 LEU B N 1
ATOM 5366 C CA . LEU B 1 328 ? -16.469 0.928 14.984 1 96.5 328 LEU B CA 1
ATOM 5367 C C . LEU B 1 328 ? -16.938 -0.49 15.297 1 96.5 328 LEU B C 1
ATOM 5369 O O . LEU B 1 328 ? -17.031 -0.874 16.469 1 96.5 328 LEU B O 1
ATOM 5373 N N . ASN B 1 329 ? -17.297 -1.192 14.305 1 96.88 329 ASN B N 1
ATOM 5374 C CA . ASN B 1 329 ? -17.75 -2.576 14.445 1 96.88 329 ASN B CA 1
ATOM 5375 C C . ASN B 1 329 ? -17.406 -3.404 13.211 1 96.88 329 ASN B C 1
ATOM 5377 O O . ASN B 1 329 ? -17.625 -2.971 12.086 1 96.88 329 ASN B O 1
ATOM 5381 N N . PRO B 1 330 ? -16.812 -4.551 13.406 1 95.88 330 PRO B N 1
ATOM 5382 C CA . PRO B 1 330 ? -16.328 -5.344 12.281 1 95.88 330 PRO B CA 1
ATOM 5383 C C . PRO B 1 330 ? -17.453 -5.949 11.453 1 95.88 330 PRO B C 1
ATOM 5385 O O . PRO B 1 330 ? -18.625 -5.938 11.875 1 95.88 330 PRO B O 1
ATOM 5388 N N . SER B 1 331 ? -17.047 -6.418 10.281 1 91.81 331 SER B N 1
ATOM 5389 C CA . SER B 1 331 ? -18.016 -7.055 9.391 1 91.81 331 SER B CA 1
ATOM 5390 C C . SER B 1 331 ? -18.375 -8.453 9.883 1 91.81 331 SER B C 1
ATOM 5392 O O . SER B 1 331 ? -19.484 -8.938 9.602 1 91.81 331 SER B O 1
ATOM 5394 N N . THR B 1 332 ? -17.453 -9.078 10.602 1 89.12 332 THR B N 1
ATOM 5395 C CA . THR B 1 332 ? -17.719 -10.391 11.18 1 89.12 332 THR B CA 1
ATOM 5396 C C . THR B 1 332 ? -18.5 -10.266 12.484 1 89.12 332 THR B C 1
ATOM 5398 O O . THR B 1 332 ? -18.156 -9.43 13.328 1 89.12 332 THR B O 1
ATOM 5401 N N . ASP B 1 333 ? -19.531 -10.977 12.75 1 88.69 333 ASP B N 1
ATOM 5402 C CA . ASP B 1 333 ? -20.375 -10.906 13.938 1 88.69 333 ASP B CA 1
ATOM 5403 C C . ASP B 1 333 ? -20.875 -9.484 14.172 1 88.69 333 ASP B C 1
ATOM 5405 O O . ASP B 1 333 ? -20.734 -8.945 15.266 1 88.69 333 ASP B O 1
ATOM 5409 N N . ARG B 1 334 ? -21.453 -8.93 13.234 1 93.06 334 ARG B N 1
ATOM 5410 C CA . ARG B 1 334 ? -21.844 -7.523 13.164 1 93.06 334 ARG B CA 1
ATOM 5411 C C . ARG B 1 334 ? -22.859 -7.18 14.242 1 93.06 334 ARG B C 1
ATOM 5413 O O . ARG B 1 334 ? -23.875 -7.867 14.383 1 93.06 334 ARG B O 1
ATOM 5420 N N . ASN B 1 335 ? -22.547 -6.199 15.086 1 95.56 335 ASN B N 1
ATOM 5421 C CA . ASN B 1 335 ? -23.422 -5.551 16.047 1 95.56 335 ASN B CA 1
ATOM 5422 C C . ASN B 1 335 ? -23.266 -4.035 16.031 1 95.56 335 ASN B C 1
ATOM 5424 O O . ASN B 1 335 ? -22.422 -3.492 16.766 1 95.56 335 ASN B O 1
ATOM 5428 N N . PRO B 1 336 ? -24.078 -3.359 15.266 1 95.19 336 PRO B N 1
ATOM 5429 C CA . PRO B 1 336 ? -23.875 -1.929 15.023 1 95.19 336 PRO B CA 1
ATOM 5430 C C . PRO B 1 336 ? -23.984 -1.095 16.297 1 95.19 336 PRO B C 1
ATOM 5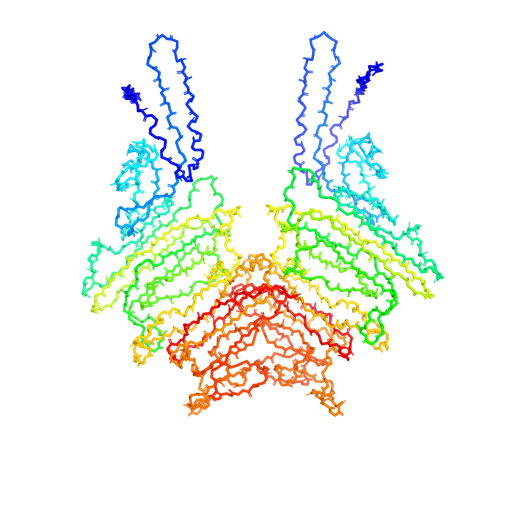432 O O . PRO B 1 336 ? -23.609 0.079 16.312 1 95.19 336 PRO B O 1
ATOM 5435 N N . THR B 1 337 ? -24.578 -1.584 17.391 1 95.06 337 THR B N 1
ATOM 5436 C CA . THR B 1 337 ? -24.812 -0.795 18.594 1 95.06 337 THR B CA 1
ATOM 5437 C C . THR B 1 337 ? -23.641 -0.922 19.562 1 95.06 337 THR B C 1
ATOM 5439 O O . THR B 1 337 ? -23.672 -0.353 20.656 1 95.06 337 THR B O 1
ATOM 5442 N N . THR B 1 338 ? -22.625 -1.638 19.141 1 94 338 THR B N 1
ATOM 5443 C CA . THR B 1 338 ? -21.484 -1.833 20.031 1 94 338 THR B CA 1
ATOM 5444 C C . THR B 1 338 ? -20.188 -1.438 19.344 1 94 338 THR B C 1
ATOM 5446 O O . THR B 1 338 ? -20.016 -1.714 18.156 1 94 338 THR B O 1
ATOM 5449 N N . ASN B 1 339 ? -19.344 -0.782 20.125 1 94.31 339 ASN B N 1
ATOM 5450 C CA . ASN B 1 339 ? -17.969 -0.601 19.672 1 94.31 339 ASN B CA 1
ATOM 5451 C C . ASN B 1 339 ? -17.172 -1.896 19.781 1 94.31 339 ASN B C 1
ATOM 5453 O O . ASN B 1 339 ? -17.109 -2.502 20.859 1 94.31 339 ASN B O 1
ATOM 5457 N N . ALA B 1 340 ? -16.656 -2.311 18.672 1 96.38 340 ALA B N 1
ATOM 5458 C CA . ALA B 1 340 ? -15.859 -3.535 18.672 1 96.38 340 ALA B CA 1
ATOM 5459 C C . ALA B 1 340 ? -14.617 -3.389 17.797 1 96.38 340 ALA B C 1
ATOM 5461 O O . ALA B 1 340 ? -14.633 -2.648 16.812 1 96.38 340 ALA B O 1
ATOM 5462 N N . PRO B 1 341 ? -13.562 -4.117 18.203 1 97.12 341 PRO B N 1
ATOM 5463 C CA . PRO B 1 341 ? -12.32 -4.027 17.438 1 97.12 341 PRO B CA 1
ATOM 5464 C C . PRO B 1 341 ? -12.461 -4.543 16 1 97.12 341 PRO B C 1
ATOM 5466 O O . PRO B 1 341 ? -13.203 -5.5 15.758 1 97.12 341 PRO B O 1
ATOM 5469 N N . VAL B 1 342 ? -11.82 -3.848 15.086 1 98.06 342 VAL B N 1
ATOM 5470 C CA . VAL B 1 342 ? -11.719 -4.273 13.695 1 98.06 342 VAL B CA 1
ATOM 5471 C C . VAL B 1 342 ? -10.297 -4.746 13.406 1 98.06 342 VAL B C 1
ATOM 5473 O O . VAL B 1 342 ? -9.336 -4.012 13.633 1 98.06 342 VAL B O 1
ATOM 5476 N N . THR B 1 343 ? -10.156 -5.98 12.875 1 98.19 343 THR B N 1
ATOM 5477 C CA . THR B 1 343 ? -8.828 -6.547 12.648 1 98.19 343 THR B CA 1
ATOM 5478 C C . THR B 1 343 ? -8.578 -6.75 11.156 1 98.19 343 THR B C 1
ATOM 5480 O O . THR B 1 343 ? -9.391 -7.363 10.461 1 98.19 343 THR B O 1
ATOM 5483 N N . ASP B 1 344 ? -7.516 -6.125 10.656 1 97.94 344 ASP B N 1
ATOM 5484 C CA . ASP B 1 344 ? -7.004 -6.371 9.305 1 97.94 344 ASP B CA 1
ATOM 5485 C C . ASP B 1 344 ? -6.176 -7.652 9.258 1 97.94 344 ASP B C 1
ATOM 5487 O O . ASP B 1 344 ? -5.078 -7.711 9.82 1 97.94 344 ASP B O 1
ATOM 5491 N N . THR B 1 345 ? -6.656 -8.672 8.609 1 96.94 345 THR B N 1
ATOM 5492 C CA . THR B 1 345 ? -5.977 -9.953 8.531 1 96.94 345 THR B CA 1
ATOM 5493 C C . THR B 1 345 ? -5.387 -10.18 7.145 1 96.94 345 THR B C 1
ATOM 5495 O O . THR B 1 345 ? -5.023 -11.305 6.793 1 96.94 345 THR B O 1
ATOM 5498 N N . SER B 1 346 ? -5.355 -9.148 6.324 1 95.44 346 SER B N 1
ATOM 5499 C CA . SER B 1 346 ? -4.82 -9.281 4.969 1 95.44 346 SER B CA 1
ATOM 5500 C C . SER B 1 346 ? -3.326 -9.586 4.992 1 95.44 346 SER B C 1
ATOM 5502 O O . SER B 1 346 ? -2.596 -9.078 5.844 1 95.44 346 SER B O 1
ATOM 5504 N N . ALA B 1 347 ? -2.895 -10.375 4.016 1 96.38 347 ALA B N 1
ATOM 5505 C CA . ALA B 1 347 ? -1.475 -10.688 3.896 1 96.38 347 ALA B CA 1
ATOM 5506 C C . ALA B 1 347 ? -0.713 -9.555 3.223 1 96.38 347 ALA B C 1
ATOM 5508 O O . ALA B 1 347 ? 0.518 -9.5 3.283 1 96.38 347 ALA B O 1
ATOM 5509 N N . GLY B 1 348 ? -1.378 -8.648 2.592 1 96.69 348 GLY B N 1
ATOM 5510 C CA . GLY B 1 348 ? -0.748 -7.496 1.964 1 96.69 348 GLY B CA 1
ATOM 5511 C C . GLY B 1 348 ? -0.372 -6.406 2.951 1 96.69 348 GLY B C 1
ATOM 5512 O O . GLY B 1 348 ? -0.412 -6.621 4.164 1 96.69 348 GLY B O 1
ATOM 5513 N N . PRO B 1 349 ? 0.024 -5.242 2.449 1 97.19 349 PRO B N 1
ATOM 5514 C CA . PRO B 1 349 ? 0.367 -4.121 3.328 1 97.19 349 PRO B CA 1
ATOM 5515 C C . PRO B 1 349 ? -0.816 -3.65 4.168 1 97.19 349 PRO B C 1
ATOM 5517 O O . PRO B 1 349 ? -1.965 -3.729 3.727 1 97.19 349 PRO B O 1
ATOM 5520 N N . PHE B 1 350 ? -0.468 -3.197 5.387 1 98.31 350 PHE B N 1
ATOM 5521 C CA . PHE B 1 350 ? -1.488 -2.564 6.215 1 98.31 350 PHE B CA 1
ATOM 5522 C C . PHE B 1 350 ? -1.707 -1.117 5.793 1 98.31 350 PHE B C 1
ATOM 5524 O O . PHE B 1 350 ? -0.798 -0.291 5.898 1 98.31 350 PHE B O 1
ATOM 5531 N N . ILE B 1 351 ? -2.908 -0.823 5.293 1 98.38 351 ILE B N 1
ATOM 5532 C CA . ILE B 1 351 ? -3.207 0.514 4.793 1 98.38 351 ILE B CA 1
ATOM 5533 C C . ILE B 1 351 ? -4.625 0.911 5.191 1 98.38 351 ILE B C 1
ATOM 5535 O O . ILE B 1 351 ? -5.57 0.146 4.988 1 98.38 351 ILE B O 1
ATOM 5539 N N . ALA B 1 352 ? -4.754 2.004 5.824 1 98.62 352 ALA B N 1
ATOM 5540 C CA . ALA B 1 352 ? -6.043 2.668 5.996 1 98.62 352 ALA B CA 1
ATOM 5541 C C . ALA B 1 352 ? -6.219 3.793 4.98 1 98.62 352 ALA B C 1
ATOM 5543 O O . ALA B 1 352 ? -5.238 4.41 4.551 1 98.62 352 ALA B O 1
ATOM 5544 N N . ARG B 1 353 ? -7.426 4.078 4.551 1 98.5 353 ARG B N 1
ATOM 5545 C CA . ARG B 1 353 ? -7.711 5.137 3.588 1 98.5 353 ARG B CA 1
ATOM 5546 C C . ARG B 1 353 ? -8.875 6.004 4.059 1 98.5 353 ARG B C 1
ATOM 5548 O O . ARG B 1 353 ? -9.914 5.484 4.473 1 98.5 353 ARG B O 1
ATOM 5555 N N . PHE B 1 354 ? -8.656 7.246 4.008 1 98.69 354 PHE B N 1
ATOM 5556 C CA . PHE B 1 354 ? -9.695 8.172 4.434 1 98.69 354 PHE B CA 1
ATOM 5557 C C . PHE B 1 354 ? -10.195 9 3.254 1 98.69 354 PHE B C 1
ATOM 5559 O O . PHE B 1 354 ? -9.406 9.648 2.562 1 98.69 354 PHE B O 1
ATOM 5566 N N . ARG B 1 355 ? -11.547 8.914 3.041 1 98.12 355 ARG B N 1
ATOM 5567 C CA . ARG B 1 355 ? -12.195 9.633 1.948 1 98.12 355 ARG B CA 1
ATOM 5568 C C . ARG B 1 355 ? -13.383 10.445 2.457 1 98.12 355 ARG B C 1
ATOM 5570 O O . ARG B 1 355 ? -14.156 9.961 3.287 1 98.12 355 ARG B O 1
ATOM 5577 N N . THR B 1 356 ? -13.445 11.703 2.004 1 97.88 356 THR B N 1
ATOM 5578 C CA . THR B 1 356 ? -14.594 12.547 2.314 1 97.88 356 THR B CA 1
ATOM 5579 C C . THR B 1 356 ? -15.094 13.266 1.063 1 97.88 356 THR B C 1
ATOM 5581 O O . THR B 1 356 ? -14.312 13.547 0.151 1 97.88 356 THR B O 1
ATOM 5584 N N . ASN B 1 357 ? -16.312 13.484 0.975 1 96.88 357 ASN B N 1
ATOM 5585 C CA . ASN B 1 357 ? -16.844 14.281 -0.127 1 96.88 357 ASN B CA 1
ATOM 5586 C C . ASN B 1 357 ? -16.797 15.773 0.186 1 96.88 357 ASN B C 1
ATOM 5588 O O . ASN B 1 357 ? -16.047 16.203 1.054 1 96.88 357 ASN B O 1
ATOM 5592 N N . SER B 1 358 ? -17.594 16.562 -0.547 1 95.94 358 SER B N 1
ATOM 5593 C CA . SER B 1 358 ? -17.469 18.016 -0.472 1 95.94 358 SER B CA 1
ATOM 5594 C C . SER B 1 358 ? -18.406 18.609 0.577 1 95.94 358 SER B C 1
ATOM 5596 O O . SER B 1 358 ? -18.484 19.828 0.723 1 95.94 358 SER B O 1
ATOM 5598 N N . GLU B 1 359 ? -19.109 17.672 1.27 1 92.19 359 GLU B N 1
ATOM 5599 C CA . GLU B 1 359 ? -20.109 18.234 2.176 1 92.19 359 GLU B CA 1
ATOM 5600 C C . GLU B 1 359 ? -20.203 17.422 3.463 1 92.19 359 GLU B C 1
ATOM 5602 O O . GLU B 1 359 ? -19.812 16.25 3.494 1 92.19 359 GLU B O 1
ATOM 5607 N N . ASN B 1 360 ? -20.688 18.062 4.449 1 86.38 360 ASN B N 1
ATOM 5608 C CA . ASN B 1 360 ? -21.094 17.453 5.711 1 86.38 360 ASN B CA 1
ATOM 5609 C C . ASN B 1 360 ? -19.938 16.734 6.398 1 86.38 360 ASN B C 1
ATOM 5611 O O . ASN B 1 360 ? -19.438 15.727 5.895 1 86.38 360 ASN B O 1
ATOM 5615 N N . ASN B 1 361 ? -19.391 17.328 7.352 1 90.69 361 ASN B N 1
ATOM 5616 C CA . ASN B 1 361 ? -18.344 16.719 8.148 1 90.69 361 ASN B CA 1
ATOM 5617 C C . ASN B 1 361 ? -18.797 16.469 9.578 1 90.69 361 ASN B C 1
ATOM 5619 O O . ASN B 1 361 ? -19.906 16.859 9.969 1 90.69 361 ASN B O 1
ATOM 5623 N N . ALA B 1 362 ? -18.078 15.68 10.25 1 92.12 362 ALA B N 1
ATOM 5624 C CA . ALA B 1 362 ? -18.25 15.398 11.672 1 92.12 362 ALA B CA 1
ATOM 5625 C C . ALA B 1 362 ? -16.906 15.398 12.391 1 92.12 362 ALA B C 1
ATOM 5627 O O . ALA B 1 362 ? -15.961 16.062 11.953 1 92.12 362 ALA B O 1
ATOM 5628 N N . ALA B 1 363 ? -16.797 14.797 13.555 1 91.75 363 ALA B N 1
ATOM 5629 C CA . ALA B 1 363 ? -15.625 14.93 14.414 1 91.75 363 ALA B CA 1
ATOM 5630 C C . ALA B 1 363 ? -14.406 14.258 13.797 1 91.75 363 ALA B C 1
ATOM 5632 O O . ALA B 1 363 ? -13.289 14.773 13.906 1 91.75 363 ALA B O 1
ATOM 5633 N N . GLY B 1 364 ? -14.578 13.164 13.188 1 95.19 364 GLY B N 1
ATOM 5634 C CA . GLY B 1 364 ? -13.461 12.406 12.648 1 95.19 364 GLY B CA 1
ATOM 5635 C C . GLY B 1 364 ? -13.141 11.156 13.453 1 95.19 364 GLY B C 1
ATOM 5636 O O . GLY B 1 364 ? -14.039 10.477 13.945 1 95.19 364 GLY B O 1
ATOM 5637 N N . PHE B 1 365 ? -11.914 10.828 13.445 1 96.31 365 PHE B N 1
ATOM 5638 C CA . PHE B 1 365 ? -11.562 9.609 14.172 1 96.31 365 PHE B CA 1
ATOM 5639 C C . PHE B 1 365 ? -10.227 9.773 14.883 1 96.31 365 PHE B C 1
ATOM 5641 O O . PHE B 1 365 ? -9.391 10.578 14.469 1 96.31 365 PHE B O 1
ATOM 5648 N N . ASN B 1 366 ? -10.039 9.172 15.953 1 95.94 366 ASN B N 1
ATOM 5649 C CA . ASN B 1 366 ? -8.82 8.891 16.703 1 95.94 366 ASN B CA 1
ATOM 5650 C C . ASN B 1 366 ? -8.773 7.445 17.188 1 95.94 366 ASN B C 1
ATOM 5652 O O . ASN B 1 366 ? -9.438 7.082 18.156 1 95.94 366 ASN B O 1
ATOM 5656 N N . LEU B 1 367 ? -7.934 6.621 16.5 1 97.56 367 LEU B N 1
ATOM 5657 C CA . LEU B 1 367 ? -7.953 5.18 16.719 1 97.56 367 LEU B CA 1
ATOM 5658 C C . LEU B 1 367 ? -6.598 4.688 17.203 1 97.56 367 LEU B C 1
ATOM 5660 O O . LEU B 1 367 ? -5.562 5.277 16.891 1 97.56 367 LEU B O 1
ATOM 5664 N N . GLN B 1 368 ? -6.68 3.641 17.938 1 97.94 368 GLN B N 1
ATOM 5665 C CA . GLN B 1 368 ? -5.484 2.883 18.297 1 97.94 368 GLN B CA 1
ATOM 5666 C C . GLN B 1 368 ? -5.281 1.701 17.344 1 97.94 368 GLN B C 1
ATOM 5668 O O . GLN B 1 368 ? -6.25 1.076 16.906 1 97.94 368 GLN B O 1
ATOM 5673 N N . TYR B 1 369 ? -4.043 1.426 17.016 1 98.69 369 TYR B N 1
ATOM 5674 C CA . TYR B 1 369 ? -3.74 0.197 16.281 1 98.69 369 TYR B CA 1
ATOM 5675 C C . TYR B 1 369 ? -2.734 -0.655 17.047 1 98.69 369 TYR B C 1
ATOM 5677 O O . TYR B 1 369 ? -1.865 -0.125 17.734 1 98.69 369 TYR B O 1
ATOM 5685 N N . THR B 1 370 ? -2.889 -1.956 16.969 1 98.75 370 THR B N 1
ATOM 5686 C CA . THR B 1 370 ? -1.967 -2.945 17.516 1 98.75 370 THR B CA 1
ATOM 5687 C C . THR B 1 370 ? -1.722 -4.07 16.516 1 98.75 370 THR B C 1
ATOM 5689 O O . THR B 1 370 ? -2.668 -4.652 15.977 1 98.75 370 THR B O 1
ATOM 5692 N N . GLN B 1 371 ? -0.501 -4.34 16.234 1 98.62 371 GLN B N 1
ATOM 5693 C CA . GLN B 1 371 ? -0.168 -5.453 15.359 1 98.62 371 GLN B CA 1
ATOM 5694 C C . GLN B 1 371 ? -0.062 -6.762 16.141 1 98.62 371 GLN B C 1
ATOM 5696 O O . GLN B 1 371 ? 0.53 -6.801 17.219 1 98.62 371 GLN B O 1
ATOM 5701 N N . ASN B 1 372 ? -0.618 -7.75 15.578 1 98.69 372 ASN B N 1
ATOM 5702 C CA . ASN B 1 372 ? -0.705 -9.031 16.266 1 98.69 372 ASN B CA 1
ATOM 5703 C C . ASN B 1 372 ? 0.307 -10.031 15.711 1 98.69 372 ASN B C 1
ATOM 5705 O O . ASN B 1 372 ? 0.54 -10.086 14.5 1 98.69 372 ASN B O 1
ATOM 5709 N N . PRO B 1 373 ? 0.947 -10.812 16.594 1 97.81 373 PRO B N 1
ATOM 5710 C CA . PRO B 1 373 ? 1.919 -11.805 16.125 1 97.81 373 PRO B CA 1
ATOM 5711 C C . PRO B 1 373 ? 1.296 -12.867 15.227 1 97.81 373 PRO B C 1
ATOM 5713 O O . PRO B 1 373 ? 0.093 -13.125 15.312 1 97.81 373 PRO B O 1
ATOM 5716 N N . CYS B 1 374 ? 2.18 -13.383 14.406 1 95.62 374 CYS B N 1
ATOM 5717 C CA . CYS B 1 374 ? 1.742 -14.484 13.555 1 95.62 374 CYS B CA 1
ATOM 5718 C C . CYS B 1 374 ? 1.42 -15.719 14.383 1 95.62 374 CYS B C 1
ATOM 5720 O O . CYS B 1 374 ? 2.09 -15.992 15.383 1 95.62 374 CYS B O 1
ATOM 5722 N N . THR B 1 375 ? 0.329 -16.312 14.117 1 84.81 375 THR B N 1
ATOM 5723 C CA . THR B 1 375 ? -0.032 -17.516 14.852 1 84.81 375 THR B CA 1
ATOM 5724 C C . THR B 1 375 ? 0.508 -18.766 14.156 1 84.81 375 THR B C 1
ATOM 5726 O O . THR B 1 375 ? 0.676 -18.766 12.93 1 84.81 375 THR B O 1
#

Nearest PDB structures (foldseek):
  4gz9-assembly1_A  TM=3.949E-01  e=1.726E-10  Mus musculus
  6uwr-assembly1_A  TM=3.200E-01  e=2.079E-01  Clostridioides difficile
  7vnn-assembly1_D  TM=3.216E-01  e=3.068E-01  Clostridioides difficile
  3kt1-assembly1_A  TM=3.917E-01  e=3.544E+00  Saccharomyces cerevisiae
  7ufg-assembly1_B  TM=1.748E-01  e=8.349E-01  Homo sapiens

pLDDT: mean 82.56, std 22.89, range 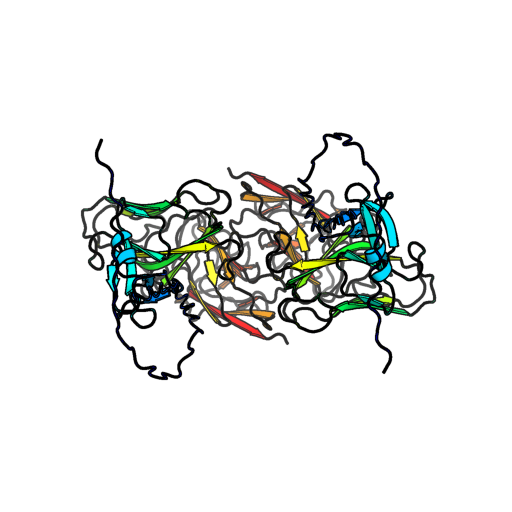[21.23, 98.75]

Secondary structure (DSSP, 8-state):
-----------------------S---------EEE--SSS---EEE------EEE-TTSS-EEEEE-HHHHHHTTPEEEEEETTTTEEEEEEEE-TT-EE--SSEEEE-TTTTSPBPTT--EEEEEEEPPPTT--EEEEEEEEEEEE-PPPBTTB-SS-EEEEESS-TTS----B-SB-TT-EEEEE-TT--SPEEEEEEE-SS--BEEEEEEEEEETT-TTPPPTT-SEEE-SSEEEEE-TT--GGGTT-TT-SPPSS-EEEEEE---TTEEEEEEEESSGGGEEB--B-TTS-BSS-TT-EEEHHHH-SSSEEEETTEEEEESB---STT--TTS---EEE--SS-EEEEEE--SS----EEEEEEEEEEP-/-----------------------S---------EEE--SSS---EEE------EEE-TTSS-EEEEE-HHHHHHTTPEEEEEETTTTEEEEEEEE-TTEEE--SSEEEE-TTTTS-B-SS--EEEEEEEPPPTT--EEEEEEEEEEEE-PPPBTTB-SS-EEEEESS-TTS----B-SB-TT-EEEEE-TT--SPEEEEEEE-SS--BEEEEEEEEEETT-TTPPPTT-SEEE-SSEEEEE-TT--GGGTT-TT-SPPSS-EEEEEE---TTEEEEEEEE-SGGGEEB--B-TTS-BSS-TT-EEEHHHH-SSSEEEETTEEEEESB---STT--TTS---EEE--SS-EEEEEE--SS----EEEEEEEEEE--

Radius of gyration: 30.75 Å; Cα contacts (8 Å, |Δi|>4): 1957; chains: 2; bounding box: 93×86×66 Å

Solvent-accessible surface area (backbone atoms only — not comparable to full-atom values): 39652 Å² total; per-residue (Å²): 131,84,78,83,75,80,79,78,82,81,80,78,77,78,79,80,76,76,85,75,80,72,82,61,94,67,70,81,70,69,65,58,67,54,66,56,76,58,84,83,66,83,64,66,50,69,54,79,63,71,78,71,41,80,33,61,36,95,82,60,80,44,57,18,35,30,28,41,62,68,55,22,53,73,69,63,28,45,74,37,77,67,24,78,92,64,65,17,15,18,20,28,36,71,43,33,64,72,36,72,46,52,63,71,40,27,30,44,31,44,66,69,56,90,47,54,39,65,30,84,49,69,41,78,36,30,36,37,38,42,80,49,82,97,53,63,53,30,32,36,38,38,35,23,74,34,29,36,43,45,47,25,59,67,20,36,56,78,48,14,35,36,42,69,45,44,51,25,78,39,41,70,69,73,75,42,46,17,44,39,54,74,43,60,38,46,40,49,28,64,82,43,85,56,56,31,38,42,34,43,32,37,44,57,77,51,70,30,44,39,30,32,37,35,35,74,27,40,68,83,40,87,82,52,64,65,76,43,32,34,27,73,44,70,67,56,54,52,74,53,59,44,63,19,44,42,83,96,39,36,80,40,82,48,39,18,20,57,44,59,39,52,40,18,40,30,38,54,76,50,90,52,26,35,30,38,36,37,36,56,86,44,59,81,23,26,27,32,48,34,65,40,97,88,67,42,61,51,40,61,90,69,15,29,18,56,33,62,85,31,18,69,52,22,24,41,23,55,76,28,48,30,34,16,23,27,24,44,43,33,85,73,88,65,45,43,83,39,74,40,66,35,70,29,69,57,36,26,68,49,51,35,35,42,36,28,37,84,57,68,57,33,25,25,34,42,32,36,39,38,50,34,68,59,127,133,85,79,82,74,80,79,80,82,81,80,78,78,78,82,79,77,78,84,74,82,73,84,60,94,65,70,82,70,68,66,58,67,52,65,55,77,57,86,82,66,83,62,64,48,68,54,77,60,71,77,70,41,81,34,60,36,96,84,60,80,44,58,18,35,30,28,41,61,68,54,23,53,73,67,63,26,46,74,37,78,66,24,78,92,66,65,17,15,19,19,28,35,72,40,33,64,72,35,72,45,53,64,70,40,27,30,46,30,45,67,68,58,91,47,56,40,64,31,87,48,68,40,76,35,32,37,37,38,42,79,49,83,99,52,62,52,30,30,37,37,39,36,23,73,33,31,34,43,44,49,25,58,68,20,35,56,77,47,13,33,36,43,70,45,45,49,24,78,39,41,68,70,72,76,41,46,16,45,39,53,73,41,63,38,46,41,49,29,63,80,44,85,57,55,32,37,42,32,43,32,37,44,56,75,50,70,29,42,40,31,33,37,34,35,73,28,42,69,84,40,87,82,51,66,66,76,41,30,34,27,72,45,71,66,58,54,51,74,54,61,44,63,19,44,43,82,96,40,34,82,38,82,50,38,20,21,56,44,61,38,54,41,19,40,30,40,55,75,50,89,53,26,38,31,37,36,37,38,57,86,44,60,82,24,26,26,32,48,37,64,40,98,85,67,42,61,52,41,62,90,68,15,29,17,57,34,62,86,30,17,70,52,23,24,41,23,54,75,30,48,30,33,16,24,26,24,44,43,32,86,71,86,65,46,43,81,40,76,39,67,36,70,30,69,57,34,27,70,49,51,33,36,43,36,26,38,84,57,68,57,33,26,25,35,43,33,37,40,38,50,34,66,59,129